Protein 2OG9 (pdb70)

Solvent-accessible surface area: 26553 Å² total

Nearest PDB structures (foldseek):
  2og9-assembly1_A  TM=1.003E+00  e=6.081E-79  Polaromonas sp. JS666
  3cb3-assembly2_C  TM=9.912E-01  e=3.611E-75  Polaromonas sp. JS666
  3cb3-assembly1_A  TM=9.984E-01  e=2.388E-74  Polaromonas sp. JS666
  3cb3-assembly1_D  TM=9.905E-01  e=1.195E-74  Polaromonas sp. JS666
  2pp1-assembly3_C  TM=9.912E-01  e=3.558E-57  Salmonella enterica subsp. enterica serovar Typhimurium

Foldseek 3Di:
DQWFWFKKKWFWFWFAFPDPCGTKTKIKMWIATPVGFIFIFIFIDDPPQRVLLRVLLQVQVVVRGGDDLVVLVVVLVVQCVVVVVVPQWDSSLLSLARSSQRSLLRVQVVVQWESLVVLNFDDFKAFEEEQLPDDPPDPLVVSVSRVVCVVQFAQAHEAEDQDPPNVSVLVSLVSVCVVNHLRRAYYENPQNADLVRLQCLVSCQVVQHQAYENSHDLQPLLSLLVSCVPGPHWYEHECDAALVSLLVSLVSVNGQEYYEQSRNRHDVRVVVNLVSQVVSVHHEYDDDLQVRSVQRHRPDRYYYYDDPSCVQQWPDDDHHHNRIGCDTGGYSPTDGDPVRVVRTPDMDMDGDHD/DQWWWFKKKKFWFWFAFPDPCGTKTKIKMWIATPVGFIFIFIFIDDPPQRVLLRVLLQVQVVVRGGDDLVPLVVVLVVQCVVVVVVDQWDSSLLSLQNVSLRSLLRVQVVVQWESLPVLNFDDFKAFEEEQLPADPPDPLVVSVSRVVCVVQFAQAHEHEDQDPPNVSVLVSLVSVCVVVDLRRAYYENPQNADLVRLQCLVSCQVSLHQAYENSHDLQPLLSLLVSCVPGPHWYEHECDAALVSLLVSLVSVNGQEYYEQSRNRHDVRVVVNLVSQVVSVHYEYDDDLQVRSVQRHHPDRYYYYDDCSCVLQWPDDDHHHNSMGCDGGGGSPTDGDPVRVVRTDDMDMDGDHD

Radius of gyration: 26.86 Å; Cα contacts (8 Å, |Δi|>4): 1669; chains: 2; bounding box: 49×68×83 Å

B-factor: mean 28.38, std 9.82, range [12.79, 66.5]

Organism: Polaromonas sp. (strain JS666 / ATCC BAA-500) (NCBI:txid296591)

CATH classification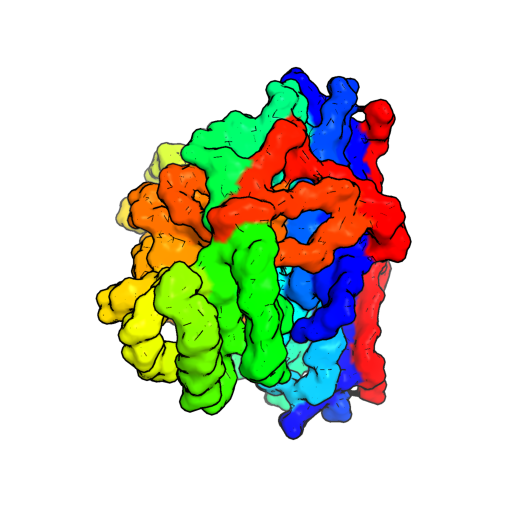: 3.30.390.10 (+1 more: 3.20.20.120)

InterPro domains:
  IPR013341 Mandelate racemase, N-terminal domain [PF02746] (46-141)
  IPR013342 Mandelate racemase, C-terminal domain [PF13378] (167-366)
  IPR013342 Mandelate racemase, C-terminal domain [SM00922] (162-258)
  IPR018110 Mandelate racemase/muconate lactonizing enzyme, conserved site [PS00909] (208-239)
  IPR029017 Enolase-like, N-terminal [G3DSA:3.30.390.10] (11-369)
  IPR029017 Enolase-like, N-terminal [SSF54826] (12-143)
  IPR033978 L-talarate/galactarate dehydratase [NF047820] (11-380)
  IPR033978 L-talarate/galactarate dehydratase [SFLDF00134] (8-383)
  IPR036849 Enolase-like, C-terminal domain superfamily [G3DSA:3.20.20.120] (134-366)
  IPR036849 Enolase-like, C-terminal domain superfamily [SSF51604] (129-367)
  IPR046945 L-rhamnonate dehydratase-like [PTHR13794] (12-368)

Secondary structure (DSSP, 8-state):
----EEEEEEEEEEEE-SS---EEEEEEEEEEETTS-EEEEEEEEESTTHHHHHHHHHHHGGGGTTS-TT-HHHHHHHHHHTTGGG-SSSHHHHHHHHHHHHHHHHHHHHTT-BHHHHH--S-SS-EEEB-TT--TTS-TTT--HHHHHHHTT---BPPB---S-HHHHHHHHHHHHHHH-TTS---B-TT---HHHHH--TTTGGG--S-EE--S-TT-HHHHHHHHHH-SS-EE-----SHHHHHHHHHTT--SB---HHHHTSHHHHHHHHHHHHHTT---------HHHHHHTSSS--EEE---TTGGGBS------TT-----SSBT---B-THHHHHEEEEEEEE---/----EEEEEEEEEEEE-SS---EEEEEEEEEEETTS-EEEEEEEEESTTHHHHHHHHHHHGGGGTTS-TT-HHHHHHHHHHHTGGG-SSSHHHHHHHHHHHHHHHHHHHHTT-BHHHHH--S-SS-EEEB-TT--TTS-TTT--HHHHHHHTT---B--B---S-HHHHHHHHHHHHHHH-TTS---B-TT---HHHHH--TTTGGG--S-EE--S-TT-HHHHHHHHHH-SS-EE-----SHHHHHHHHHTT--SB---HHHHTSHHHHHHHHHHHHHTT---------HHHHHHTSSS--EEE---TTGGGBS------TT-----SSBT---B-THHHHHEEEEEEEE---

Structure (mmCIF, N/CA/C/O backbone):
data_2OG9
#
_entry.id   2OG9
#
_cell.length_a   133.416
_cell.length_b   133.416
_cell.length_c   87.434
_cell.angle_alpha   90.00
_cell.angle_beta   90.00
_cell.angle_gamma   90.00
#
_symmetry.space_group_name_H-M   'I 4'
#
loop_
_entity.id
_entity.type
_entity.pdbx_description
1 polymer 'Mandelate racemase/muconate lactonizing enzyme'
2 non-polymer 'CALCIUM ION'
3 water water
#
loop_
_atom_site.group_PDB
_atom_site.id
_atom_site.type_symbol
_atom_site.label_atom_id
_atom_site.label_alt_id
_atom_site.label_comp_id
_atom_site.label_asym_id
_atom_site.label_entity_id
_atom_site.label_seq_id
_atom_site.pdbx_PDB_ins_code
_atom_site.Cartn_x
_atom_site.Cartn_y
_atom_site.Cartn_z
_atom_site.occupancy
_atom_site.B_iso_or_equiv
_atom_site.auth_seq_id
_atom_site.auth_comp_id
_atom_site.auth_asym_id
_atom_site.auth_atom_id
_atom_site.pdbx_PDB_model_num
ATOM 1 N N . PRO A 1 11 ? 29.211 38.231 -3.376 1.00 46.11 11 PRO A N 1
ATOM 2 C CA . PRO A 1 11 ? 29.731 38.751 -2.089 1.00 45.70 11 PRO A CA 1
ATOM 3 C C . PRO A 1 11 ? 29.556 37.709 -0.987 1.00 44.95 11 PRO A C 1
ATOM 4 O O . PRO A 1 11 ? 28.807 36.747 -1.156 1.00 45.74 11 PRO A O 1
ATOM 8 N N . SER A 1 12 ? 30.248 37.897 0.136 1.00 43.69 12 SER A N 1
ATOM 9 C CA . SER A 1 12 ? 30.134 36.960 1.253 1.00 42.15 12 SER A CA 1
ATOM 10 C C . SER A 1 12 ? 28.694 37.011 1.753 1.00 41.49 12 SER A C 1
ATOM 11 O O . SER A 1 12 ? 28.121 35.999 2.157 1.00 42.96 12 SER A O 1
ATOM 14 N N . ASP A 1 13 ? 28.120 38.210 1.711 1.00 39.16 13 ASP A N 1
ATOM 15 C CA . ASP A 1 13 ? 26.755 38.445 2.159 1.00 36.37 13 ASP A CA 1
ATOM 16 C C . ASP A 1 13 ? 26.295 39.742 1.497 1.00 33.93 13 ASP A C 1
ATOM 17 O O . ASP A 1 13 ? 26.985 40.282 0.632 1.00 32.64 13 ASP A O 1
ATOM 22 N N . ARG A 1 14 ? 25.141 40.247 1.911 1.00 32.62 14 ARG A N 1
ATOM 23 C CA . ARG A 1 14 ? 24.622 41.482 1.348 1.00 31.51 14 ARG A CA 1
ATOM 24 C C . ARG A 1 14 ? 23.724 42.188 2.361 1.00 28.94 14 ARG A C 1
ATOM 25 O O . ARG A 1 14 ? 22.794 41.591 2.900 1.00 26.80 14 ARG A O 1
ATOM 33 N N . ILE A 1 15 ? 24.021 43.457 2.624 1.00 26.16 15 ILE A N 1
ATOM 34 C CA . ILE A 1 15 ? 23.251 44.259 3.569 1.00 24.94 15 ILE A CA 1
ATOM 35 C C . ILE A 1 15 ? 21.892 44.583 2.959 1.00 25.29 15 ILE A C 1
ATOM 36 O O . ILE A 1 15 ? 21.814 45.095 1.845 1.00 25.32 15 ILE A O 1
ATOM 41 N N . THR A 1 16 ? 20.823 44.302 3.695 1.00 23.87 16 THR A N 1
ATOM 42 C CA . THR A 1 16 ? 19.486 44.554 3.179 1.00 25.28 16 THR A CA 1
ATOM 43 C C . THR A 1 16 ? 18.655 45.519 4.013 1.00 24.62 16 THR A C 1
ATOM 44 O O . THR A 1 16 ? 17.688 46.092 3.518 1.00 25.35 16 THR A O 1
ATOM 48 N N . TRP A 1 17 ? 19.039 45.721 5.269 1.00 22.90 17 TRP A N 1
ATOM 49 C CA . TRP A 1 17 ? 18.279 46.596 6.153 1.00 23.80 17 TRP A CA 1
ATOM 50 C C . TRP A 1 17 ? 19.196 47.325 7.121 1.00 21.72 17 TRP A C 1
ATOM 51 O O . TRP A 1 17 ? 20.184 46.767 7.588 1.00 21.22 17 TRP A O 1
ATOM 62 N N . VAL A 1 18 ? 18.862 48.574 7.415 1.00 21.84 18 VAL A N 1
ATOM 63 C CA . VAL A 1 18 ? 19.644 49.377 8.347 1.00 20.55 18 VAL A CA 1
ATOM 64 C C . VAL A 1 18 ? 18.700 50.267 9.137 1.00 21.36 18 VAL A C 1
ATOM 65 O O . VAL A 1 18 ? 17.800 50.879 8.567 1.00 20.50 18 VAL A O 1
ATOM 69 N N . ARG A 1 19 ? 18.894 50.324 10.451 1.00 20.23 19 ARG A N 1
ATOM 70 C CA . ARG A 1 19 ? 18.069 51.174 11.300 1.00 22.43 19 ARG A CA 1
ATOM 71 C C . ARG A 1 19 ? 18.936 52.006 12.234 1.00 21.52 19 ARG A C 1
ATOM 72 O O . ARG A 1 19 ? 19.828 51.483 12.898 1.00 21.57 19 ARG A O 1
ATOM 80 N N . ILE A 1 20 ? 18.679 53.306 12.274 1.00 22.83 20 ILE A N 1
ATOM 81 C CA . ILE A 1 20 ? 19.429 54.190 13.152 1.00 23.51 20 ILE A CA 1
ATOM 82 C C . ILE A 1 20 ? 18.483 54.816 14.157 1.00 24.12 20 ILE A C 1
ATOM 83 O O . ILE A 1 20 ? 17.348 55.161 13.829 1.00 24.68 20 ILE A O 1
ATOM 88 N N . SER A 1 21 ? 18.964 54.959 15.384 1.00 22.99 21 SER A N 1
ATOM 89 C CA . SER A 1 21 ? 18.168 55.521 16.462 1.00 24.55 21 SER A CA 1
ATOM 90 C C . SER A 1 21 ? 19.001 56.517 17.247 1.00 22.66 21 SER A C 1
ATOM 91 O O . SER A 1 21 ? 20.171 56.263 17.520 1.00 23.61 21 SER A O 1
ATOM 94 N N . SER A 1 22 ? 18.395 57.643 17.610 1.00 21.96 22 SER A N 1
ATOM 95 C CA . SER A 1 22 ? 19.071 58.654 18.412 1.00 22.83 22 SER A CA 1
ATOM 96 C C . SER A 1 22 ? 18.428 58.551 19.789 1.00 23.50 22 SER A C 1
ATOM 97 O O . SER A 1 22 ? 17.304 59.002 20.004 1.00 22.37 22 SER A O 1
ATOM 100 N N . CYS A 1 23 ? 19.160 57.941 20.711 1.00 24.08 23 CYS A N 1
ATOM 101 C CA . CYS A 1 23 ? 18.692 57.705 22.070 1.00 25.06 23 CYS A CA 1
ATOM 102 C C . CYS A 1 23 ? 19.342 58.632 23.092 1.00 25.58 23 CYS A C 1
ATOM 103 O O . CYS A 1 23 ? 20.562 58.687 23.197 1.00 25.34 23 CYS A O 1
ATOM 106 N N . TYR A 1 24 ? 18.527 59.362 23.849 1.00 25.45 24 TYR A N 1
ATOM 107 C CA . TYR A 1 24 ? 19.062 60.275 24.854 1.00 26.98 24 TYR A CA 1
ATOM 108 C C . TYR A 1 24 ? 19.077 59.662 26.244 1.00 27.92 24 TYR A C 1
ATOM 109 O O . TYR A 1 24 ? 18.040 59.534 26.902 1.00 26.62 24 TYR A O 1
ATOM 118 N N . LEU A 1 25 ? 20.276 59.276 26.666 1.00 27.52 25 LEU A N 1
ATOM 119 C CA . LEU A 1 25 ? 20.514 58.658 27.963 1.00 28.62 25 LEU A CA 1
ATOM 120 C C . LEU A 1 25 ? 20.528 59.692 29.082 1.00 29.04 25 LEU A C 1
ATOM 121 O O . LEU A 1 25 ? 21.411 60.550 29.139 1.00 28.66 25 LEU A O 1
ATOM 126 N N . PRO A 1 26 ? 19.541 59.635 29.987 1.00 29.87 26 PRO A N 1
ATOM 127 C CA . PRO A 1 26 ? 19.523 60.607 31.081 1.00 30.94 26 PRO A CA 1
ATOM 128 C C . PRO A 1 26 ? 20.539 60.177 32.133 1.00 32.61 26 PRO A C 1
ATOM 129 O O . PRO A 1 26 ? 20.682 58.987 32.411 1.00 32.48 26 PRO A O 1
ATOM 133 N N . LEU A 1 27 ? 21.264 61.132 32.700 1.00 32.42 27 LEU A N 1
ATOM 134 C CA . LEU A 1 27 ? 22.252 60.795 33.713 1.00 35.53 27 LEU A CA 1
ATOM 135 C C . LEU A 1 27 ? 21.643 60.983 35.097 1.00 37.81 27 LEU A C 1
ATOM 136 O O . LEU A 1 27 ? 21.027 62.011 35.378 1.00 37.62 27 LEU A O 1
ATOM 141 N N . ALA A 1 28 ? 21.801 59.977 35.953 1.00 40.73 28 ALA A N 1
ATOM 142 C CA . ALA A 1 28 ? 21.257 60.033 37.306 1.00 43.61 28 ALA A CA 1
ATOM 143 C C . ALA A 1 28 ? 21.879 61.190 38.072 1.00 45.53 28 ALA A C 1
ATOM 144 O O . ALA A 1 28 ? 21.282 61.729 39.003 1.00 45.74 28 ALA A O 1
ATOM 146 N N . THR A 1 29 ? 23.083 61.572 37.665 1.00 47.10 29 THR A N 1
ATOM 147 C CA . THR A 1 29 ? 23.798 62.656 38.315 1.00 48.33 29 THR A CA 1
ATOM 148 C C . THR A 1 29 ? 24.403 63.638 37.316 1.00 47.54 29 THR A C 1
ATOM 149 O O . THR A 1 29 ? 25.333 63.298 36.586 1.00 47.81 29 THR A O 1
ATOM 153 N N . PRO A 1 30 ? 23.874 64.871 37.269 1.00 47.12 30 PRO A N 1
ATOM 154 C CA . PRO A 1 30 ? 24.380 65.898 36.352 1.00 47.22 30 PRO A CA 1
ATOM 155 C C . PRO A 1 30 ? 25.857 66.177 36.628 1.00 47.49 30 PRO A C 1
ATOM 156 O O . PRO A 1 30 ? 26.305 66.093 37.774 1.00 47.24 30 PRO A O 1
ATOM 160 N N . ILE A 1 31 ? 26.615 66.500 35.585 1.00 47.17 31 ILE A N 1
ATOM 161 C CA . ILE A 1 31 ? 28.036 66.784 35.756 1.00 48.28 31 ILE A CA 1
ATOM 162 C C . ILE A 1 31 ? 28.506 67.964 34.910 1.00 48.29 31 ILE A C 1
ATOM 163 O O . ILE A 1 31 ? 27.973 68.222 33.831 1.00 48.88 31 ILE A O 1
ATOM 176 N N . THR A 1 45 ? 23.419 66.819 31.688 1.00 38.24 45 THR A N 1
ATOM 177 C CA . THR A 1 45 ? 22.436 65.934 32.302 1.00 37.87 45 THR A CA 1
ATOM 178 C C . THR A 1 45 ? 22.057 64.722 31.459 1.00 35.96 45 THR A C 1
ATOM 179 O O . THR A 1 45 ? 21.263 63.886 31.894 1.00 33.66 45 THR A O 1
ATOM 183 N N . GLU A 1 46 ? 22.620 64.626 30.259 1.00 33.22 46 GLU A N 1
ATOM 184 C CA . GLU A 1 46 ? 22.313 63.506 29.377 1.00 32.58 46 GLU A CA 1
ATOM 185 C C . GLU A 1 46 ? 23.381 63.290 28.313 1.00 30.32 46 GLU A C 1
ATOM 186 O O . GLU A 1 46 ? 24.222 64.158 28.078 1.00 29.38 46 GLU A O 1
ATOM 192 N N . ILE A 1 47 ? 23.344 62.122 27.681 1.00 27.94 47 ILE A N 1
ATOM 193 C CA . ILE A 1 47 ? 24.290 61.788 26.62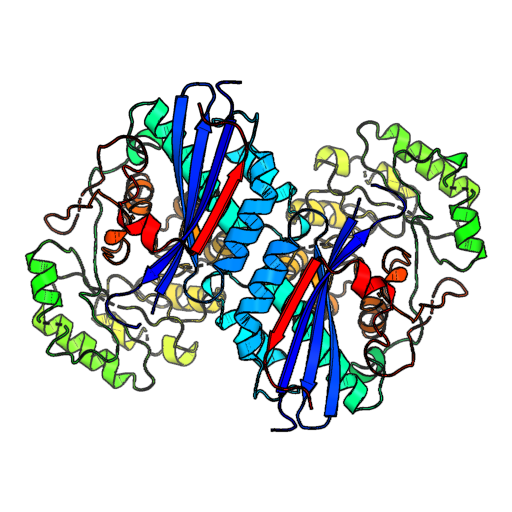2 1.00 24.43 47 ILE A CA 1
ATOM 194 C C . ILE A 1 47 ? 23.503 61.242 25.435 1.00 25.30 47 ILE A C 1
ATOM 195 O O . ILE A 1 47 ? 22.685 60.331 25.589 1.00 21.61 47 ILE A O 1
ATOM 200 N N . ALA A 1 48 ? 23.739 61.811 24.255 1.00 22.55 48 ALA A N 1
ATOM 201 C CA . ALA A 1 48 ? 23.046 61.370 23.051 1.00 23.14 48 ALA A CA 1
ATOM 202 C C . ALA A 1 48 ? 23.762 60.163 22.459 1.00 23.49 48 ALA A C 1
ATOM 203 O O . ALA A 1 48 ? 24.938 60.245 22.119 1.00 23.01 48 ALA A O 1
ATOM 205 N N . ILE A 1 49 ? 23.055 59.044 22.332 1.00 21.01 49 ILE A N 1
ATOM 206 C CA . ILE A 1 49 ? 23.655 57.835 21.783 1.00 21.78 49 ILE A CA 1
ATOM 207 C C . ILE A 1 49 ? 23.060 57.535 20.412 1.00 22.68 49 ILE A C 1
ATOM 208 O O . ILE A 1 49 ? 21.843 57.549 20.248 1.00 22.64 49 ILE A O 1
ATOM 213 N N . LEU A 1 50 ? 23.912 57.282 19.425 1.00 21.41 50 LEU A N 1
ATOM 214 C CA . LEU A 1 50 ? 23.424 56.938 18.092 1.00 21.49 50 LEU A CA 1
ATOM 215 C C . LEU A 1 50 ? 23.585 55.438 17.891 1.00 20.84 50 LEU A C 1
ATOM 216 O O . LEU A 1 50 ? 24.701 54.931 17.827 1.00 21.97 50 LEU A O 1
ATOM 221 N N . PHE A 1 51 ? 22.468 54.722 17.815 1.00 20.42 51 PHE A N 1
ATOM 222 C CA . PHE A 1 51 ? 22.513 53.284 17.603 1.00 18.97 51 PHE A CA 1
ATOM 223 C C . PHE A 1 51 ? 22.315 52.960 16.127 1.00 18.79 51 PHE A C 1
ATOM 224 O O . PHE A 1 51 ? 21.498 53.583 15.448 1.00 18.26 51 PHE A O 1
ATOM 232 N N . ALA A 1 52 ? 23.080 51.993 15.637 1.00 18.43 52 ALA A N 1
ATOM 233 C CA . ALA A 1 52 ? 22.963 51.547 14.258 1.00 17.54 52 ALA A CA 1
ATOM 234 C C . ALA A 1 52 ? 22.760 50.043 14.294 1.00 18.40 52 ALA A C 1
ATOM 235 O O . ALA A 1 52 ? 23.493 49.320 14.984 1.00 17.35 52 ALA A O 1
ATOM 237 N N . GLU A 1 53 ? 21.744 49.583 13.572 1.00 17.73 53 GLU A N 1
ATOM 238 C CA . GLU A 1 53 ? 21.432 48.163 13.479 1.00 19.47 53 GLU A CA 1
ATOM 239 C C . GLU A 1 53 ? 21.543 47.800 12.008 1.00 19.57 53 GLU A C 1
ATOM 240 O O . GLU A 1 53 ? 21.022 48.509 11.141 1.00 18.90 53 GLU A O 1
ATOM 246 N N . ILE A 1 54 ? 22.239 46.706 11.731 1.00 19.39 54 ILE A N 1
ATOM 247 C CA . ILE A 1 54 ? 22.440 46.249 10.364 1.00 20.10 54 ILE A CA 1
ATOM 248 C C . ILE A 1 54 ? 22.072 44.773 10.257 1.00 22.25 54 ILE A C 1
ATOM 249 O O . ILE A 1 54 ? 22.442 43.964 11.116 1.00 23.07 54 ILE A O 1
ATOM 254 N N . GLU A 1 55 ? 21.340 44.428 9.204 1.00 22.54 55 GLU A N 1
ATOM 255 C CA . GLU A 1 55 ? 20.926 43.049 8.969 1.00 23.99 55 GLU A CA 1
ATOM 256 C C . GLU A 1 55 ? 21.157 42.708 7.501 1.00 24.10 55 GLU A C 1
ATOM 257 O O . GLU A 1 55 ? 21.071 43.578 6.637 1.00 22.39 55 GLU A O 1
ATOM 263 N N . THR A 1 56 ? 21.452 41.442 7.223 1.00 24.26 56 THR A N 1
ATOM 264 C CA . THR A 1 56 ? 21.753 41.013 5.860 1.00 26.61 56 THR A CA 1
ATOM 265 C C . THR A 1 56 ? 20.803 39.960 5.297 1.00 28.44 56 THR A C 1
ATOM 266 O O . THR A 1 56 ? 20.019 39.357 6.027 1.00 28.11 56 THR A O 1
ATOM 270 N N . ALA A 1 57 ? 20.904 39.735 3.990 1.00 30.25 57 ALA A N 1
ATOM 271 C CA . ALA A 1 57 ? 20.072 38.748 3.313 1.00 33.43 57 ALA A CA 1
ATOM 272 C C . ALA A 1 57 ? 20.344 37.372 3.913 1.00 34.54 57 ALA A C 1
ATOM 273 O O . ALA A 1 57 ? 19.487 36.492 3.895 1.00 36.88 57 ALA A O 1
ATOM 275 N N . GLY A 1 58 ? 21.546 37.200 4.452 1.00 35.92 58 GLY A N 1
ATOM 276 C CA . GLY A 1 58 ? 21.923 35.931 5.046 1.00 35.64 58 GLY A CA 1
ATOM 277 C C . GLY A 1 58 ? 21.449 35.740 6.475 1.00 35.83 58 GLY A C 1
ATOM 278 O O . GLY A 1 58 ? 21.792 34.744 7.111 1.00 36.76 58 GLY A O 1
ATOM 279 N N . GLY A 1 59 ? 20.673 36.692 6.986 1.00 33.83 59 GLY A N 1
ATOM 280 C CA . GLY A 1 59 ? 20.164 36.581 8.342 1.00 33.24 59 GLY A CA 1
ATOM 281 C C . GLY A 1 59 ? 21.127 36.993 9.443 1.00 32.43 59 GLY A C 1
ATOM 282 O O . GLY A 1 59 ? 20.886 36.707 10.616 1.00 31.66 59 GLY A O 1
ATOM 283 N N . HIS A 1 60 ? 22.218 37.660 9.079 1.00 30.16 60 HIS A N 1
ATOM 284 C CA . HIS A 1 60 ? 23.195 38.108 10.068 1.00 28.33 60 HIS A CA 1
ATOM 285 C C . HIS A 1 60 ? 22.811 39.493 10.577 1.00 28.11 60 HIS A C 1
ATOM 286 O O . HIS A 1 60 ? 22.171 40.267 9.863 1.00 25.22 60 HIS A O 1
ATOM 293 N N . GLN A 1 61 ? 23.187 39.800 11.814 1.00 26.67 61 GLN A N 1
ATOM 294 C CA . GLN A 1 61 ? 22.842 41.090 12.394 1.00 27.14 61 GLN A CA 1
ATOM 295 C C . GLN A 1 61 ? 23.977 41.686 13.212 1.00 25.29 61 GLN A C 1
ATOM 296 O O . GLN A 1 61 ? 24.802 40.964 13.777 1.00 24.52 61 GLN A O 1
ATOM 302 N N . GLY A 1 62 ? 24.013 43.011 13.260 1.00 22.77 62 GLY A N 1
ATOM 303 C CA . GLY A 1 62 ? 25.035 43.704 14.018 1.00 21.45 62 GLY A CA 1
ATOM 304 C C . GLY A 1 62 ? 24.483 44.954 14.678 1.00 21.34 62 GLY A C 1
ATOM 305 O O . GLY A 1 62 ? 23.537 45.569 14.177 1.00 19.91 62 GLY A O 1
ATOM 306 N N . LEU A 1 63 ? 25.076 45.326 15.809 1.00 19.52 63 LEU A N 1
ATOM 307 C CA . LEU A 1 63 ? 24.666 46.503 16.554 1.00 18.78 63 LEU A CA 1
ATOM 308 C C . LEU A 1 63 ? 25.910 47.312 16.893 1.00 17.60 63 LEU A C 1
ATOM 309 O O . LEU A 1 63 ? 26.920 46.755 17.324 1.00 17.25 63 LEU A O 1
ATOM 314 N N . GLY A 1 64 ? 25.833 48.621 16.695 1.00 17.18 64 GLY A N 1
ATOM 315 C CA . GLY A 1 64 ? 26.961 49.485 16.997 1.00 16.47 64 GLY A CA 1
ATOM 316 C C . GLY A 1 64 ? 26.453 50.822 17.485 1.00 18.10 64 GLY A C 1
ATOM 317 O O . GLY A 1 64 ? 25.242 51.071 17.477 1.00 17.83 64 GLY A O 1
ATOM 318 N N . PHE A 1 65 ? 27.356 51.696 17.920 1.00 16.83 65 PHE A N 1
ATOM 319 C CA . PHE A 1 65 ? 26.917 53.001 18.385 1.00 19.20 65 PHE A CA 1
ATOM 320 C C . PHE A 1 65 ? 28.037 54.021 18.442 1.00 18.51 65 PHE A C 1
ATOM 321 O O . PHE A 1 65 ? 29.212 53.675 18.399 1.00 18.49 65 PHE A O 1
ATOM 329 N N . SER A 1 66 ? 27.648 55.287 18.489 1.00 20.20 66 SER A N 1
ATOM 330 C CA . SER A 1 66 ? 28.580 56.394 18.630 1.00 20.74 66 SER A CA 1
ATOM 331 C C . SER A 1 66 ? 27.851 57.269 19.640 1.00 20.17 66 SER A C 1
ATOM 332 O O . SER A 1 66 ? 26.753 56.911 20.083 1.00 19.64 66 SER A O 1
ATOM 335 N N . TYR A 1 67 ? 28.430 58.399 20.021 1.00 19.03 67 TYR A N 1
ATOM 336 C CA . TYR A 1 67 ? 27.779 59.236 21.013 1.00 21.52 67 TYR A CA 1
ATOM 337 C C . TYR A 1 67 ? 28.271 60.671 20.955 1.00 22.04 67 TYR A C 1
ATOM 338 O O . TYR A 1 67 ? 29.257 60.981 20.288 1.00 20.16 67 TYR A O 1
ATOM 347 N N . SER A 1 68 ? 27.568 61.539 21.669 1.00 21.77 68 SER A N 1
ATOM 348 C CA . SER A 1 68 ? 27.929 62.941 21.762 1.00 23.12 68 SER A CA 1
ATOM 349 C C . SER A 1 68 ? 27.638 63.401 23.178 1.00 23.02 68 SER A C 1
ATOM 350 O O . SER A 1 68 ? 26.542 63.179 23.699 1.00 21.23 68 SER A O 1
ATOM 353 N N . LYS A 1 69 ? 28.637 64.007 23.804 1.00 25.11 69 LYS A N 1
ATOM 354 C CA . LYS A 1 69 ? 28.484 64.568 25.138 1.00 27.77 69 LYS A CA 1
ATOM 355 C C . LYS A 1 69 ? 28.351 66.046 24.800 1.00 28.92 69 LYS A C 1
ATOM 356 O O . LYS A 1 69 ? 29.278 66.647 24.260 1.00 30.27 69 LYS A O 1
ATOM 362 N N . ARG A 1 70 ? 27.187 66.611 25.092 1.00 28.56 70 ARG A N 1
ATOM 363 C CA . ARG A 1 70 ? 26.878 68.001 24.770 1.00 29.34 70 ARG A CA 1
ATOM 364 C C . ARG A 1 70 ? 26.466 68.030 23.295 1.00 27.04 70 ARG A C 1
ATOM 365 O O . ARG A 1 70 ? 26.049 67.008 22.762 1.00 27.82 70 ARG A O 1
ATOM 373 N N . ALA A 1 71 ? 26.585 69.171 22.628 1.00 25.44 71 ALA A N 1
ATOM 374 C CA . ALA A 1 71 ? 26.152 69.259 21.233 1.00 22.47 71 ALA A CA 1
ATOM 375 C C . ALA A 1 71 ? 26.756 68.211 20.300 1.00 21.59 71 ALA A C 1
ATOM 376 O O . ALA A 1 71 ? 27.949 67.924 20.352 1.0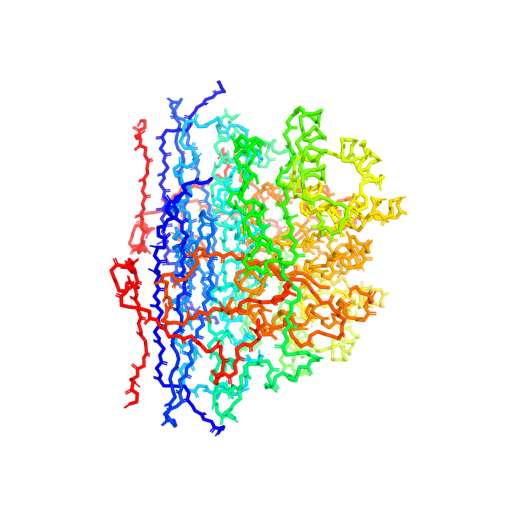0 18.95 71 ALA A O 1
ATOM 378 N N . GLY A 1 72 ? 25.918 67.633 19.446 1.00 21.80 72 GLY A N 1
ATOM 379 C CA . GLY A 1 72 ? 26.410 66.641 18.511 1.00 22.36 72 GLY A CA 1
ATOM 380 C C . GLY A 1 72 ? 25.425 65.554 18.131 1.00 22.20 72 GLY A C 1
ATOM 381 O O . GLY A 1 72 ? 25.455 65.073 17.000 1.00 21.49 72 GLY A O 1
ATOM 382 N N . GLY A 1 73 ? 24.560 65.167 19.068 1.00 20.99 73 GLY A N 1
ATOM 383 C CA . GLY A 1 73 ? 23.586 64.116 18.811 1.00 21.28 73 GLY A CA 1
ATOM 384 C C . GLY A 1 73 ? 22.755 64.310 17.555 1.00 21.54 73 GLY A C 1
ATOM 385 O O . GLY A 1 73 ? 22.698 63.418 16.702 1.00 20.96 73 GLY A O 1
ATOM 386 N N . PRO A 1 74 ? 22.072 65.456 17.420 1.00 20.83 74 PRO A N 1
ATOM 387 C CA . PRO A 1 74 ? 21.250 65.726 16.236 1.00 20.02 74 PRO A CA 1
ATOM 388 C C . PRO A 1 74 ? 22.040 65.649 14.922 1.00 21.92 74 PRO A C 1
ATOM 389 O O . PRO A 1 74 ? 21.566 65.094 13.928 1.00 20.33 74 PRO A O 1
ATOM 393 N N . GLY A 1 75 ? 23.244 66.215 14.925 1.00 21.25 75 GLY A N 1
ATOM 394 C CA . GLY A 1 75 ? 24.064 66.205 13.728 1.00 19.48 75 GLY A CA 1
ATOM 395 C C . GLY A 1 75 ? 24.475 64.806 13.309 1.00 20.21 75 GLY A C 1
ATOM 396 O O . GLY A 1 75 ? 24.449 64.481 12.123 1.00 17.39 75 GLY A O 1
ATOM 397 N N . GLN A 1 76 ? 24.863 63.978 14.280 1.00 18.79 76 GLN A N 1
ATOM 398 C CA . GLN A 1 76 ? 25.272 62.610 13.987 1.00 19.41 76 GLN A CA 1
ATOM 399 C C . GLN A 1 76 ? 24.121 61.820 13.387 1.00 18.59 76 GLN A C 1
ATOM 400 O O . GLN A 1 76 ? 24.295 61.100 12.407 1.00 17.35 76 GLN A O 1
ATOM 406 N N . PHE A 1 77 ? 22.940 61.947 13.981 1.00 19.44 77 PHE A N 1
ATOM 407 C CA . PHE A 1 77 ? 21.781 61.219 13.486 1.00 18.48 77 PHE A CA 1
ATOM 408 C C . PHE A 1 77 ? 21.425 61.637 12.071 1.00 17.42 77 PHE A C 1
ATOM 409 O O . PHE A 1 77 ? 21.230 60.794 11.202 1.00 16.69 77 PHE A O 1
ATOM 417 N N . ALA A 1 78 ? 21.332 62.946 11.853 1.00 18.32 78 ALA A N 1
ATOM 418 C CA . ALA A 1 78 ? 20.981 63.490 10.549 1.00 19.05 78 ALA A CA 1
ATOM 419 C C . ALA A 1 78 ? 21.916 62.980 9.465 1.00 20.15 78 ALA A C 1
ATOM 420 O O . ALA A 1 78 ? 21.468 62.598 8.387 1.00 19.30 78 ALA A O 1
ATOM 422 N N . HIS A 1 79 ? 23.216 62.970 9.745 1.00 20.08 79 HIS A N 1
ATOM 423 C CA . HIS A 1 79 ? 24.174 62.493 8.753 1.00 20.32 79 HIS A CA 1
ATOM 424 C C . HIS A 1 79 ? 24.037 60.983 8.552 1.00 20.12 79 HIS A C 1
ATOM 425 O O . HIS A 1 79 ? 24.044 60.493 7.419 1.00 20.64 79 HIS A O 1
ATOM 432 N N . ALA A 1 80 ? 23.907 60.247 9.653 1.00 19.66 80 ALA A N 1
ATOM 433 C CA . ALA A 1 80 ? 23.755 58.798 9.583 1.00 19.06 80 ALA A CA 1
ATOM 434 C C . ALA A 1 80 ? 22.556 58.446 8.701 1.00 19.05 80 ALA A C 1
ATOM 435 O O . ALA A 1 80 ? 22.624 57.535 7.878 1.00 19.09 80 ALA A O 1
ATOM 437 N N . ARG A 1 81 ? 21.460 59.179 8.875 1.00 20.60 81 ARG A N 1
ATOM 438 C CA . ARG A 1 81 ? 20.246 58.940 8.095 1.00 21.21 81 ARG A CA 1
ATOM 439 C C . ARG A 1 81 ? 20.480 59.208 6.618 1.00 21.06 81 ARG A C 1
ATOM 440 O O . ARG A 1 81 ? 20.008 58.466 5.760 1.00 19.94 81 ARG A O 1
ATOM 448 N N . GLU A 1 82 ? 21.221 60.267 6.318 1.00 21.42 82 GLU A N 1
ATOM 449 C CA . GLU A 1 82 ? 21.484 60.611 4.928 1.00 21.99 82 GLU A CA 1
ATOM 450 C C . GLU A 1 82 ? 22.393 59.630 4.197 1.00 21.47 82 GLU A C 1
ATOM 451 O O . GLU A 1 82 ? 22.204 59.388 3.009 1.00 20.63 82 GLU A O 1
ATOM 457 N N . ILE A 1 83 ? 23.368 59.048 4.891 1.00 20.98 83 ILE A N 1
ATOM 458 C CA . ILE A 1 83 ? 24.278 58.119 4.224 1.00 21.30 83 ILE A CA 1
ATOM 459 C C . ILE A 1 83 ? 23.912 56.642 4.357 1.00 21.45 83 ILE A C 1
ATOM 460 O O . ILE A 1 83 ? 24.430 55.809 3.616 1.00 22.51 83 ILE A O 1
ATOM 465 N N . ALA A 1 84 ? 23.011 56.317 5.279 1.00 20.43 84 ALA A N 1
ATOM 466 C CA . ALA A 1 84 ? 22.606 54.928 5.487 1.00 22.11 84 ALA A CA 1
ATOM 467 C C . ALA A 1 84 ? 22.305 54.150 4.202 1.00 21.85 84 ALA A C 1
ATOM 468 O O . ALA A 1 84 ? 22.752 53.015 4.050 1.00 21.10 84 ALA A O 1
ATOM 470 N N . PRO A 1 85 ? 21.548 54.746 3.262 1.00 22.79 85 PRO A N 1
ATOM 471 C CA . PRO A 1 85 ? 21.228 54.041 2.012 1.00 24.46 85 PRO A CA 1
ATOM 472 C C . PRO A 1 85 ? 22.442 53.502 1.259 1.00 24.97 85 PRO A C 1
ATOM 473 O O . PRO A 1 85 ? 22.333 52.537 0.504 1.00 24.52 85 PRO A O 1
ATOM 477 N N . ALA A 1 86 ? 23.601 54.124 1.458 1.00 25.52 86 ALA A N 1
ATOM 478 C CA . ALA A 1 86 ? 24.814 53.687 0.770 1.00 24.05 86 ALA A CA 1
ATOM 479 C C . ALA A 1 86 ? 25.272 52.297 1.201 1.00 24.83 86 ALA A C 1
ATOM 480 O O . ALA A 1 86 ? 26.109 51.683 0.541 1.00 23.72 86 ALA A O 1
ATOM 482 N N . LEU A 1 87 ? 24.729 51.801 2.309 1.00 23.18 87 LEU A N 1
ATOM 483 C CA . LEU A 1 87 ? 25.110 50.481 2.804 1.00 22.06 87 LEU A CA 1
ATOM 484 C C . LEU A 1 87 ? 24.295 49.348 2.187 1.00 21.75 87 LEU A C 1
ATOM 485 O O . LEU A 1 87 ? 24.758 48.215 2.119 1.00 19.36 87 LEU A O 1
ATOM 490 N N . ILE A 1 88 ? 23.082 49.649 1.740 1.00 22.87 88 ILE A N 1
ATOM 491 C CA . ILE A 1 88 ? 22.231 48.612 1.163 1.00 24.47 88 ILE A CA 1
ATOM 492 C C . ILE A 1 88 ? 22.853 47.938 -0.057 1.00 23.22 88 ILE A C 1
ATOM 493 O O . ILE A 1 88 ? 23.331 48.603 -0.973 1.00 24.37 88 ILE A O 1
ATOM 498 N N . GLY A 1 89 ? 22.846 46.609 -0.055 1.00 23.30 89 GLY A N 1
ATOM 499 C CA . GLY A 1 89 ? 23.395 45.858 -1.169 1.00 23.07 89 GLY A CA 1
ATOM 500 C C . GLY A 1 89 ? 24.874 45.535 -1.067 1.00 24.29 89 GLY A C 1
ATOM 501 O O . GLY A 1 89 ? 25.381 44.703 -1.819 1.00 23.88 89 GLY A O 1
ATOM 502 N N . GLU A 1 90 ? 25.570 46.182 -0.137 1.00 23.12 90 GLU A N 1
ATOM 503 C CA . GLU A 1 90 ? 27.005 45.966 0.034 1.00 23.55 90 GLU A CA 1
ATOM 504 C C . GLU A 1 90 ? 27.356 44.732 0.860 1.00 21.49 90 GLU A C 1
ATOM 505 O O . GLU A 1 90 ? 26.574 44.281 1.699 1.00 19.13 90 GLU A O 1
ATOM 511 N N . ASP A 1 91 ? 28.550 44.200 0.612 1.00 19.83 91 ASP A N 1
ATOM 512 C CA . ASP A 1 91 ? 29.052 43.033 1.333 1.00 19.58 91 ASP A CA 1
ATOM 513 C C . ASP A 1 91 ? 29.514 43.538 2.708 1.00 18.95 91 ASP A C 1
ATOM 514 O O . ASP A 1 91 ? 30.495 44.273 2.804 1.00 17.00 91 ASP A O 1
ATOM 519 N N . PRO A 1 92 ? 28.816 43.144 3.788 1.00 18.46 92 PRO A N 1
ATOM 520 C CA . PRO A 1 92 ? 29.173 43.579 5.142 1.00 17.86 92 PRO A CA 1
ATOM 521 C C . PRO A 1 92 ? 30.574 43.208 5.623 1.00 17.24 92 PRO A C 1
ATOM 522 O O . PRO A 1 92 ? 31.089 43.824 6.560 1.00 16.01 92 PRO A O 1
ATOM 526 N N . SER A 1 93 ? 31.197 42.216 4.991 1.00 16.63 93 SER A N 1
ATOM 527 C CA . SER A 1 93 ? 32.534 41.791 5.401 1.00 16.55 93 SER A CA 1
ATOM 528 C C . SER A 1 93 ? 33.645 42.764 4.998 1.00 16.82 93 SER A C 1
ATOM 529 O O . SER A 1 93 ? 34.720 42.754 5.591 1.00 15.17 93 SER A O 1
ATOM 532 N N . ASP A 1 94 ? 33.393 43.598 3.996 1.00 15.76 94 ASP A N 1
ATOM 533 C CA . ASP A 1 94 ? 34.393 44.561 3.534 1.00 17.83 94 ASP A CA 1
ATOM 534 C C . ASP A 1 94 ? 34.243 45.842 4.350 1.00 18.09 94 ASP A C 1
ATOM 535 O O . ASP A 1 94 ? 33.919 46.914 3.825 1.00 15.92 94 ASP A O 1
ATOM 540 N N . ILE A 1 95 ? 34.499 45.709 5.648 1.00 17.32 95 ILE A N 1
ATOM 541 C CA . ILE A 1 95 ? 34.343 46.798 6.597 1.00 17.79 95 ILE A CA 1
ATOM 542 C C . ILE A 1 95 ? 35.104 48.082 6.303 1.00 17.38 95 ILE A C 1
ATOM 543 O O . ILE A 1 95 ? 34.503 49.159 6.269 1.00 14.65 95 ILE A O 1
ATOM 548 N N . ALA A 1 96 ? 36.411 47.980 6.095 1.00 15.84 96 ALA A N 1
ATOM 549 C CA . ALA A 1 96 ? 37.216 49.170 5.807 1.00 17.28 96 ALA A CA 1
ATOM 550 C C . ALA A 1 96 ? 36.751 49.824 4.506 1.00 17.74 96 ALA A C 1
ATOM 551 O O . ALA A 1 96 ? 36.647 51.048 4.419 1.00 17.77 96 ALA A O 1
ATOM 553 N N . LYS A 1 97 ? 36.477 48.997 3.499 1.00 17.11 97 LYS A N 1
ATOM 554 C CA . LYS A 1 97 ? 36.007 49.474 2.201 1.00 18.40 97 LYS A CA 1
ATOM 555 C C . LYS A 1 97 ? 34.739 50.321 2.352 1.00 18.10 97 LYS A C 1
ATOM 556 O O . LYS A 1 97 ? 34.624 51.390 1.747 1.00 16.39 97 LYS A O 1
ATOM 562 N N . LEU A 1 98 ? 33.794 49.835 3.156 1.00 16.01 98 LEU A N 1
ATOM 563 C CA . LEU A 1 98 ? 32.539 50.539 3.396 1.00 17.30 98 LEU A CA 1
ATOM 564 C C . LEU A 1 98 ? 32.745 51.794 4.233 1.00 18.23 98 LEU A C 1
ATOM 565 O O . LEU A 1 98 ? 32.004 52.765 4.090 1.00 16.09 98 LEU A O 1
ATOM 570 N N . TRP A 1 99 ? 33.731 51.771 5.125 1.00 18.51 99 TRP A N 1
ATOM 571 C CA . TRP A 1 99 ? 34.027 52.954 5.937 1.00 17.96 99 TRP A CA 1
ATOM 572 C C . TRP A 1 99 ? 34.409 54.056 4.930 1.00 17.97 99 TRP A C 1
ATOM 573 O O . TRP A 1 99 ? 33.917 55.189 5.003 1.00 17.42 99 TRP A O 1
ATOM 584 N N . ASP A 1 100 ? 35.278 53.703 3.983 1.00 16.31 100 ASP A N 1
ATOM 585 C CA . ASP A 1 100 ? 35.728 54.643 2.948 1.00 19.02 100 ASP A CA 1
ATOM 586 C C . ASP A 1 100 ? 34.587 55.093 2.036 1.00 18.58 100 ASP A C 1
ATOM 587 O O . ASP A 1 100 ? 34.505 56.267 1.671 1.00 17.59 100 ASP A O 1
ATOM 592 N N . LYS A 1 101 ? 33.710 54.165 1.656 1.00 18.64 101 LYS A N 1
ATOM 593 C CA . LYS A 1 101 ? 32.591 54.519 0.790 1.00 19.85 101 LYS A CA 1
ATOM 594 C C . LYS A 1 101 ? 31.680 55.541 1.472 1.00 19.51 101 LYS A C 1
ATOM 595 O O . LYS A 1 101 ? 31.259 56.518 0.851 1.00 19.34 101 LYS A O 1
ATOM 601 N N . LEU A 1 102 ? 31.376 55.327 2.749 1.00 18.13 102 LEU A N 1
ATOM 602 C CA . LEU A 1 102 ? 30.510 56.259 3.466 1.00 19.76 102 LEU A CA 1
ATOM 603 C C . LEU A 1 102 ? 31.195 57.603 3.671 1.00 20.06 102 LEU A C 1
ATOM 604 O O . LEU A 1 102 ? 30.542 58.653 3.667 1.00 19.18 102 LEU A O 1
ATOM 609 N N . CYS A 1 103 ? 32.512 57.574 3.847 1.00 20.59 103 CYS A N 1
ATOM 610 C CA . CYS A 1 103 ? 33.268 58.807 4.036 1.00 22.23 103 CYS A CA 1
ATOM 611 C C . CYS A 1 103 ? 33.250 59.574 2.708 1.00 24.10 103 CYS A C 1
ATOM 612 O O . CYS A 1 103 ? 33.055 60.792 2.684 1.00 22.92 103 CYS A O 1
ATOM 615 N N . TRP A 1 104 ? 33.436 58.863 1.599 1.00 23.13 104 TRP A N 1
ATOM 616 C CA . TRP A 1 104 ? 33.410 59.519 0.296 1.00 26.22 104 TRP A CA 1
ATOM 617 C C . TRP A 1 104 ? 32.012 60.065 0.009 1.00 25.76 104 TRP A C 1
ATOM 618 O O . TRP A 1 104 ? 31.867 61.116 -0.612 1.00 26.17 104 TRP A O 1
ATOM 629 N N . ALA A 1 105 ? 30.984 59.358 0.470 1.00 23.91 105 ALA A N 1
ATOM 630 C CA . ALA A 1 105 ? 29.612 59.800 0.259 1.00 24.20 105 ALA A CA 1
ATOM 631 C C . ALA A 1 105 ? 29.382 61.173 0.897 1.00 24.88 105 ALA A C 1
ATOM 632 O O . ALA A 1 105 ? 28.432 61.874 0.550 1.00 24.73 105 ALA A O 1
ATOM 634 N N . GLY A 1 106 ? 30.250 61.542 1.836 1.00 22.70 106 GLY A N 1
ATOM 635 C CA . GLY A 1 106 ? 30.142 62.834 2.494 1.00 24.11 106 GLY A CA 1
ATOM 636 C C . GLY A 1 106 ? 31.519 63.467 2.557 1.00 23.58 106 GLY A C 1
ATOM 637 O O . GLY A 1 106 ? 31.910 64.038 3.577 1.00 23.24 106 GLY A O 1
ATOM 638 N N . ALA A 1 107 ? 32.249 63.372 1.449 1.00 23.55 107 ALA A N 1
ATOM 639 C CA . ALA A 1 107 ? 33.610 63.888 1.361 1.00 23.26 107 ALA A CA 1
ATOM 640 C C . ALA A 1 107 ? 33.808 65.347 1.759 1.00 23.54 107 ALA A C 1
ATOM 641 O O . ALA A 1 107 ? 34.843 65.691 2.326 1.00 23.31 107 ALA A O 1
ATOM 643 N N . SER A 1 108 ? 32.845 66.217 1.472 1.00 20.82 108 SER A N 1
ATOM 644 C CA . SER A 1 108 ? 33.044 67.613 1.836 1.00 22.22 108 SER A CA 1
ATOM 645 C C . SER A 1 108 ? 32.971 67.800 3.351 1.00 22.21 108 SER A C 1
ATOM 646 O O . SER A 1 108 ? 33.258 68.879 3.858 1.00 22.38 108 SER A O 1
ATOM 649 N N . ALA A 1 109 ? 32.603 66.740 4.065 1.00 22.13 109 ALA A N 1
ATOM 650 C CA . ALA A 1 109 ? 32.501 66.781 5.523 1.00 24.15 109 ALA A CA 1
ATOM 651 C C . ALA A 1 109 ? 33.817 66.393 6.202 1.00 25.35 109 ALA A C 1
ATOM 652 O O . ALA A 1 109 ? 33.953 66.522 7.418 1.00 27.96 109 ALA A O 1
ATOM 654 N N . GLY A 1 110 ? 34.779 65.907 5.424 1.00 24.26 110 GLY A N 1
ATOM 655 C CA . GLY A 1 110 ? 36.067 65.542 5.992 1.00 26.11 110 GLY A CA 1
ATOM 656 C C . GLY A 1 110 ? 36.200 64.127 6.535 1.00 25.33 110 GLY A C 1
ATOM 657 O O . GLY A 1 110 ? 35.305 63.296 6.377 1.00 26.32 110 GLY A O 1
ATOM 658 N N . ARG A 1 111 ? 37.326 63.860 7.187 1.00 24.96 111 ARG A N 1
ATOM 659 C CA . ARG A 1 111 ? 37.603 62.541 7.743 1.00 26.62 111 ARG A CA 1
ATOM 660 C C . ARG A 1 111 ? 37.564 62.494 9.265 1.00 25.07 111 ARG A C 1
ATOM 661 O O . ARG A 1 111 ? 38.135 61.586 9.873 1.00 24.45 111 ARG A O 1
ATOM 669 N N . SER A 1 112 ? 36.903 63.464 9.882 1.00 22.30 112 SER A N 1
ATOM 670 C CA . SER A 1 112 ? 36.813 63.493 11.335 1.00 23.08 112 SER A CA 1
ATOM 671 C C . SER A 1 112 ? 35.597 64.284 11.765 1.00 22.87 112 SER A C 1
ATOM 672 O O . SER A 1 112 ? 35.001 65.003 10.965 1.00 20.52 112 SER A O 1
ATOM 675 N N . GLY A 1 113 ? 35.229 64.155 13.034 1.00 21.10 113 GLY A N 1
ATOM 676 C CA . GLY A 1 113 ? 34.082 64.894 13.523 1.00 21.09 113 GLY A CA 1
ATOM 677 C C . GLY A 1 113 ? 32.769 64.148 13.425 1.00 20.29 113 GLY A C 1
ATOM 678 O O . GLY A 1 113 ? 32.742 62.917 13.390 1.00 19.95 113 GLY A O 1
ATOM 679 N N . LEU A 1 114 ? 31.676 64.899 13.364 1.00 18.56 114 LEU A N 1
ATOM 680 C CA . LEU A 1 114 ? 30.340 64.313 13.313 1.00 18.51 114 LEU A CA 1
ATOM 681 C C . LEU A 1 114 ? 30.077 63.295 12.207 1.00 18.68 114 LEU A C 1
ATOM 682 O O . LEU A 1 114 ? 29.424 62.280 12.453 1.00 17.78 114 LEU A O 1
ATOM 687 N N . SER A 1 115 ? 30.565 63.548 10.995 1.00 16.30 115 SER A N 1
ATOM 688 C CA . SER A 1 115 ? 30.302 62.616 9.904 1.00 15.81 115 SER A CA 1
ATOM 689 C C . SER A 1 115 ? 30.961 61.252 10.106 1.00 16.35 115 SER A C 1
ATOM 690 O O . SER A 1 115 ? 30.325 60.219 9.895 1.00 16.29 115 SER A O 1
ATOM 693 N N . THR A 1 116 ? 32.222 61.234 10.527 1.00 14.48 116 THR A N 1
ATOM 694 C CA . THR A 1 116 ? 32.892 59.960 10.729 1.00 16.07 116 THR A CA 1
ATOM 695 C C . THR A 1 116 ? 32.408 59.263 12.002 1.00 14.85 116 THR A C 1
ATOM 696 O O . THR A 1 116 ? 32.502 58.046 12.116 1.00 15.20 116 THR A O 1
ATOM 700 N N . GLN A 1 117 ? 31.889 60.028 12.957 1.00 15.98 117 GLN A N 1
ATOM 701 C CA . GLN A 1 117 ? 31.364 59.422 14.182 1.00 17.03 117 GLN A CA 1
ATOM 702 C C . GLN A 1 117 ? 30.070 58.703 13.802 1.00 18.29 117 GLN A C 1
ATOM 703 O O . GLN A 1 117 ? 29.758 57.636 14.326 1.00 16.53 117 GLN A O 1
ATOM 709 N N . ALA A 1 118 ? 29.323 59.284 12.871 1.00 18.13 118 ALA A N 1
ATOM 710 C CA . ALA A 1 118 ? 28.093 58.654 12.402 1.00 19.74 118 ALA A CA 1
ATOM 711 C C . ALA A 1 118 ? 28.508 57.352 11.707 1.00 18.89 118 ALA A C 1
ATOM 712 O O . ALA A 1 118 ? 27.918 56.287 11.925 1.00 18.65 118 ALA A O 1
ATOM 714 N N . ILE A 1 119 ? 29.538 57.442 10.875 1.00 17.85 119 ILE A N 1
ATOM 715 C CA . ILE A 1 119 ? 30.049 56.275 10.165 1.00 17.86 119 ILE A CA 1
ATOM 716 C C . ILE A 1 119 ? 30.467 55.199 11.176 1.00 17.43 119 ILE A C 1
ATOM 717 O O . ILE A 1 119 ? 30.241 54.007 10.963 1.00 17.33 119 ILE A O 1
ATOM 722 N N . GLY A 1 120 ? 31.064 55.637 12.279 1.00 15.93 120 GLY A N 1
ATOM 723 C CA . GLY A 1 120 ? 31.512 54.720 13.315 1.00 17.29 120 GLY A CA 1
ATOM 724 C C . GLY A 1 120 ? 30.420 53.843 13.905 1.00 16.94 120 GLY A C 1
ATOM 725 O O . GLY A 1 120 ? 30.689 52.710 14.291 1.00 15.43 120 GLY A O 1
ATOM 726 N N . ALA A 1 121 ? 29.196 54.354 13.992 1.00 16.69 121 ALA A N 1
ATOM 727 C CA . ALA A 1 121 ? 28.102 53.554 14.538 1.00 16.85 121 ALA A CA 1
ATOM 728 C C . ALA A 1 121 ? 27.884 52.346 13.634 1.00 17.11 121 ALA A C 1
ATOM 729 O O . ALA A 1 121 ? 27.665 51.226 14.118 1.00 15.94 121 ALA A O 1
ATOM 731 N N . PHE A 1 122 ? 27.952 52.579 12.321 1.00 15.41 122 PHE A N 1
ATOM 732 C CA . PHE A 1 122 ? 27.773 51.515 11.339 1.00 15.41 122 PHE A CA 1
ATOM 733 C C . PHE A 1 122 ? 28.980 50.583 11.385 1.00 15.43 122 PHE A C 1
ATOM 734 O O . PHE A 1 122 ? 28.840 49.364 11.337 1.00 13.53 122 PHE A O 1
ATOM 742 N N . ASP A 1 123 ? 30.165 51.175 11.473 1.00 13.74 123 ASP A N 1
ATOM 743 C CA . ASP A 1 123 ? 31.411 50.419 11.518 1.00 16.03 123 ASP A CA 1
ATOM 744 C C . ASP A 1 123 ? 31.411 49.428 12.681 1.00 16.66 123 ASP A C 1
ATOM 745 O O . ASP A 1 123 ? 31.777 48.265 12.511 1.00 15.37 123 ASP A O 1
ATOM 750 N N . VAL A 1 124 ? 30.998 49.881 13.860 1.00 14.93 124 VAL A N 1
ATOM 751 C CA . VAL A 1 124 ? 30.977 48.991 15.015 1.00 16.25 124 VAL A CA 1
ATOM 752 C C . VAL A 1 124 ? 29.997 47.845 14.778 1.00 16.58 124 VAL A C 1
ATOM 753 O O . VAL A 1 124 ? 30.285 46.683 15.082 1.00 16.75 124 VAL A O 1
ATOM 757 N N . ALA A 1 125 ? 28.839 48.179 14.226 1.00 15.46 125 ALA A N 1
ATOM 758 C CA . ALA A 1 125 ? 27.823 47.179 13.940 1.00 14.71 125 ALA A CA 1
ATOM 759 C C . ALA A 1 125 ? 28.372 46.124 12.971 1.00 14.38 125 ALA A C 1
ATOM 760 O O . ALA A 1 125 ? 28.124 44.931 13.141 1.00 15.04 125 ALA A O 1
ATOM 762 N N . LEU A 1 126 ? 29.125 46.555 11.961 1.00 14.66 126 LEU A N 1
ATOM 763 C CA . LEU A 1 126 ? 29.688 45.612 10.993 1.00 15.12 126 LEU A CA 1
ATOM 764 C C . LEU A 1 126 ? 30.683 44.670 11.671 1.00 15.43 126 LEU A C 1
ATOM 765 O O . LEU A 1 126 ? 30.730 43.473 11.363 1.00 13.65 126 LEU A O 1
ATOM 770 N N . TRP A 1 127 ? 31.483 45.204 12.588 1.00 15.45 127 TRP A N 1
ATOM 771 C CA . TRP A 1 127 ? 32.447 44.374 13.308 1.00 16.58 127 TRP A CA 1
ATOM 772 C C . TRP A 1 127 ? 31.715 43.386 14.212 1.00 15.07 127 TRP A C 1
ATOM 773 O O . TRP A 1 127 ? 32.115 42.235 14.328 1.00 15.04 127 TRP A O 1
ATOM 784 N N . ASP A 1 128 ? 30.653 43.855 14.855 1.00 15.85 128 ASP A N 1
ATOM 785 C CA . ASP A 1 128 ? 29.832 43.024 15.738 1.00 16.98 128 ASP A CA 1
ATOM 786 C C . ASP A 1 128 ? 29.270 41.864 14.918 1.00 16.56 128 ASP A C 1
ATOM 787 O O . ASP A 1 128 ? 29.317 40.704 15.331 1.00 18.14 128 ASP A O 1
ATOM 792 N N . LEU A 1 129 ? 28.769 42.191 13.734 1.00 15.64 129 LEU A N 1
ATOM 793 C CA . LEU A 1 129 ? 28.198 41.203 12.833 1.00 17.03 129 LEU A CA 1
ATOM 794 C C . LEU A 1 129 ? 29.242 40.191 12.363 1.00 17.57 129 LEU A C 1
ATOM 795 O O . LEU A 1 129 ? 28.976 38.992 12.335 1.00 18.02 129 LEU A O 1
ATOM 800 N N . LYS A 1 130 ? 30.435 40.657 12.004 1.00 16.41 130 LYS A N 1
ATOM 801 C CA . LYS A 1 130 ? 31.469 39.732 11.545 1.00 16.09 130 LYS A CA 1
ATOM 802 C C . LYS A 1 130 ? 31.895 38.794 12.667 1.00 15.87 130 LYS A C 1
ATOM 803 O O . LYS A 1 130 ? 32.102 37.604 12.440 1.00 17.91 130 LYS A O 1
ATOM 809 N N . ALA A 1 131 ? 32.034 39.328 13.875 1.00 16.06 131 ALA A N 1
ATOM 810 C CA . ALA A 1 131 ? 32.428 38.505 15.020 1.00 17.30 131 ALA A CA 1
ATOM 811 C C . ALA A 1 131 ? 31.380 37.410 15.254 1.00 17.33 131 ALA A C 1
ATOM 812 O O . ALA A 1 131 ? 31.714 36.230 15.396 1.00 15.79 131 ALA A O 1
ATOM 814 N N . LYS A 1 132 ? 30.114 37.814 15.290 1.00 17.80 132 LYS A N 1
ATOM 815 C CA . LYS A 1 132 ? 29.005 36.877 15.490 1.00 19.46 132 LYS A CA 1
ATOM 816 C C . LYS A 1 132 ? 28.999 35.798 14.409 1.00 20.75 132 LYS A C 1
ATOM 817 O O . LYS A 1 132 ? 28.680 34.633 14.674 1.00 19.73 132 LYS A O 1
ATOM 823 N N . ARG A 1 133 ? 29.356 36.190 13.191 1.00 18.48 133 ARG A N 1
ATOM 824 C CA . ARG A 1 133 ? 29.398 35.267 12.071 1.00 19.68 133 ARG A CA 1
ATOM 825 C C . ARG A 1 133 ? 30.365 34.128 12.377 1.00 20.96 133 ARG A C 1
ATOM 826 O O . ARG A 1 133 ? 30.139 32.986 11.978 1.00 19.91 133 ARG A O 1
ATOM 834 N N . ALA A 1 134 ? 31.441 34.435 13.096 1.00 20.40 134 ALA A N 1
ATOM 835 C CA . ALA A 1 134 ? 32.432 33.420 13.449 1.00 21.11 134 ALA A CA 1
ATOM 836 C C . ALA A 1 134 ? 32.156 32.780 14.811 1.00 20.55 134 ALA A C 1
ATOM 837 O O . ALA A 1 134 ? 32.909 31.910 15.253 1.00 20.60 134 ALA A O 1
ATOM 839 N N . GLY A 1 135 ? 31.083 33.210 15.468 1.00 20.24 135 GLY A N 1
ATOM 840 C CA . GLY A 1 135 ? 30.751 32.673 16.780 1.00 20.59 135 GLY A CA 1
ATOM 841 C C . GLY A 1 135 ? 31.801 33.060 17.806 1.00 21.64 135 GLY A C 1
ATOM 842 O O . GLY A 1 135 ? 32.043 32.339 18.781 1.00 21.52 135 GLY A O 1
ATOM 843 N N . LEU A 1 136 ? 32.421 34.215 17.599 1.00 18.60 136 LEU A N 1
ATOM 844 C CA . LEU A 1 136 ? 33.469 34.685 18.497 1.00 19.67 136 LEU A CA 1
ATOM 845 C C . LEU A 1 136 ? 33.170 36.053 19.085 1.00 18.82 136 LEU A C 1
ATOM 846 O O . LEU A 1 136 ? 32.475 36.866 18.474 1.00 17.83 136 LEU A O 1
ATOM 851 N N . SER A 1 137 ? 33.689 36.304 20.283 1.00 18.62 137 SER A N 1
ATOM 852 C CA . SER A 1 137 ? 33.519 37.611 20.893 1.00 16.37 137 SER A CA 1
ATOM 853 C C . SER A 1 137 ? 34.355 38.527 19.995 1.00 15.80 137 SER A C 1
ATOM 854 O O . SER A 1 137 ? 35.165 38.044 19.204 1.00 14.58 137 SER A O 1
ATOM 857 N N . LEU A 1 138 ? 34.157 39.834 20.094 1.00 15.99 138 LEU A N 1
ATOM 858 C CA . LEU A 1 138 ? 34.938 40.750 19.274 1.00 17.72 138 LEU A CA 1
ATOM 859 C C . LEU A 1 138 ? 36.412 40.580 19.621 1.00 17.24 138 LEU A C 1
ATOM 860 O O . LEU A 1 138 ? 37.269 40.588 18.741 1.00 16.32 138 LEU A O 1
ATOM 865 N N . ALA A 1 139 ? 36.705 40.405 20.907 1.00 16.22 139 ALA A N 1
ATOM 866 C CA . ALA A 1 139 ? 38.089 40.237 21.342 1.00 18.18 139 ALA A CA 1
ATOM 867 C C . ALA A 1 139 ? 38.761 39.031 20.690 1.00 17.79 139 ALA A C 1
ATOM 868 O O . ALA A 1 139 ? 39.922 39.100 20.295 1.00 16.62 139 ALA A O 1
ATOM 870 N N . LYS A 1 140 ? 38.033 37.920 20.583 1.00 17.58 140 LYS A N 1
ATOM 871 C CA . LYS A 1 140 ? 38.595 36.721 19.986 1.00 16.15 140 LYS A CA 1
ATOM 872 C C . LYS A 1 140 ? 38.682 36.830 18.466 1.00 14.55 140 LYS A C 1
ATOM 873 O O . LYS A 1 140 ? 39.560 36.226 17.852 1.00 16.28 140 LYS A O 1
ATOM 879 N N . LEU A 1 141 ? 37.782 37.592 17.853 1.00 14.47 141 LEU A N 1
ATOM 880 C CA . LEU A 1 141 ? 37.836 37.754 16.404 1.00 15.11 141 LEU A CA 1
ATOM 881 C C . LEU A 1 141 ? 39.124 38.502 16.065 1.00 15.29 141 LEU A C 1
ATOM 882 O O . LEU A 1 141 ? 39.856 38.136 15.147 1.00 14.43 141 LEU A O 1
ATOM 887 N N . LEU A 1 142 ? 39.402 39.547 16.828 1.00 15.51 142 LEU A N 1
ATOM 888 C CA . LEU A 1 142 ? 40.606 40.344 16.617 1.00 16.57 142 LEU A CA 1
ATOM 889 C C . LEU A 1 142 ? 41.837 39.578 17.075 1.00 18.19 142 LEU A C 1
ATOM 890 O O . LEU A 1 142 ? 42.922 39.745 16.519 1.00 20.75 142 LEU A O 1
ATOM 895 N N . GLY A 1 143 ? 41.650 38.730 18.085 1.00 17.88 143 GLY A N 1
ATOM 896 C CA . GLY A 1 143 ? 42.745 37.965 18.652 1.00 18.86 143 GLY A CA 1
ATOM 897 C C . GLY A 1 143 ? 43.113 38.678 19.942 1.00 20.17 143 GLY A C 1
ATOM 898 O O . GLY A 1 143 ? 43.459 39.856 19.910 1.00 20.96 143 GLY A O 1
ATOM 899 N N . SER A 1 144 ? 43.039 37.995 21.079 1.00 19.54 144 SER A N 1
ATOM 900 C CA . SER A 1 144 ? 43.353 38.659 22.339 1.00 20.89 144 SER A CA 1
ATOM 901 C C . SER A 1 144 ? 44.669 38.234 22.973 1.00 19.08 144 SER A C 1
ATOM 902 O O . SER A 1 144 ? 45.251 37.216 22.611 1.00 18.02 144 SER A O 1
ATOM 905 N N . TYR A 1 145 ? 45.134 39.042 23.920 1.00 19.43 145 TYR A N 1
ATOM 906 C CA . TYR A 1 145 ? 46.369 38.775 24.646 1.00 19.85 145 TYR A CA 1
ATOM 907 C C . TYR A 1 145 ? 46.054 38.462 26.099 1.00 21.23 145 TYR A C 1
ATOM 908 O O . TYR A 1 145 ? 46.917 37.991 26.848 1.00 19.42 145 TYR A O 1
ATOM 917 N N . ARG A 1 146 ? 44.813 38.727 26.495 1.00 20.10 146 ARG A N 1
ATOM 918 C CA . ARG A 1 146 ? 44.391 38.506 27.874 1.00 21.22 146 ARG A CA 1
ATOM 919 C C . ARG A 1 146 ? 42.883 38.298 27.961 1.00 21.47 146 ARG A C 1
ATOM 920 O O . ARG A 1 146 ? 42.131 38.755 27.098 1.00 20.31 146 ARG A O 1
ATOM 928 N N . ASP A 1 147 ? 42.438 37.618 29.012 1.00 21.94 147 ASP A N 1
ATOM 929 C CA . ASP A 1 147 ? 41.011 37.373 29.185 1.00 24.03 147 ASP A CA 1
ATOM 930 C C . ASP A 1 147 ? 40.362 38.350 30.162 1.00 21.33 147 ASP A C 1
ATOM 931 O O . ASP A 1 147 ? 39.166 38.276 30.421 1.00 19.28 147 ASP A O 1
ATOM 936 N N . SER A 1 148 ? 41.157 39.271 30.695 1.00 18.55 148 SER A N 1
ATOM 937 C CA . SER A 1 148 ? 40.652 40.288 31.617 1.00 19.40 148 SER A CA 1
ATOM 938 C C . SER A 1 148 ? 41.589 41.489 31.505 1.00 17.97 148 SER A C 1
ATOM 939 O O . SER A 1 148 ? 42.761 41.323 31.189 1.00 18.61 148 SER A O 1
ATOM 942 N N . VAL A 1 149 ? 41.068 42.683 31.771 1.00 18.10 149 VAL A N 1
ATOM 943 C CA . VAL A 1 149 ? 41.837 43.920 31.648 1.00 19.07 149 VAL A CA 1
ATOM 944 C C . VAL A 1 149 ? 41.857 44.762 32.928 1.00 19.04 149 VAL A C 1
ATOM 945 O O . VAL A 1 149 ? 40.832 44.910 33.596 1.00 18.33 149 VAL A O 1
ATOM 949 N N . ARG A 1 150 ? 43.019 45.324 33.261 1.00 18.02 150 ARG A N 1
ATOM 950 C CA . ARG A 1 150 ? 43.124 46.159 34.458 1.00 19.16 150 ARG A CA 1
ATOM 951 C C . ARG A 1 150 ? 42.078 47.263 34.354 1.00 19.15 150 ARG A C 1
ATOM 952 O O . ARG A 1 150 ? 41.899 47.851 33.291 1.00 19.77 150 ARG A O 1
ATOM 960 N N . CYS A 1 151 ? 41.374 47.539 35.447 1.00 19.44 151 CYS A N 1
ATOM 961 C CA . CYS A 1 151 ? 40.359 48.579 35.426 1.00 20.25 151 CYS A CA 1
ATOM 962 C C . CYS A 1 151 ? 40.517 49.535 36.600 1.00 21.64 151 CYS A C 1
ATOM 963 O O . CYS A 1 151 ? 41.173 49.220 37.598 1.00 19.45 151 CYS A O 1
ATOM 966 N N . TYR A 1 152 ? 39.898 50.704 36.467 1.00 22.10 152 TYR A N 1
ATOM 967 C CA . TYR A 1 152 ? 39.942 51.736 37.489 1.00 22.87 152 TYR A CA 1
ATOM 968 C C . TYR A 1 152 ? 38.650 52.525 37.385 1.00 23.65 152 TYR A C 1
ATOM 969 O O . TYR A 1 152 ? 37.935 52.420 36.385 1.00 24.07 152 TYR A O 1
ATOM 978 N N . ASN A 1 153 ? 38.345 53.305 38.415 1.00 24.24 153 ASN A N 1
ATOM 979 C CA . ASN A 1 153 ? 37.145 54.125 38.405 1.00 27.21 153 ASN A CA 1
ATOM 980 C C . ASN A 1 153 ? 37.357 55.391 39.233 1.00 29.04 153 ASN A C 1
ATOM 981 O O . ASN A 1 153 ? 38.379 55.536 39.908 1.00 29.10 153 ASN A O 1
ATOM 986 N N . THR A 1 154 ? 36.400 56.311 39.164 1.00 32.14 154 THR A N 1
ATOM 987 C CA . THR A 1 154 ? 36.475 57.569 39.906 1.00 34.37 154 THR A CA 1
ATOM 988 C C . THR A 1 154 ? 35.675 57.439 41.195 1.00 36.66 154 THR A C 1
ATOM 989 O O . THR A 1 154 ? 35.737 58.306 42.070 1.00 35.10 154 THR A O 1
ATOM 993 N N . SER A 1 155 ? 34.921 56.348 41.298 1.00 38.47 155 SER A N 1
ATOM 994 C CA . SER A 1 155 ? 34.081 56.094 42.463 1.00 38.93 155 SER A CA 1
ATOM 995 C C . SER A 1 155 ? 33.092 57.244 42.636 1.00 40.92 155 SER A C 1
ATOM 996 O O . SER A 1 155 ? 32.805 57.672 43.758 1.00 40.78 155 SER A O 1
ATOM 999 N N . GLY A 1 156 ? 32.586 57.741 41.509 1.00 40.54 156 GLY A N 1
ATOM 1000 C CA . GLY A 1 156 ? 31.629 58.834 41.527 1.00 42.38 156 GLY A CA 1
ATOM 1001 C C . GLY A 1 156 ? 32.182 60.112 42.127 1.00 43.42 156 GLY A C 1
ATOM 1002 O O . GLY A 1 156 ? 31.436 60.919 42.686 1.00 43.39 156 GLY A O 1
ATOM 1003 N N . GLY A 1 157 ? 33.490 60.306 42.009 1.00 42.63 157 GLY A N 1
ATOM 1004 C CA . GLY A 1 157 ? 34.098 61.498 42.564 1.00 43.84 157 GLY A CA 1
ATOM 1005 C C . GLY A 1 157 ? 34.367 62.601 41.559 1.00 44.14 157 GLY A C 1
ATOM 1006 O O . GLY A 1 157 ? 34.843 62.355 40.449 1.00 43.17 157 GLY A O 1
ATOM 1007 N N . PHE A 1 158 ? 34.045 63.827 41.954 1.00 44.39 158 PHE A N 1
ATOM 1008 C CA . PHE A 1 158 ? 34.274 64.997 41.118 1.00 44.35 158 PHE A CA 1
ATOM 1009 C C . PHE A 1 158 ? 34.976 66.022 41.992 1.00 44.35 158 PHE A C 1
ATOM 1010 O O . PHE A 1 158 ? 35.165 65.793 43.188 1.00 43.44 158 PHE A O 1
ATOM 1018 N N . LEU A 1 159 ? 35.366 67.145 41.405 1.00 44.79 159 LEU A N 1
ATOM 1019 C CA . LEU A 1 159 ? 36.052 68.184 42.163 1.00 46.05 159 LEU A CA 1
ATOM 1020 C C . LEU A 1 159 ? 35.229 68.670 43.354 1.00 47.24 159 LEU A C 1
ATOM 1021 O O . LEU A 1 159 ? 35.784 69.022 44.397 1.00 47.80 159 LEU A O 1
ATOM 1026 N N . HIS A 1 160 ? 33.908 68.675 43.197 1.00 47.92 160 HIS A N 1
ATOM 1027 C CA . HIS A 1 160 ? 33.013 69.134 44.255 1.00 48.95 160 HIS A CA 1
ATOM 1028 C C . HIS A 1 160 ? 32.673 68.082 45.310 1.00 48.54 160 HIS A C 1
ATOM 1029 O O . HIS A 1 160 ? 32.054 68.400 46.324 1.00 49.16 160 HIS A O 1
ATOM 1036 N N . THR A 1 161 ? 33.077 66.835 45.081 1.00 47.39 161 THR A N 1
ATOM 1037 C CA . THR A 1 161 ? 32.800 65.769 46.042 1.00 46.27 161 THR A CA 1
ATOM 1038 C C . THR A 1 161 ? 33.676 65.919 47.287 1.00 46.46 161 THR A C 1
ATOM 1039 O O . THR A 1 161 ? 34.904 65.923 47.192 1.00 46.80 161 THR A O 1
ATOM 1043 N N . PRO A 1 162 ? 33.054 66.055 48.470 1.00 46.05 162 PRO A N 1
ATOM 1044 C CA . PRO A 1 162 ? 33.813 66.199 49.716 1.00 45.86 162 PRO A CA 1
ATOM 1045 C C . PRO A 1 162 ? 34.802 65.050 49.893 1.00 45.99 162 PRO A C 1
ATOM 1046 O O . PRO A 1 162 ? 34.437 63.879 49.778 1.00 44.91 162 PRO A O 1
ATOM 1050 N N . ILE A 1 163 ? 36.052 65.398 50.176 1.00 46.59 163 ILE A N 1
ATOM 1051 C CA . ILE A 1 163 ? 37.120 64.424 50.356 1.00 47.96 163 ILE A CA 1
ATOM 1052 C C . ILE A 1 163 ? 36.712 63.150 51.095 1.00 48.66 163 ILE A C 1
ATOM 1053 O O . ILE A 1 163 ? 36.874 62.047 50.572 1.00 48.32 163 ILE A O 1
ATOM 1058 N N . ASP A 1 164 ? 36.187 63.302 52.308 1.00 49.86 164 ASP A N 1
ATOM 1059 C CA . ASP A 1 164 ? 35.785 62.152 53.115 1.00 50.53 164 ASP A CA 1
ATOM 1060 C C . ASP A 1 164 ? 34.767 61.230 52.442 1.00 49.88 164 ASP A C 1
ATOM 1061 O O . ASP A 1 164 ? 34.778 60.018 52.670 1.00 49.50 164 ASP A O 1
ATOM 1066 N N . GLN A 1 165 ? 33.890 61.795 51.616 1.00 48.82 165 GLN A N 1
ATOM 1067 C CA . GLN A 1 165 ? 32.898 60.993 50.904 1.00 48.28 165 GLN A CA 1
ATOM 1068 C C . GLN A 1 165 ? 33.589 60.200 49.800 1.00 48.39 165 GLN A C 1
ATOM 1069 O O . GLN A 1 165 ? 33.368 58.996 49.643 1.00 47.54 165 GLN A O 1
ATOM 1075 N N . LEU A 1 166 ? 34.424 60.891 49.030 1.00 47.50 166 LEU A N 1
ATOM 1076 C CA . LEU A 1 166 ? 35.156 60.266 47.940 1.00 47.06 166 LEU A CA 1
ATOM 1077 C C . LEU A 1 166 ? 36.075 59.188 48.508 1.00 47.07 166 LEU A C 1
ATOM 1078 O O . LEU A 1 166 ? 36.372 58.199 47.840 1.00 47.22 166 LEU A O 1
ATOM 1091 N N . VAL A 1 168 ? 35.450 57.179 51.209 1.00 47.54 168 VAL A N 1
ATOM 1092 C CA . VAL A 1 168 ? 34.698 55.972 51.539 1.00 46.89 168 VAL A CA 1
ATOM 1093 C C . VAL A 1 168 ? 34.161 55.332 50.258 1.00 46.60 168 VAL A C 1
ATOM 1094 O O . VAL A 1 168 ? 33.990 54.114 50.188 1.00 46.52 168 VAL A O 1
ATOM 1098 N N . ASN A 1 169 ? 33.903 56.158 49.247 1.00 46.09 169 ASN A N 1
ATOM 1099 C CA . ASN A 1 169 ? 33.411 55.677 47.956 1.00 46.07 169 ASN A CA 1
ATOM 1100 C C . ASN A 1 169 ? 34.523 54.894 47.250 1.00 45.96 169 ASN A C 1
ATOM 1101 O O . ASN A 1 169 ? 34.294 53.815 46.699 1.00 44.73 169 ASN A O 1
ATOM 1106 N N . ALA A 1 170 ? 35.728 55.454 47.272 1.00 45.06 170 ALA A N 1
ATOM 1107 C CA . ALA A 1 170 ? 36.879 54.820 46.647 1.00 44.61 170 ALA A CA 1
ATOM 1108 C C . ALA A 1 170 ? 37.162 53.490 47.332 1.00 44.25 170 ALA A C 1
ATOM 1109 O O . ALA A 1 170 ? 37.299 52.461 46.674 1.00 42.91 170 ALA A O 1
ATOM 1111 N N . SER A 1 171 ? 37.251 53.516 48.658 1.00 44.57 171 SER A N 1
ATOM 1112 C CA . SER A 1 171 ? 37.510 52.303 49.420 1.00 44.83 171 SER A CA 1
ATOM 1113 C C . SER A 1 171 ? 36.451 51.249 49.096 1.00 44.45 171 SER A C 1
ATOM 1114 O O . SER A 1 171 ? 36.734 50.050 49.094 1.00 44.46 171 SER A O 1
ATOM 1117 N N . ALA A 1 172 ? 35.235 51.705 48.809 1.00 44.61 172 ALA A N 1
ATOM 1118 C CA . ALA A 1 172 ? 34.137 50.803 48.466 1.00 44.57 172 ALA A CA 1
ATOM 1119 C C . ALA A 1 172 ? 34.390 50.179 47.097 1.00 44.64 172 ALA A C 1
ATOM 1120 O O . ALA A 1 172 ? 34.187 48.979 46.901 1.00 44.12 172 ALA A O 1
ATOM 1122 N N . SER A 1 173 ? 34.829 51.001 46.148 1.00 43.52 173 SER A N 1
ATOM 1123 C CA . SER A 1 173 ? 35.113 50.520 44.803 1.00 42.52 173 SER A CA 1
ATOM 1124 C C . SER A 1 173 ? 36.223 49.483 44.840 1.00 41.73 173 SER A C 1
ATOM 1125 O O . SER A 1 173 ? 36.220 48.526 44.071 1.00 42.32 173 SER A O 1
ATOM 1128 N N . ILE A 1 174 ? 37.173 49.670 45.746 1.00 41.32 174 ILE A N 1
ATOM 1129 C CA . ILE A 1 174 ? 38.279 48.737 45.866 1.00 41.70 174 ILE A CA 1
ATOM 1130 C C . ILE A 1 174 ? 37.795 47.393 46.406 1.00 43.08 174 ILE A C 1
ATOM 1131 O O . ILE A 1 174 ? 38.236 46.338 45.946 1.00 42.03 174 ILE A O 1
ATOM 1136 N N . GLU A 1 175 ? 36.879 47.431 47.372 1.00 44.62 175 GLU A N 1
ATOM 1137 C CA . GLU A 1 175 ? 36.360 46.200 47.958 1.00 45.77 175 GLU A CA 1
ATOM 1138 C C . GLU A 1 175 ? 35.487 45.435 46.967 1.00 45.52 175 GLU A C 1
ATOM 1139 O O . GLU A 1 175 ? 35.299 44.225 47.104 1.00 46.45 175 GLU A O 1
ATOM 1145 N N . ARG A 1 176 ? 34.960 46.134 45.966 1.00 44.17 176 ARG A N 1
ATOM 1146 C CA . ARG A 1 176 ? 34.123 45.487 44.964 1.00 43.39 176 ARG A CA 1
ATOM 1147 C C . ARG A 1 176 ? 34.969 44.937 43.812 1.00 41.42 176 ARG A C 1
ATOM 1148 O O . ARG A 1 176 ? 34.446 44.308 42.894 1.00 40.98 176 ARG A O 1
ATOM 1156 N N . GLY A 1 177 ? 36.276 45.181 43.855 1.00 38.74 177 GLY A N 1
ATOM 1157 C CA . GLY A 1 177 ? 37.142 44.657 42.813 1.00 36.52 177 GLY A CA 1
ATOM 1158 C C . GLY A 1 177 ? 37.815 45.626 41.855 1.00 34.36 177 GLY A C 1
ATOM 1159 O O . GLY A 1 177 ? 38.566 45.188 40.984 1.00 31.80 177 GLY A O 1
ATOM 1160 N N . ILE A 1 178 ? 37.559 46.925 41.995 1.00 32.68 178 ILE A N 1
ATOM 1161 C CA . ILE A 1 178 ? 38.179 47.909 41.107 1.00 31.83 178 ILE A CA 1
ATOM 1162 C C . ILE A 1 178 ? 39.692 47.884 41.307 1.00 29.79 178 ILE A C 1
ATOM 1163 O O . ILE A 1 178 ? 40.172 47.719 42.426 1.00 30.60 178 ILE A O 1
ATOM 1168 N N . GLY A 1 179 ? 40.442 48.051 40.221 1.00 28.45 179 GLY A N 1
ATOM 1169 C CA . GLY A 1 179 ? 41.893 48.003 40.317 1.00 26.83 179 GLY A CA 1
ATOM 1170 C C . GLY A 1 179 ? 42.636 49.320 40.452 1.00 26.93 179 GLY A C 1
ATOM 1171 O O . GLY A 1 179 ? 43.863 49.327 40.530 1.00 26.69 179 GLY A O 1
ATOM 1172 N N . GLY A 1 180 ? 41.908 50.429 40.481 1.00 25.80 180 GLY A N 1
ATOM 1173 C CA . GLY A 1 180 ? 42.549 51.726 40.606 1.00 26.05 180 GLY A CA 1
ATOM 1174 C C . GLY A 1 180 ? 41.540 52.847 40.739 1.00 24.97 180 GLY A C 1
ATOM 1175 O O . GLY A 1 180 ? 40.358 52.662 40.443 1.00 23.51 180 GLY A O 1
ATOM 1176 N N . ILE A 1 181 ? 42.014 54.016 41.168 1.00 25.34 181 ILE A N 1
ATOM 1177 C CA . ILE A 1 181 ? 41.158 55.184 41.364 1.00 25.04 181 ILE A CA 1
ATOM 1178 C C . ILE A 1 181 ? 41.652 56.413 40.597 1.00 25.02 181 ILE A C 1
ATOM 1179 O O . ILE A 1 181 ? 42.804 56.814 40.739 1.00 24.20 181 ILE A O 1
ATOM 1184 N N . LYS A 1 182 ? 40.790 57.013 39.782 1.00 25.10 182 LYS A N 1
ATOM 1185 C CA . LYS A 1 182 ? 41.184 58.218 39.062 1.00 28.75 182 LYS A CA 1
ATOM 1186 C C . LYS A 1 182 ? 40.546 59.416 39.754 1.00 29.86 182 LYS A C 1
ATOM 1187 O O . LYS A 1 182 ? 39.329 59.469 39.917 1.00 28.85 182 LYS A O 1
ATOM 1193 N N . LEU A 1 183 ? 41.371 60.370 40.172 1.00 30.76 183 LEU A N 1
ATOM 1194 C CA . LEU A 1 183 ? 40.870 61.557 40.856 1.00 32.78 183 LEU A CA 1
ATOM 1195 C C . LEU A 1 183 ? 40.848 62.771 39.940 1.00 34.35 183 LEU A C 1
ATOM 1196 O O . LEU A 1 183 ? 41.805 63.031 39.209 1.00 32.89 183 LEU A O 1
ATOM 1201 N N . LYS A 1 184 ? 39.745 63.510 39.984 1.00 35.14 184 LYS A N 1
ATOM 1202 C CA . LYS A 1 184 ? 39.606 64.710 39.176 1.00 35.99 184 LYS A CA 1
ATOM 1203 C C . LYS A 1 184 ? 40.353 65.849 39.860 1.00 35.72 184 LYS A C 1
ATOM 1204 O O . LYS A 1 184 ? 40.200 66.065 41.064 1.00 34.25 184 LYS A O 1
ATOM 1210 N N . VAL A 1 185 ? 41.173 66.560 39.091 1.00 35.49 185 VAL A N 1
ATOM 1211 C CA . VAL A 1 185 ? 41.932 67.694 39.609 1.00 35.75 185 VAL A CA 1
ATOM 1212 C C . VAL A 1 185 ? 41.844 68.808 38.575 1.00 36.78 185 VAL A C 1
ATOM 1213 O O . VAL A 1 185 ? 41.077 68.708 37.622 1.00 36.39 185 VAL A O 1
ATOM 1217 N N . GLY A 1 186 ? 42.618 69.870 38.760 1.00 39.16 186 GLY A N 1
ATOM 1218 C CA . GLY A 1 186 ? 42.593 70.956 37.798 1.00 42.33 186 GLY A CA 1
ATOM 1219 C C . GLY A 1 186 ? 41.768 72.161 38.206 1.00 44.85 186 GLY A C 1
ATOM 1220 O O . GLY A 1 186 ? 41.241 72.876 37.354 1.00 45.73 186 GLY A O 1
ATOM 1221 N N . GLN A 1 187 ? 41.642 72.387 39.507 1.00 47.14 187 GLN A N 1
ATOM 1222 C CA . GLN A 1 187 ? 40.890 73.535 39.997 1.00 48.90 187 GLN A CA 1
ATOM 1223 C C . GLN A 1 187 ? 41.868 74.666 40.300 1.00 49.17 187 GLN A C 1
ATOM 1224 O O . GLN A 1 187 ? 43.019 74.422 40.664 1.00 49.67 187 GLN A O 1
ATOM 1230 N N . PRO A 1 188 ? 41.422 75.922 40.147 1.00 49.77 188 PRO A N 1
ATOM 1231 C CA . PRO A 1 188 ? 42.253 77.102 40.399 1.00 48.97 188 PRO A CA 1
ATOM 1232 C C . PRO A 1 188 ? 43.153 77.021 41.632 1.00 48.90 188 PRO A C 1
ATOM 1233 O O . PRO A 1 188 ? 44.256 77.570 41.635 1.00 48.60 188 PRO A O 1
ATOM 1237 N N . ASP A 1 189 ? 42.694 76.335 42.673 1.00 48.51 189 ASP A N 1
ATOM 1238 C CA . ASP A 1 189 ? 43.483 76.213 43.896 1.00 49.27 189 ASP A CA 1
ATOM 1239 C C . ASP A 1 189 ? 44.242 74.885 43.954 1.00 48.74 189 ASP A C 1
ATOM 1240 O O . ASP A 1 189 ? 43.812 73.941 44.618 1.00 48.85 189 ASP A O 1
ATOM 1245 N N . GLY A 1 190 ? 45.379 74.830 43.264 1.00 48.06 190 GLY A N 1
ATOM 1246 C CA . GLY A 1 190 ? 46.184 73.620 43.231 1.00 45.64 190 GLY A CA 1
ATOM 1247 C C . GLY A 1 190 ? 46.462 72.983 44.579 1.00 45.50 190 GLY A C 1
ATOM 1248 O O . GLY A 1 190 ? 46.576 71.758 44.680 1.00 44.71 190 GLY A O 1
ATOM 1249 N N . ALA A 1 191 ? 46.578 73.807 45.618 1.00 44.65 191 ALA A N 1
ATOM 1250 C CA . ALA A 1 191 ? 46.843 73.299 46.959 1.00 44.69 191 ALA A CA 1
ATOM 1251 C C . ALA A 1 191 ? 45.733 72.343 47.373 1.00 44.22 191 ALA A C 1
ATOM 1252 O O . ALA A 1 191 ? 45.979 71.367 48.080 1.00 44.59 191 ALA A O 1
ATOM 1254 N N . LEU A 1 192 ? 44.513 72.630 46.929 1.00 43.67 192 LEU A N 1
ATOM 1255 C CA . LEU A 1 192 ? 43.366 71.787 47.244 1.00 45.20 192 LEU A CA 1
ATOM 1256 C C . LEU A 1 192 ? 43.522 70.397 46.638 1.00 44.88 192 LEU A C 1
ATOM 1257 O O . LEU A 1 192 ? 43.353 69.392 47.328 1.00 44.49 192 LEU A O 1
ATOM 1262 N N . ASP A 1 193 ? 43.842 70.340 45.347 1.00 44.16 193 ASP A N 1
ATOM 1263 C CA . ASP A 1 193 ? 44.019 69.056 44.681 1.00 41.75 193 ASP A CA 1
ATOM 1264 C C . ASP A 1 193 ? 45.084 68.250 45.406 1.00 41.61 193 ASP A C 1
ATOM 1265 O O . ASP A 1 193 ? 44.865 67.093 45.760 1.00 40.55 193 ASP A O 1
ATOM 1270 N N . ILE A 1 194 ? 46.236 68.870 45.632 1.00 40.57 194 ILE A N 1
ATOM 1271 C CA . ILE A 1 194 ? 47.332 68.198 46.314 1.00 41.10 194 ILE A CA 1
ATOM 1272 C C . ILE A 1 194 ? 46.868 67.648 47.660 1.00 40.23 194 ILE A C 1
ATOM 1273 O O . ILE A 1 194 ? 47.275 66.563 48.073 1.00 40.51 194 ILE A O 1
ATOM 1278 N N . ALA A 1 195 ? 46.008 68.401 48.337 1.00 40.17 195 ALA A N 1
ATOM 1279 C CA . ALA A 1 195 ? 45.482 67.987 49.632 1.00 39.59 195 ALA A CA 1
ATOM 1280 C C . ALA A 1 195 ? 44.550 66.790 49.458 1.00 39.53 195 ALA A C 1
ATOM 1281 O O . ALA A 1 195 ? 44.675 65.783 50.163 1.00 39.25 195 ALA A O 1
ATOM 1283 N N . ARG A 1 196 ? 43.618 66.909 48.518 1.00 38.56 196 ARG A N 1
ATOM 1284 C CA . ARG A 1 196 ? 42.661 65.846 48.242 1.00 39.46 196 ARG A CA 1
ATOM 1285 C C . ARG A 1 196 ? 43.352 64.545 47.837 1.00 39.58 196 ARG A C 1
ATOM 1286 O O . ARG A 1 196 ? 42.988 63.468 48.318 1.00 39.79 196 ARG A O 1
ATOM 1294 N N . VAL A 1 197 ? 44.347 64.643 46.958 1.00 38.82 197 VAL A N 1
ATOM 1295 C CA . VAL A 1 197 ? 45.080 63.462 46.509 1.00 38.58 197 VAL A CA 1
ATOM 1296 C C . VAL A 1 197 ? 45.875 62.867 47.665 1.00 39.07 197 VAL A C 1
ATOM 1297 O O . VAL A 1 197 ? 45.964 61.647 47.805 1.00 38.25 197 VAL A O 1
ATOM 1301 N N . THR A 1 198 ? 46.454 63.733 48.494 1.00 40.00 198 THR A N 1
ATOM 1302 C CA . THR A 1 198 ? 47.226 63.275 49.645 1.00 40.71 198 THR A CA 1
ATOM 1303 C C . THR A 1 198 ? 46.290 62.519 50.580 1.00 40.94 198 THR A C 1
ATOM 1304 O O . THR A 1 198 ? 46.642 61.462 51.110 1.00 41.13 198 THR A O 1
ATOM 1308 N N . ALA A 1 199 ? 45.092 63.070 50.761 1.00 40.88 199 ALA A N 1
ATOM 1309 C CA . ALA A 1 199 ? 44.077 62.480 51.628 1.00 41.83 199 ALA A CA 1
ATOM 1310 C C . ALA A 1 199 ? 43.627 61.115 51.120 1.00 42.32 199 ALA A C 1
ATOM 1311 O O . ALA A 1 199 ? 43.456 60.178 51.902 1.00 42.84 199 ALA A O 1
ATOM 1313 N N . VAL A 1 200 ? 43.427 61.008 49.809 1.00 42.25 200 VAL A N 1
ATOM 1314 C CA . VAL A 1 200 ? 43.003 59.752 49.205 1.00 41.26 200 VAL A CA 1
ATOM 1315 C C . VAL A 1 200 ? 44.111 58.713 49.336 1.00 41.16 200 VAL A C 1
ATOM 1316 O O . VAL A 1 200 ? 43.860 57.565 49.714 1.00 40.56 200 VAL A O 1
ATOM 1320 N N . ARG A 1 201 ? 45.339 59.120 49.032 1.00 40.74 201 ARG A N 1
ATOM 1321 C CA . ARG A 1 201 ? 46.478 58.216 49.122 1.00 42.23 201 ARG A CA 1
ATOM 1322 C C . ARG A 1 201 ? 46.673 57.666 50.532 1.00 43.59 201 ARG A C 1
ATOM 1323 O O . ARG A 1 201 ? 46.944 56.477 50.705 1.00 43.14 201 ARG A O 1
ATOM 1331 N N . LYS A 1 202 ? 46.535 58.523 51.540 1.00 44.99 202 LYS A N 1
ATOM 1332 C CA . LYS A 1 202 ? 46.714 58.075 52.918 1.00 46.24 202 LYS A CA 1
ATOM 1333 C C . LYS A 1 202 ? 45.610 57.112 53.335 1.00 46.41 202 LYS A C 1
ATOM 1334 O O . LYS A 1 202 ? 45.847 56.183 54.106 1.00 46.21 202 LYS A O 1
ATOM 1340 N N . HIS A 1 203 ? 44.406 57.333 52.816 1.00 46.81 203 HIS A N 1
ATOM 1341 C CA . HIS A 1 203 ? 43.264 56.487 53.143 1.00 47.61 203 HIS A CA 1
ATOM 1342 C C . HIS A 1 203 ? 43.336 55.093 52.518 1.00 47.45 203 HIS A C 1
ATOM 1343 O O . HIS A 1 203 ? 43.224 54.085 53.217 1.00 46.91 203 HIS A O 1
ATOM 1350 N N . LEU A 1 204 ? 43.523 55.040 51.202 1.00 46.87 204 LEU A N 1
ATOM 1351 C CA . LEU A 1 204 ? 43.584 53.767 50.491 1.00 46.04 204 LEU A CA 1
ATOM 1352 C C . LEU A 1 204 ? 44.893 53.014 50.676 1.00 45.75 204 LEU A C 1
ATOM 1353 O O . LEU A 1 204 ? 44.909 51.783 50.698 1.00 45.79 204 LEU A O 1
ATOM 1358 N N . GLY A 1 205 ? 45.991 53.751 50.802 1.00 45.47 205 GLY A N 1
ATOM 1359 C CA . GLY A 1 205 ? 47.282 53.111 50.975 1.00 45.30 205 GLY A CA 1
ATOM 1360 C C . GLY A 1 205 ? 48.120 53.172 49.711 1.00 45.09 205 GLY A C 1
ATOM 1361 O O . GLY A 1 205 ? 47.602 53.423 48.624 1.00 44.41 205 GLY A O 1
ATOM 1362 N N . ASP A 1 206 ? 49.417 52.930 49.857 1.00 45.34 206 ASP A N 1
ATOM 1363 C CA . ASP A 1 206 ? 50.352 52.968 48.737 1.00 45.44 206 ASP A CA 1
ATOM 1364 C C . ASP A 1 206 ? 50.185 51.814 47.750 1.00 44.23 206 ASP A C 1
ATOM 1365 O O . ASP A 1 206 ? 50.765 51.836 46.665 1.00 44.90 206 ASP A O 1
ATOM 1370 N N . ALA A 1 207 ? 49.395 50.811 48.123 1.00 42.11 207 ALA A N 1
ATOM 1371 C CA . ALA A 1 207 ? 49.177 49.651 47.264 1.00 40.51 207 ALA A CA 1
ATOM 1372 C C . ALA A 1 207 ? 48.039 49.822 46.254 1.00 38.78 207 ALA A C 1
ATOM 1373 O O . ALA A 1 207 ? 47.861 48.985 45.373 1.00 39.09 207 ALA A O 1
ATOM 1375 N N . VAL A 1 208 ? 47.266 50.895 46.381 1.00 35.75 208 VAL A N 1
ATOM 1376 C CA . VAL A 1 208 ? 46.161 51.134 45.460 1.00 34.05 208 VAL A CA 1
ATOM 1377 C C . VAL A 1 208 ? 46.591 52.111 44.368 1.00 32.08 208 VAL A C 1
ATOM 1378 O O . VAL A 1 208 ? 46.915 53.264 44.651 1.00 32.30 208 VAL A O 1
ATOM 1382 N N . PRO A 1 209 ? 46.615 51.656 43.103 1.00 29.69 209 PRO A N 1
ATOM 1383 C CA . PRO A 1 209 ? 47.016 52.532 41.997 1.00 26.98 209 PRO A CA 1
ATOM 1384 C C . PRO A 1 209 ? 46.159 53.790 41.947 1.00 26.62 209 PRO A C 1
ATOM 1385 O O . PRO A 1 209 ? 44.934 53.721 42.076 1.00 25.05 209 PRO A O 1
ATOM 1389 N N . LEU A 1 210 ? 46.808 54.937 41.757 1.00 24.49 210 LEU A N 1
ATOM 1390 C CA . LEU A 1 210 ? 46.105 56.214 41.685 1.00 26.51 210 LEU A CA 1
ATOM 1391 C C . LEU A 1 210 ? 46.499 57.023 40.456 1.00 25.60 210 LEU A C 1
ATOM 1392 O O . LEU A 1 210 ? 47.674 57.074 40.085 1.00 24.03 210 LEU A O 1
ATOM 1405 N N . VAL A 1 212 ? 45.363 60.843 38.144 1.00 25.78 212 VAL A N 1
ATOM 1406 C CA . VAL A 1 212 ? 44.622 62.096 38.208 1.00 24.03 212 VAL A CA 1
ATOM 1407 C C . VAL A 1 212 ? 44.273 62.573 36.802 1.00 24.74 212 VAL A C 1
ATOM 1408 O O . VAL A 1 212 ? 44.959 62.243 35.828 1.00 22.95 212 VAL A O 1
ATOM 1412 N N . ASP A 1 213 ? 43.194 63.344 36.706 1.00 24.13 213 ASP A N 1
ATOM 1413 C CA . ASP A 1 213 ? 42.708 63.875 35.438 1.00 25.66 213 ASP A CA 1
ATOM 1414 C C . ASP A 1 213 ? 42.525 65.381 35.616 1.00 28.39 213 ASP A C 1
ATOM 1415 O O . ASP A 1 213 ? 41.684 65.811 36.408 1.00 27.31 213 ASP A O 1
ATOM 1420 N N . ALA A 1 214 ? 43.306 66.178 34.888 1.00 28.98 214 ALA A N 1
ATOM 1421 C CA . ALA A 1 214 ? 43.226 67.636 35.000 1.00 31.52 214 ALA A CA 1
ATOM 1422 C C . ALA A 1 214 ? 42.249 68.259 34.012 1.00 32.89 214 ALA A C 1
ATOM 1423 O O . ALA A 1 214 ? 41.976 69.459 34.071 1.00 33.67 214 ALA A O 1
ATOM 1425 N N . ASN A 1 215 ? 41.734 67.438 33.102 1.00 34.82 215 ASN A N 1
ATOM 1426 C CA . ASN A 1 215 ? 40.775 67.876 32.092 1.00 36.99 215 ASN A CA 1
ATOM 1427 C C . ASN A 1 215 ? 41.131 69.178 31.369 1.00 36.90 215 ASN A C 1
ATOM 1428 O O . ASN A 1 215 ? 40.322 70.109 31.318 1.00 34.92 215 ASN A O 1
ATOM 1433 N N . GLN A 1 216 ? 42.337 69.233 30.807 1.00 36.28 216 GLN A N 1
ATOM 1434 C CA . GLN A 1 216 ? 42.807 70.397 30.056 1.00 36.70 216 GLN A CA 1
ATOM 1435 C C . GLN A 1 216 ? 42.704 71.716 30.819 1.00 37.19 216 GLN A C 1
ATOM 1436 O O . GLN A 1 216 ? 42.596 72.773 30.202 1.00 38.95 216 GLN A O 1
ATOM 1442 N N . GLN A 1 217 ? 42.752 71.673 32.145 1.00 37.10 217 GLN A N 1
ATOM 1443 C CA . GLN A 1 217 ? 42.620 72.900 32.929 1.00 37.00 217 GLN A CA 1
ATOM 1444 C C . GLN A 1 217 ? 43.896 73.694 33.195 1.00 35.91 217 GLN A C 1
ATOM 1445 O O . GLN A 1 217 ? 43.828 74.865 33.569 1.00 36.20 217 GLN A O 1
ATOM 1451 N N . TRP A 1 218 ? 45.055 73.076 33.005 1.00 32.17 218 TRP A N 1
ATOM 1452 C CA . TRP A 1 218 ? 46.311 73.767 33.276 1.00 30.08 218 TRP A CA 1
ATOM 1453 C C . TRP A 1 218 ? 47.004 74.385 32.068 1.00 29.64 218 TRP A C 1
ATOM 1454 O O . TRP A 1 218 ? 46.954 73.837 30.967 1.00 28.56 218 TRP A O 1
ATOM 1465 N N . ASP A 1 219 ? 47.649 75.534 32.271 1.00 28.92 219 ASP A N 1
ATOM 1466 C CA . ASP A 1 219 ? 48.412 76.137 31.185 1.00 29.04 219 ASP A CA 1
ATOM 1467 C C . ASP A 1 219 ? 49.796 75.506 31.343 1.00 26.38 219 ASP A C 1
ATOM 1468 O O . ASP A 1 219 ? 50.056 74.849 32.351 1.00 24.17 219 ASP A O 1
ATOM 1473 N N . ARG A 1 220 ? 50.681 75.677 30.367 1.00 25.76 220 ARG A N 1
ATOM 1474 C CA . ARG A 1 220 ? 52.001 75.062 30.473 1.00 24.64 220 ARG A CA 1
ATOM 1475 C C . ARG A 1 220 ? 52.718 75.313 31.795 1.00 26.00 220 ARG A C 1
ATOM 1476 O O . ARG A 1 220 ? 53.220 74.379 32.412 1.00 22.26 220 ARG A O 1
ATOM 1484 N N . PRO A 1 221 ? 52.778 76.576 32.250 1.00 26.64 221 PRO A N 1
ATOM 1485 C CA . PRO A 1 221 ? 53.453 76.870 33.517 1.00 28.55 221 PRO A CA 1
ATOM 1486 C C . PRO A 1 221 ? 52.836 76.122 34.707 1.00 29.20 221 PRO A C 1
ATOM 1487 O O . PRO A 1 221 ? 53.546 75.525 35.515 1.00 28.26 221 PRO A O 1
ATOM 1491 N N . THR A 1 222 ? 51.512 76.152 34.807 1.00 30.42 222 THR A N 1
ATOM 1492 C CA . THR A 1 222 ? 50.835 75.484 35.914 1.00 30.74 222 THR A CA 1
ATOM 1493 C C . THR A 1 222 ? 51.024 73.968 35.850 1.00 29.48 222 THR A C 1
ATOM 1494 O O . THR A 1 222 ? 51.317 73.331 36.862 1.00 29.44 222 THR A O 1
ATOM 1498 N N . ALA A 1 223 ? 50.871 73.391 34.660 1.00 28.39 223 ALA A N 1
ATOM 1499 C CA . ALA A 1 223 ? 51.044 71.948 34.502 1.00 27.83 223 ALA A CA 1
ATOM 1500 C C . ALA A 1 223 ? 52.445 71.550 34.943 1.00 27.37 223 ALA A C 1
ATOM 1501 O O . ALA A 1 223 ? 52.637 70.521 35.588 1.00 26.29 223 ALA A O 1
ATOM 1503 N N . GLN A 1 224 ? 53.423 72.376 34.589 1.00 27.33 224 GLN A N 1
ATOM 1504 C CA . GLN A 1 224 ? 54.812 72.118 34.942 1.00 28.25 224 GLN A CA 1
ATOM 1505 C C . GLN A 1 224 ? 54.983 71.999 36.456 1.00 28.21 224 GLN A C 1
ATOM 1506 O O . GLN A 1 224 ? 55.612 71.063 36.947 1.00 27.21 224 GLN A O 1
ATOM 1512 N N . ARG A 1 225 ? 54.416 72.953 37.189 1.00 29.12 225 ARG A N 1
ATOM 1513 C CA . ARG A 1 225 ? 54.513 72.968 38.648 1.00 31.22 225 ARG A CA 1
ATOM 1514 C C . ARG A 1 225 ? 53.733 71.835 39.316 1.00 30.56 225 ARG A C 1
ATOM 1515 O O . ARG A 1 225 ? 54.217 71.227 40.269 1.00 30.84 225 ARG A O 1
ATOM 1531 N N . CYS A 1 227 ? 52.853 68.871 37.960 1.00 28.88 227 CYS A N 1
ATOM 1532 C CA . CYS A 1 227 ? 53.465 67.579 37.675 1.00 28.02 227 CYS A CA 1
ATOM 1533 C C . CYS A 1 227 ? 54.659 67.384 38.602 1.00 28.08 227 CYS A C 1
ATOM 1534 O O . CYS A 1 227 ? 54.887 66.289 39.116 1.00 26.47 227 CYS A O 1
ATOM 1537 N N . ARG A 1 228 ? 55.415 68.458 38.817 1.00 27.73 228 ARG A N 1
ATOM 1538 C CA . ARG A 1 228 ? 56.581 68.417 39.694 1.00 29.11 228 ARG A CA 1
ATOM 1539 C C . ARG A 1 228 ? 56.174 67.934 41.086 1.00 28.75 228 ARG A C 1
ATOM 1540 O O . ARG A 1 228 ? 56.799 67.043 41.658 1.00 27.71 228 ARG A O 1
ATOM 1548 N N . ILE A 1 229 ? 55.117 68.534 41.618 1.00 31.76 229 ILE A N 1
ATOM 1549 C CA . ILE A 1 229 ? 54.619 68.190 42.942 1.00 34.48 229 ILE A CA 1
ATOM 1550 C C . ILE A 1 229 ? 54.113 66.751 43.016 1.00 34.32 229 ILE A C 1
ATOM 1551 O O . ILE A 1 229 ? 54.362 66.053 43.996 1.00 34.77 229 ILE A O 1
ATOM 1556 N N . PHE A 1 230 ? 53.416 66.305 41.975 1.00 33.61 230 PHE A N 1
ATOM 1557 C CA . PHE A 1 230 ? 52.868 64.951 41.950 1.00 33.57 230 PHE A CA 1
ATOM 1558 C C . PHE A 1 230 ? 53.896 63.835 41.782 1.00 34.16 230 PHE A C 1
ATOM 1559 O O . PHE A 1 230 ? 53.599 62.679 42.076 1.00 34.28 230 PHE A O 1
ATOM 1567 N N . GLU A 1 231 ? 55.096 64.171 41.315 1.00 34.31 231 GLU A N 1
ATOM 1568 C CA . GLU A 1 231 ? 56.141 63.168 41.095 1.00 35.25 231 GLU A CA 1
ATOM 1569 C C . GLU A 1 231 ? 56.323 62.150 42.223 1.00 36.24 231 GLU A C 1
ATOM 1570 O O . GLU A 1 231 ? 56.369 60.946 41.972 1.00 34.94 231 GLU A O 1
ATOM 1576 N N . PRO A 1 232 ? 56.446 62.617 43.479 1.00 36.24 232 PRO A N 1
ATOM 1577 C CA . PRO A 1 232 ? 56.627 61.695 44.608 1.00 36.64 232 PRO A CA 1
ATOM 1578 C C . PRO A 1 232 ? 55.463 60.728 44.814 1.00 35.99 232 PRO A C 1
ATOM 1579 O O . PRO A 1 232 ? 55.643 59.637 45.357 1.00 35.59 232 PRO A O 1
ATOM 1583 N N . PHE A 1 233 ? 54.275 61.139 44.381 1.00 35.79 233 PHE A N 1
ATOM 1584 C CA . PHE A 1 233 ? 53.061 60.333 44.518 1.00 35.72 233 PHE A CA 1
ATOM 1585 C C . PHE A 1 233 ? 53.077 59.008 43.761 1.00 34.55 233 PHE A C 1
ATOM 1586 O O . PHE A 1 233 ? 52.347 58.083 44.116 1.00 33.83 233 PHE A O 1
ATOM 1594 N N . ASN A 1 234 ? 53.898 58.914 42.719 1.00 32.91 234 ASN A N 1
ATOM 1595 C CA . ASN A 1 234 ? 53.968 57.696 41.912 1.00 31.50 234 ASN A CA 1
ATOM 1596 C C . ASN A 1 234 ? 52.609 57.338 41.319 1.00 28.94 234 ASN A C 1
ATOM 1597 O O . ASN A 1 234 ? 52.161 56.190 41.403 1.00 26.22 234 ASN A O 1
ATOM 1602 N N . LEU A 1 235 ? 51.951 58.327 40.727 1.00 25.56 235 LEU A N 1
ATOM 1603 C CA . LEU A 1 235 ? 50.649 58.107 40.115 1.00 24.14 235 LEU A CA 1
ATOM 1604 C C . LEU A 1 235 ? 50.832 57.247 38.872 1.00 22.90 235 LEU A C 1
ATOM 1605 O O . LEU A 1 235 ? 51.911 57.226 38.283 1.00 21.79 235 LEU A O 1
ATOM 1610 N N . VAL A 1 236 ? 49.781 56.535 38.479 1.00 21.80 236 VAL A N 1
ATOM 1611 C CA . VAL A 1 236 ? 49.842 55.705 37.284 1.00 22.13 236 VAL A CA 1
ATOM 1612 C C . VAL A 1 236 ? 50.021 56.661 36.112 1.00 20.38 236 VAL A C 1
ATOM 1613 O O . VAL A 1 236 ? 50.797 56.400 35.193 1.00 17.89 236 VAL A O 1
ATOM 1617 N N . TRP A 1 237 ? 49.293 57.775 36.149 1.00 19.37 237 TRP A N 1
ATOM 1618 C CA . TRP A 1 237 ? 49.411 58.780 35.104 1.00 20.41 237 TRP A CA 1
ATOM 1619 C C . TRP A 1 237 ? 48.753 60.099 35.480 1.00 19.54 237 TRP A C 1
ATOM 1620 O O . TRP A 1 237 ? 47.998 60.179 36.451 1.00 19.81 237 TRP A O 1
ATOM 1631 N N . ILE A 1 238 ? 49.091 61.134 34.718 1.00 18.60 238 ILE A N 1
ATOM 1632 C CA . ILE A 1 238 ? 48.508 62.458 34.872 1.00 19.43 238 ILE A CA 1
ATOM 1633 C C . ILE A 1 238 ? 47.826 62.641 33.520 1.00 20.91 238 ILE A C 1
ATOM 1634 O O . ILE A 1 238 ? 48.486 62.711 32.481 1.00 19.48 238 ILE A O 1
ATOM 1639 N N . GLU A 1 239 ? 46.500 62.697 33.546 1.00 21.40 239 GLU A N 1
ATOM 1640 C CA . GLU A 1 239 ? 45.684 62.790 32.339 1.00 21.38 239 GLU A CA 1
ATOM 1641 C C . GLU A 1 239 ? 45.267 64.198 31.910 1.00 23.46 239 GLU A C 1
ATOM 1642 O O . GLU A 1 239 ? 44.822 65.005 32.727 1.00 22.10 239 GLU A O 1
ATOM 1648 N N . GLU A 1 240 ? 45.411 64.473 30.616 1.00 22.03 240 GLU A N 1
ATOM 1649 C CA . GLU A 1 240 ? 45.039 65.758 30.033 1.00 26.56 240 GLU A CA 1
ATOM 1650 C C . GLU A 1 240 ? 45.488 66.978 30.832 1.00 26.19 240 GLU A C 1
ATOM 1651 O O . GLU A 1 240 ? 44.675 67.837 31.172 1.00 26.25 240 GLU A O 1
ATOM 1657 N N . PRO A 1 241 ? 46.789 67.076 31.140 1.00 24.90 241 PRO A N 1
ATOM 1658 C CA . PRO A 1 241 ? 47.244 68.239 31.905 1.00 25.06 241 PRO A CA 1
ATOM 1659 C C . PRO A 1 241 ? 47.095 69.547 31.129 1.00 26.18 241 PRO A C 1
ATOM 1660 O O . PRO A 1 241 ? 46.923 70.610 31.724 1.00 27.59 241 PRO A O 1
ATOM 1664 N N . LEU A 1 242 ? 47.138 69.458 29.802 1.00 25.95 242 LEU A N 1
ATOM 1665 C CA . LEU A 1 242 ? 47.039 70.637 28.938 1.00 26.39 242 LEU A CA 1
ATOM 1666 C C . LEU A 1 242 ? 45.944 70.507 27.886 1.00 27.12 242 LEU A C 1
ATOM 1667 O O . LEU A 1 242 ? 45.261 69.489 27.813 1.00 24.64 242 LEU A O 1
ATOM 1672 N N . ASP A 1 243 ? 45.790 71.546 27.067 1.00 28.17 243 ASP A N 1
ATOM 1673 C CA . ASP A 1 243 ? 44.809 71.519 25.992 1.00 29.29 243 ASP A CA 1
ATOM 1674 C C . ASP A 1 243 ? 45.102 70.266 25.169 1.00 29.37 243 ASP A C 1
ATOM 1675 O O . ASP A 1 243 ? 46.259 69.970 24.862 1.00 26.36 243 ASP A O 1
ATOM 1680 N N . ALA A 1 244 ? 44.051 69.540 24.808 1.00 29.13 244 ALA A N 1
ATOM 1681 C CA . ALA A 1 244 ? 44.182 68.308 24.039 1.00 29.90 244 ALA A CA 1
ATOM 1682 C C . ALA A 1 244 ? 45.037 68.447 22.779 1.00 30.44 244 ALA A C 1
ATOM 1683 O O . ALA A 1 244 ? 45.630 67.474 22.310 1.00 28.25 244 ALA A O 1
ATOM 1685 N N . TYR A 1 245 ? 45.112 69.656 22.236 1.00 30.56 245 TYR A N 1
ATOM 1686 C CA . TYR A 1 245 ? 45.877 69.876 21.016 1.00 31.31 245 TYR A CA 1
ATOM 1687 C C . TYR A 1 245 ? 47.284 70.440 21.185 1.00 30.01 245 TYR A C 1
ATOM 1688 O O . TYR A 1 245 ? 47.979 70.668 20.196 1.00 30.26 245 TYR A O 1
ATOM 1697 N N . ASP A 1 246 ? 47.708 70.653 22.428 1.00 27.40 246 ASP A N 1
ATOM 1698 C CA . ASP A 1 246 ? 49.048 71.174 22.687 1.00 26.89 246 ASP A CA 1
ATOM 1699 C C . ASP A 1 246 ? 50.030 70.003 22.738 1.00 25.92 246 ASP A C 1
ATOM 1700 O O . ASP A 1 246 ? 50.511 69.619 23.801 1.00 23.95 246 ASP A O 1
ATOM 1705 N N . HIS A 1 247 ? 50.326 69.445 21.571 1.00 26.36 247 HIS A N 1
ATOM 1706 C CA . HIS A 1 247 ? 51.220 68.297 21.461 1.00 27.28 247 HIS A CA 1
ATOM 1707 C C . HIS A 1 247 ? 52.649 68.569 21.929 1.00 27.07 247 HIS A C 1
ATOM 1708 O O . HIS A 1 247 ? 53.259 67.728 22.596 1.00 23.25 247 HIS A O 1
ATOM 1715 N N . GLU A 1 248 ? 53.188 69.734 21.576 1.00 26.52 248 GLU A N 1
ATOM 1716 C CA . GLU A 1 248 ? 54.537 70.088 22.003 1.00 27.39 248 GLU A CA 1
ATOM 1717 C C . GLU A 1 248 ? 54.559 70.207 23.520 1.00 26.25 248 GLU A C 1
ATOM 1718 O O . GLU A 1 248 ? 55.515 69.779 24.170 1.00 23.25 248 GLU A O 1
ATOM 1724 N N . GLY A 1 249 ? 53.501 70.801 24.070 1.00 23.84 249 GLY A N 1
ATOM 1725 C CA . GLY A 1 249 ? 53.401 70.970 25.510 1.00 23.65 249 GLY A CA 1
ATOM 1726 C C . GLY A 1 249 ? 53.409 69.637 26.234 1.00 23.49 249 GLY A C 1
ATOM 1727 O O . GLY A 1 249 ? 54.146 69.452 27.205 1.00 22.79 249 GLY A O 1
ATOM 1728 N N . HIS A 1 250 ? 52.591 68.702 25.758 1.00 22.00 250 HIS A N 1
ATOM 1729 C CA . HIS A 1 250 ? 52.521 67.381 26.368 1.00 21.30 250 HIS A CA 1
ATOM 1730 C C . HIS A 1 250 ? 53.845 66.635 26.224 1.00 18.16 250 HIS A C 1
ATOM 1731 O O . HIS A 1 250 ? 54.295 65.985 27.161 1.00 18.36 250 HIS A O 1
ATOM 1738 N N . ALA A 1 251 ? 54.473 66.733 25.057 1.00 20.01 251 ALA A N 1
ATOM 1739 C CA . ALA A 1 251 ? 55.750 66.053 24.827 1.00 21.05 251 ALA A CA 1
ATOM 1740 C C . ALA A 1 251 ? 56.815 66.565 25.793 1.00 22.65 251 ALA A C 1
ATOM 1741 O O . ALA A 1 251 ? 57.637 65.792 26.291 1.00 21.51 251 ALA A O 1
ATOM 1743 N N . ALA A 1 252 ? 56.802 67.870 26.051 1.00 23.15 252 ALA A N 1
ATOM 1744 C CA . ALA A 1 252 ? 57.770 68.477 26.964 1.00 24.79 252 ALA A CA 1
ATOM 1745 C C . ALA A 1 252 ? 57.575 67.938 28.382 1.00 25.04 252 ALA A C 1
ATOM 1746 O O . ALA A 1 252 ? 58.541 67.665 29.090 1.00 25.26 252 ALA A O 1
ATOM 1748 N N . LEU A 1 253 ? 56.323 67.792 28.798 1.00 23.82 253 LEU A N 1
ATOM 1749 C CA . LEU A 1 253 ? 56.040 67.262 30.123 1.00 24.92 253 LEU A CA 1
ATOM 1750 C C . LEU A 1 253 ? 56.502 65.808 30.224 1.00 23.44 253 LEU A C 1
ATOM 1751 O O . LEU A 1 253 ? 57.130 65.414 31.205 1.00 23.38 253 LEU A O 1
ATOM 1756 N N . ALA A 1 254 ? 56.198 65.012 29.203 1.00 23.08 254 ALA A N 1
ATOM 1757 C CA . ALA A 1 254 ? 56.583 63.602 29.195 1.00 22.60 254 ALA A CA 1
ATOM 1758 C C . ALA A 1 254 ? 58.099 63.413 29.212 1.00 23.40 254 ALA A C 1
ATOM 1759 O O . ALA A 1 254 ? 58.608 62.466 29.808 1.00 23.67 254 ALA A O 1
ATOM 1761 N N . LEU A 1 255 ? 58.826 64.310 28.556 1.00 22.10 255 LEU A N 1
ATOM 1762 C CA . LEU A 1 255 ? 60.278 64.195 28.522 1.00 24.65 255 LEU A CA 1
ATOM 1763 C C . LEU A 1 255 ? 60.885 64.523 29.883 1.00 23.71 255 LEU A C 1
ATOM 1764 O O . LEU A 1 255 ? 61.848 63.895 30.311 1.00 23.81 255 LEU A O 1
ATOM 1769 N N . GLN A 1 256 ? 60.291 65.498 30.559 1.00 24.59 256 GLN A N 1
ATOM 1770 C CA . GLN A 1 256 ? 60.767 65.971 31.854 1.00 27.37 256 GLN A CA 1
ATOM 1771 C C . GLN A 1 256 ? 60.420 65.102 33.059 1.00 28.37 256 GLN A C 1
ATOM 1772 O O . GLN A 1 256 ? 61.268 64.856 33.919 1.00 27.83 256 GLN A O 1
ATOM 1778 N N . PHE A 1 257 ? 59.185 64.619 33.116 1.00 25.56 257 PHE A N 1
ATOM 1779 C CA . PHE A 1 257 ? 58.740 63.855 34.276 1.00 26.24 257 PHE A CA 1
ATOM 1780 C C . PHE A 1 257 ? 58.678 62.332 34.201 1.00 25.04 257 PHE A C 1
ATOM 1781 O O . PHE A 1 257 ? 58.465 61.747 33.138 1.00 22.72 257 PHE A O 1
ATOM 1789 N N . ASP A 1 258 ? 58.875 61.698 35.356 1.00 24.47 258 ASP A N 1
ATOM 1790 C CA . ASP A 1 258 ? 58.823 60.242 35.471 1.00 25.59 258 ASP A CA 1
ATOM 1791 C C . ASP A 1 258 ? 57.383 59.771 35.303 1.00 23.67 258 ASP A C 1
ATOM 1792 O O . ASP A 1 258 ? 57.117 58.752 34.668 1.00 21.87 258 ASP A O 1
ATOM 1797 N N . THR A 1 259 ? 56.459 60.520 35.897 1.00 22.16 259 THR A N 1
ATOM 1798 C CA . THR A 1 259 ? 55.039 60.183 35.831 1.00 22.70 259 THR A CA 1
ATOM 1799 C C . THR A 1 259 ? 54.514 60.183 34.401 1.00 18.98 259 THR A C 1
ATOM 1800 O O . THR A 1 259 ? 54.687 61.153 33.661 1.00 18.79 259 THR A O 1
ATOM 1804 N N . PRO A 1 260 ? 53.863 59.086 33.992 1.00 17.10 260 PRO A N 1
ATOM 1805 C CA . PRO A 1 260 ? 53.321 59.004 32.637 1.00 17.26 260 PRO A CA 1
ATOM 1806 C C . PRO A 1 260 ? 52.274 60.082 32.387 1.00 18.12 260 PRO A C 1
ATOM 1807 O O . PRO A 1 260 ? 51.518 60.453 33.288 1.00 18.78 260 PRO A O 1
ATOM 1811 N N . ILE A 1 261 ? 52.257 60.587 31.161 1.00 16.42 261 ILE A N 1
ATOM 1812 C CA . ILE A 1 261 ? 51.293 61.583 30.737 1.00 17.09 261 ILE A CA 1
ATOM 1813 C C . ILE A 1 261 ? 50.323 60.826 29.845 1.00 18.72 261 ILE A C 1
ATOM 1814 O O . ILE A 1 261 ? 50.737 60.065 28.971 1.00 16.38 261 ILE A O 1
ATOM 1819 N N . ALA A 1 262 ? 49.032 61.017 30.085 1.00 18.43 262 ALA A N 1
ATOM 1820 C CA . ALA A 1 262 ? 48.008 60.347 29.304 1.00 18.34 262 ALA A CA 1
ATOM 1821 C C . ALA A 1 262 ? 47.163 61.390 28.604 1.00 18.80 262 ALA A C 1
ATOM 1822 O O . ALA A 1 262 ? 46.757 62.373 29.214 1.00 16.74 262 ALA A O 1
ATOM 1824 N N . THR A 1 263 ? 46.901 61.181 27.321 1.00 18.74 263 THR A N 1
ATOM 1825 C CA . THR A 1 263 ? 46.080 62.125 26.579 1.00 19.86 263 THR A CA 1
ATOM 1826 C C . THR A 1 263 ? 45.543 61.480 25.305 1.00 19.22 263 THR A C 1
ATOM 1827 O O . THR A 1 263 ? 45.937 60.366 24.955 1.00 18.84 263 THR A O 1
ATOM 1831 N N . GLY A 1 264 ? 44.629 62.174 24.632 1.00 17.94 264 GLY A N 1
ATOM 1832 C CA . GLY A 1 264 ? 44.066 61.663 23.394 1.00 19.65 264 GLY A CA 1
ATOM 1833 C C . GLY A 1 264 ? 42.563 61.443 23.381 1.00 20.60 264 GLY A C 1
ATOM 1834 O O . GLY A 1 264 ? 41.968 61.297 22.313 1.00 19.33 264 GLY A O 1
ATOM 1835 N N . GLU A 1 265 ? 41.939 61.432 24.557 1.00 22.40 265 GLU A N 1
ATOM 1836 C CA . GLU A 1 265 ? 40.500 61.199 24.649 1.00 25.30 265 GLU A CA 1
ATOM 1837 C C . GLU A 1 265 ? 39.648 62.194 23.865 1.00 24.49 265 GLU A C 1
ATOM 1838 O O . GLU A 1 265 ? 38.531 61.873 23.468 1.00 23.41 265 GLU A O 1
ATOM 1852 N N . LEU A 1 267 ? 40.559 63.650 20.893 1.00 23.37 267 LEU A N 1
ATOM 1853 C CA . LEU A 1 267 ? 40.825 63.559 19.462 1.00 22.19 267 LEU A CA 1
ATOM 1854 C C . LEU A 1 267 ? 39.740 62.796 18.701 1.00 23.75 267 LEU A C 1
ATOM 1855 O O . LEU A 1 267 ? 39.128 61.875 19.237 1.00 20.86 267 LEU A O 1
ATOM 1860 N N . THR A 1 268 ? 39.509 63.183 17.449 1.00 22.18 268 THR A N 1
ATOM 1861 C CA . THR A 1 268 ? 38.461 62.558 16.649 1.00 23.68 268 THR A CA 1
ATOM 1862 C C . THR A 1 268 ? 38.877 61.895 15.341 1.00 22.94 268 THR A C 1
ATOM 1863 O O . THR A 1 268 ? 38.034 61.668 14.475 1.00 22.29 268 THR A O 1
ATOM 1867 N N . SER A 1 269 ? 40.159 61.585 15.179 1.00 23.15 269 SER A N 1
ATOM 1868 C CA . SER A 1 269 ? 40.608 60.935 13.946 1.00 24.18 269 SER A CA 1
ATOM 1869 C C . SER A 1 269 ? 41.961 60.271 14.109 1.00 23.58 269 SER A C 1
ATOM 1870 O O . SER A 1 269 ? 42.723 60.605 15.019 1.00 22.06 269 SER A O 1
ATOM 1873 N N . ALA A 1 270 ? 42.258 59.332 13.218 1.00 23.28 270 ALA A N 1
ATOM 1874 C CA . ALA A 1 270 ? 43.530 58.625 13.258 1.00 25.65 270 ALA A CA 1
ATOM 1875 C C . ALA A 1 270 ? 44.658 59.622 13.016 1.00 25.89 270 ALA A C 1
ATOM 1876 O O . ALA A 1 270 ? 45.725 59.525 13.622 1.00 25.10 270 ALA A O 1
ATOM 1878 N N . ALA A 1 271 ? 44.411 60.581 12.127 1.00 26.35 271 ALA A N 1
ATOM 1879 C CA . ALA A 1 271 ? 45.406 61.599 11.807 1.00 26.42 271 ALA A CA 1
ATOM 1880 C C . ALA A 1 271 ? 45.820 62.429 13.027 1.00 27.20 271 ALA A C 1
ATOM 1881 O O . ALA A 1 271 ? 47.007 62.720 13.208 1.00 27.23 271 ALA A O 1
ATOM 1883 N N . GLU A 1 272 ? 44.857 62.817 13.862 1.00 24.75 272 GLU A N 1
ATOM 1884 C CA . GLU A 1 272 ? 45.178 63.608 15.050 1.00 25.04 272 GLU A CA 1
ATOM 1885 C C . GLU A 1 272 ? 46.018 62.791 16.034 1.00 24.20 272 GLU A C 1
ATOM 1886 O O . GLU A 1 272 ? 46.942 63.319 16.654 1.00 23.34 272 GLU A O 1
ATOM 1892 N N . HIS A 1 273 ? 45.689 61.509 16.182 1.00 22.22 273 HIS A N 1
ATOM 1893 C CA . HIS A 1 273 ? 46.439 60.632 17.078 1.00 21.92 273 HIS A CA 1
ATOM 1894 C C . HIS A 1 273 ? 47.837 60.433 16.516 1.00 22.87 273 HIS A C 1
ATOM 1895 O O . HIS A 1 273 ? 48.812 60.308 17.263 1.00 22.12 273 HIS A O 1
ATOM 1902 N N . GLY A 1 274 ? 47.930 60.411 15.192 1.00 22.87 274 GLY A N 1
ATOM 1903 C CA . GLY A 1 274 ? 49.220 60.242 14.554 1.00 24.87 274 GLY A CA 1
ATOM 1904 C C . GLY A 1 274 ? 50.119 61.422 14.872 1.00 25.60 274 GLY A C 1
ATOM 1905 O O . GLY A 1 274 ? 51.312 61.257 15.107 1.00 23.40 274 GLY A O 1
ATOM 1906 N N . ASP A 1 275 ? 49.540 62.618 14.894 1.00 26.48 275 ASP A N 1
ATOM 1907 C CA . ASP A 1 275 ? 50.306 63.824 15.177 1.00 28.18 275 ASP A CA 1
ATOM 1908 C C . ASP A 1 275 ? 50.797 63.779 16.622 1.00 26.64 275 ASP A C 1
ATOM 1909 O O . ASP A 1 275 ? 51.956 64.080 16.910 1.00 25.34 275 ASP A O 1
ATOM 1914 N N . LEU A 1 276 ? 49.906 63.384 17.525 1.00 24.80 276 LEU A N 1
ATOM 1915 C CA . LEU A 1 276 ? 50.233 63.269 18.940 1.00 24.77 276 LEU A CA 1
ATOM 1916 C C . LEU A 1 276 ? 51.389 62.274 19.112 1.00 23.67 276 LEU A C 1
ATOM 1917 O O . LEU A 1 276 ? 52.349 62.530 19.849 1.00 22.10 276 LEU A O 1
ATOM 1922 N N . ILE A 1 277 ? 51.300 61.148 18.410 1.00 20.91 277 ILE A N 1
ATOM 1923 C CA . ILE A 1 277 ? 52.323 60.106 18.474 1.00 21.86 277 ILE A CA 1
ATOM 1924 C C . ILE A 1 277 ? 53.640 60.581 17.860 1.00 23.15 277 ILE A C 1
ATOM 1925 O O . ILE A 1 277 ? 54.713 60.222 18.335 1.00 23.52 277 ILE A O 1
ATOM 1930 N N . ARG A 1 278 ? 53.554 61.389 16.808 1.00 24.48 278 ARG A N 1
ATOM 1931 C CA . ARG A 1 278 ? 54.750 61.913 16.155 1.00 26.19 278 ARG A CA 1
ATOM 1932 C C . ARG A 1 278 ? 55.528 62.791 17.140 1.00 25.78 278 ARG A C 1
ATOM 1933 O O . ARG A 1 278 ? 56.758 62.791 17.151 1.00 24.12 278 ARG A O 1
ATOM 1941 N N . HIS A 1 279 ? 54.802 63.531 17.976 1.00 23.43 279 HIS A N 1
ATOM 1942 C CA . HIS A 1 279 ? 55.419 64.400 18.975 1.00 24.94 279 HIS A CA 1
ATOM 1943 C C . HIS A 1 279 ? 55.887 63.636 20.216 1.00 24.41 279 HIS A C 1
ATOM 1944 O O . HIS A 1 279 ? 56.590 64.200 21.056 1.00 22.86 279 HIS A O 1
ATOM 1951 N N . ARG A 1 280 ? 55.498 62.367 20.332 1.00 23.53 280 ARG A N 1
ATOM 1952 C CA . ARG A 1 280 ? 55.827 61.564 21.511 1.00 25.38 280 ARG A CA 1
ATOM 1953 C C . ARG A 1 280 ? 55.210 62.323 22.690 1.00 23.57 280 ARG A C 1
ATOM 1954 O O . ARG A 1 280 ? 55.845 62.552 23.715 1.00 22.10 280 ARG A O 1
ATOM 1962 N N . ALA A 1 281 ? 53.947 62.695 22.518 1.00 21.33 281 ALA A N 1
ATOM 1963 C CA . ALA A 1 281 ? 53.216 63.474 23.503 1.00 21.28 281 ALA A CA 1
ATOM 1964 C C . ALA A 1 281 ? 52.431 62.672 24.534 1.00 21.88 281 ALA A C 1
ATOM 1965 O O . ALA A 1 281 ? 51.773 63.255 25.397 1.00 22.78 281 ALA A O 1
ATOM 1967 N N . ALA A 1 282 ? 52.491 61.348 24.463 1.00 19.50 282 ALA A N 1
ATOM 1968 C CA . ALA A 1 282 ? 51.747 60.539 25.425 1.00 21.46 282 ALA A CA 1
ATOM 1969 C C . ALA A 1 282 ? 52.364 59.184 25.735 1.00 21.24 282 ALA A C 1
ATOM 1970 O O . ALA A 1 282 ? 52.735 58.432 24.834 1.00 21.40 282 ALA A O 1
ATOM 1972 N N . ASP A 1 283 ? 52.464 58.883 27.024 1.00 19.22 283 ASP A N 1
ATOM 1973 C CA . ASP A 1 283 ? 52.994 57.607 27.485 1.00 17.13 283 ASP A CA 1
ATOM 1974 C C . ASP A 1 283 ? 51.836 56.615 27.362 1.00 16.35 283 ASP A C 1
ATOM 1975 O O . ASP A 1 283 ? 52.027 55.465 26.958 1.00 16.80 283 ASP A O 1
ATOM 1980 N N . TYR A 1 284 ? 50.642 57.082 27.720 1.00 15.86 284 TYR A N 1
ATOM 1981 C CA . TYR A 1 284 ? 49.402 56.306 27.617 1.00 16.57 284 TYR A CA 1
ATOM 1982 C C . TYR A 1 284 ? 48.508 57.017 26.606 1.00 16.48 284 TYR A C 1
ATOM 1983 O O . TYR A 1 284 ? 48.049 58.130 26.863 1.00 18.00 284 TYR A O 1
ATOM 1992 N N . LEU A 1 285 ? 48.257 56.386 25.463 1.00 13.96 285 LEU A N 1
ATOM 1993 C CA . LEU A 1 285 ? 47.389 56.988 24.461 1.00 16.77 285 LEU A CA 1
ATOM 1994 C C . LEU A 1 285 ? 45.957 56.595 24.820 1.00 16.82 285 LEU A C 1
ATOM 1995 O O . LEU A 1 285 ? 45.690 55.434 25.149 1.00 18.19 285 LEU A O 1
ATOM 2008 N N . PRO A 1 287 ? 42.719 56.644 22.954 1.00 16.73 287 PRO A N 1
ATOM 2009 C CA . PRO A 1 287 ? 41.774 56.757 21.845 1.00 17.78 287 PRO A CA 1
ATOM 2010 C C . PRO A 1 287 ? 40.380 56.339 22.295 1.00 17.72 287 PRO A C 1
ATOM 2011 O O . PRO A 1 287 ? 40.232 55.494 23.179 1.00 16.15 287 PRO A O 1
ATOM 2015 N N . ASP A 1 288 ? 39.370 56.958 21.697 1.00 15.97 288 ASP A N 1
ATOM 2016 C CA . ASP A 1 288 ? 37.968 56.681 21.994 1.00 17.64 288 ASP A CA 1
ATOM 2017 C C . ASP A 1 288 ? 37.388 56.188 20.668 1.00 17.12 288 ASP A C 1
ATOM 2018 O O . ASP A 1 288 ? 37.184 56.980 19.747 1.00 14.96 288 ASP A O 1
ATOM 2023 N N . ALA A 1 289 ? 37.140 54.883 20.561 1.00 16.14 289 ALA A N 1
ATOM 2024 C CA . ALA A 1 289 ? 36.624 54.304 19.321 1.00 18.38 289 ALA A CA 1
ATOM 2025 C C . ALA A 1 289 ? 35.450 55.067 18.694 1.00 20.01 289 ALA A C 1
ATOM 2026 O O . ALA A 1 289 ? 35.546 55.529 17.559 1.00 19.78 289 ALA A O 1
ATOM 2028 N N . PRO A 1 290 ? 34.326 55.205 19.418 1.00 22.21 290 PRO A N 1
ATOM 2029 C CA . PRO A 1 290 ? 33.177 55.930 18.860 1.00 22.95 290 PRO A CA 1
ATOM 2030 C C . PRO A 1 290 ? 33.528 57.348 18.409 1.00 22.53 290 PRO A C 1
ATOM 2031 O O . PRO A 1 290 ? 33.047 57.830 17.386 1.00 23.41 290 PRO A O 1
ATOM 2035 N N . ARG A 1 291 ? 34.377 58.014 19.179 1.00 21.91 291 ARG A N 1
ATOM 2036 C CA . ARG A 1 291 ? 34.764 59.379 18.864 1.00 22.55 291 ARG A CA 1
ATOM 2037 C C . ARG A 1 291 ? 35.674 59.526 17.637 1.00 20.16 291 ARG A C 1
ATOM 2038 O O . ARG A 1 291 ? 35.625 60.547 16.954 1.00 19.13 291 ARG A O 1
ATOM 2046 N N . VAL A 1 292 ? 36.491 58.517 17.348 1.00 17.79 292 VAL A N 1
ATOM 2047 C CA . VAL A 1 292 ? 37.402 58.599 16.207 1.00 18.21 292 VAL A CA 1
ATOM 2048 C C . VAL A 1 292 ? 36.846 57.999 14.917 1.00 18.24 292 VAL A C 1
ATOM 2049 O O . VAL A 1 292 ? 37.509 58.025 13.882 1.00 15.87 292 VAL A O 1
ATOM 2053 N N . GLY A 1 293 ? 35.637 57.453 14.975 1.00 17.35 293 GLY A N 1
ATOM 2054 C CA . GLY A 1 293 ? 35.045 56.884 13.776 1.00 18.46 293 GLY A CA 1
ATOM 2055 C C . GLY A 1 293 ? 34.826 55.385 13.781 1.00 18.63 293 GLY A C 1
ATOM 2056 O O . GLY A 1 293 ? 34.604 54.789 12.727 1.00 18.48 293 GLY A O 1
ATOM 2057 N N . GLY A 1 294 ? 34.896 54.766 14.955 1.00 17.52 294 GLY A N 1
ATOM 2058 C CA . GLY A 1 294 ? 34.671 53.336 15.029 1.00 15.62 294 GLY A CA 1
ATOM 2059 C C . GLY A 1 294 ? 35.899 52.480 15.274 1.00 16.36 294 GLY A C 1
ATOM 2060 O O . GLY A 1 294 ? 37.000 52.977 15.534 1.00 13.45 294 GLY A O 1
ATOM 2061 N N . ILE A 1 295 ? 35.694 51.173 15.183 1.00 14.40 295 ILE A N 1
ATOM 2062 C CA . ILE A 1 295 ? 36.749 50.196 15.398 1.00 15.32 295 ILE A CA 1
ATOM 2063 C C . ILE A 1 295 ? 37.820 50.238 14.306 1.00 16.85 295 ILE A C 1
ATOM 2064 O O . ILE A 1 295 ? 39.011 50.093 14.592 1.00 14.98 295 ILE A O 1
ATOM 2069 N N . THR A 1 296 ? 37.396 50.446 13.063 1.00 15.24 296 THR A N 1
ATOM 2070 C CA . THR A 1 296 ? 38.332 50.489 11.946 1.00 15.67 296 THR A CA 1
ATOM 2071 C C . THR A 1 296 ? 39.422 51.551 12.158 1.00 15.20 296 THR A C 1
ATOM 2072 O O . THR A 1 296 ? 40.609 51.228 12.097 1.00 15.04 296 THR A O 1
ATOM 2076 N N . PRO A 1 297 ? 39.046 52.821 12.403 1.00 13.88 297 PRO A N 1
ATOM 2077 C CA . PRO A 1 297 ? 40.125 53.801 12.611 1.00 16.43 297 PRO A CA 1
ATOM 2078 C C . PRO A 1 297 ? 40.864 53.568 13.934 1.00 16.04 297 PRO A C 1
ATOM 2079 O O . PRO A 1 297 ? 42.059 53.851 14.049 1.00 15.55 297 PRO A O 1
ATOM 2083 N N . PHE A 1 298 ? 40.155 53.028 14.923 1.00 16.09 298 PHE A N 1
ATOM 2084 C CA . PHE A 1 298 ? 40.763 52.732 16.220 1.00 15.83 298 PHE A CA 1
ATOM 2085 C C . PHE A 1 298 ? 41.903 51.722 16.044 1.00 15.25 298 PHE A C 1
ATOM 2086 O O . PHE A 1 298 ? 42.956 51.854 16.664 1.00 14.38 298 PHE A O 1
ATOM 2094 N N . LEU A 1 299 ? 41.697 50.711 15.205 1.00 15.13 299 LEU A N 1
ATOM 2095 C CA . LEU A 1 299 ? 42.732 49.707 14.982 1.00 16.17 299 LEU A CA 1
ATOM 2096 C C . LEU A 1 299 ? 43.960 50.325 14.322 1.00 17.17 299 LEU A C 1
ATOM 2097 O O . LEU A 1 299 ? 45.089 49.930 14.609 1.00 16.65 299 LEU A O 1
ATOM 2102 N N . LYS A 1 300 ? 43.747 51.290 13.434 1.00 16.55 300 LYS A N 1
ATOM 2103 C CA . LYS A 1 300 ? 44.877 51.944 12.779 1.00 19.16 300 LYS A CA 1
ATOM 2104 C C . LYS A 1 300 ? 45.673 52.719 13.827 1.00 17.70 300 LYS A C 1
ATOM 2105 O O . LYS A 1 300 ? 46.904 52.723 13.816 1.00 17.40 300 LYS A O 1
ATOM 2111 N N . ILE A 1 301 ? 44.955 53.362 14.740 1.00 16.27 301 ILE A N 1
ATOM 2112 C CA . ILE A 1 301 ? 45.580 54.132 15.804 1.00 16.75 301 ILE A CA 1
ATOM 2113 C C . ILE A 1 301 ? 46.351 53.192 16.732 1.00 17.21 301 ILE A C 1
ATOM 2114 O O . ILE A 1 301 ? 47.478 53.493 17.122 1.00 15.27 301 ILE A O 1
ATOM 2119 N N . ALA A 1 302 ? 45.744 52.054 17.070 1.00 14.72 302 ALA A N 1
ATOM 2120 C CA . ALA A 1 302 ? 46.388 51.073 17.948 1.00 14.82 302 ALA A CA 1
ATOM 2121 C C . ALA A 1 302 ? 47.676 50.536 17.323 1.00 16.52 302 ALA A C 1
ATOM 2122 O O . ALA A 1 302 ? 48.655 50.280 18.027 1.00 15.35 302 ALA A O 1
ATOM 2124 N N . SER A 1 303 ? 47.674 50.359 16.003 1.00 16.34 303 SER A N 1
ATOM 2125 C CA . SER A 1 303 ? 48.856 49.871 15.299 1.00 19.43 303 SER A CA 1
ATOM 2126 C C . SER A 1 303 ? 49.972 50.900 15.402 1.00 18.18 303 SER A C 1
ATOM 2127 O O . SER A 1 303 ? 51.132 50.543 15.580 1.00 16.49 303 SER A O 1
ATOM 2130 N N . LEU A 1 304 ? 49.621 52.174 15.256 1.00 18.51 304 LEU A N 1
ATOM 2131 C CA . LEU A 1 304 ? 50.608 53.252 15.345 1.00 19.64 304 LEU A CA 1
ATOM 2132 C C . LEU A 1 304 ? 51.170 53.331 16.769 1.00 19.00 304 LEU A C 1
ATOM 2133 O O . LEU A 1 304 ? 52.377 53.481 16.959 1.00 18.35 304 LEU A O 1
ATOM 2138 N N . ALA A 1 305 ? 50.295 53.223 17.764 1.00 16.34 305 ALA A N 1
ATOM 2139 C CA . ALA A 1 305 ? 50.723 53.279 19.161 1.00 19.26 305 ALA A CA 1
ATOM 2140 C C . ALA A 1 305 ? 51.599 52.080 19.513 1.00 18.87 305 ALA A C 1
ATOM 2141 O O . ALA A 1 305 ? 52.578 52.205 20.255 1.00 17.25 305 ALA A O 1
ATOM 2143 N N . GLU A 1 306 ? 51.235 50.917 18.982 1.00 18.07 306 GLU A N 1
ATOM 2144 C CA . GLU A 1 306 ? 51.979 49.690 19.241 1.00 21.55 306 GLU A CA 1
ATOM 2145 C C . GLU A 1 306 ? 53.410 49.828 18.728 1.00 21.62 306 GLU A C 1
ATOM 2146 O O . GLU A 1 306 ? 54.376 49.541 19.447 1.00 21.39 306 GLU A O 1
ATOM 2152 N N . HIS A 1 307 ? 53.534 50.281 17.483 1.00 20.66 307 HIS A N 1
ATOM 2153 C CA . HIS A 1 307 ? 54.833 50.467 16.840 1.00 22.06 307 HIS A CA 1
ATOM 2154 C C . HIS A 1 307 ? 55.678 51.503 17.577 1.00 20.87 307 HIS A C 1
ATOM 2155 O O . HIS A 1 307 ? 56.895 51.366 17.670 1.00 20.79 307 HIS A O 1
ATOM 2162 N N . ALA A 1 308 ? 55.031 52.537 18.100 1.00 18.89 308 ALA A N 1
ATOM 2163 C CA . ALA A 1 308 ? 55.747 53.588 18.816 1.00 20.70 308 ALA A CA 1
ATOM 2164 C C . ALA A 1 308 ? 56.125 53.152 20.230 1.00 21.61 308 ALA A C 1
ATOM 2165 O O . ALA A 1 308 ? 56.767 53.903 20.959 1.00 21.39 308 ALA A O 1
ATOM 2167 N N . GLY A 1 309 ? 55.716 51.942 20.609 1.00 20.39 309 GLY A N 1
ATOM 2168 C CA . GLY A 1 309 ? 56.024 51.417 21.931 1.00 20.52 309 GLY A CA 1
ATOM 2169 C C . GLY A 1 309 ? 55.239 52.025 23.086 1.00 20.89 309 GLY A C 1
ATOM 2170 O O . GLY A 1 309 ? 55.689 51.985 24.236 1.00 21.06 309 GLY A O 1
ATOM 2171 N N . LEU A 1 310 ? 54.061 52.569 22.797 1.00 18.12 310 LEU A N 1
ATOM 2172 C CA . LEU A 1 310 ? 53.234 53.206 23.822 1.00 18.00 310 LEU A CA 1
ATOM 2173 C C . LEU A 1 310 ? 52.263 52.257 24.521 1.00 18.17 310 LEU A C 1
ATOM 2174 O O . LEU A 1 310 ? 52.025 51.137 24.058 1.00 15.86 310 LEU A O 1
ATOM 2187 N N . LEU A 1 312 ? 48.334 51.663 26.207 1.00 18.22 312 LEU A N 1
ATOM 2188 C CA . LEU A 1 312 ? 46.985 52.013 25.800 1.00 17.24 312 LEU A CA 1
ATOM 2189 C C . LEU A 1 312 ? 46.002 52.094 26.964 1.00 18.53 312 LEU A C 1
ATOM 2190 O O . LEU A 1 312 ? 45.986 51.228 27.845 1.00 18.30 312 LEU A O 1
ATOM 2195 N N . ALA A 1 313 ? 45.176 53.135 26.953 1.00 17.50 313 ALA A N 1
ATOM 2196 C CA . ALA A 1 313 ? 44.151 53.332 27.972 1.00 18.41 313 ALA A CA 1
ATOM 2197 C C . ALA A 1 313 ? 42.939 53.957 27.275 1.00 18.45 313 ALA A C 1
ATOM 2198 O O . ALA A 1 313 ? 42.693 55.155 27.398 1.00 18.53 313 ALA A O 1
ATOM 2200 N N . PRO A 1 314 ? 42.172 53.147 26.519 1.00 20.32 314 PRO A N 1
ATOM 2201 C CA . PRO A 1 314 ? 40.989 53.641 25.801 1.00 20.93 314 PRO A CA 1
ATOM 2202 C C . PRO A 1 314 ? 40.049 54.383 26.741 1.00 22.76 314 PRO A C 1
ATOM 2203 O O . PRO A 1 314 ? 39.913 54.011 27.910 1.00 20.94 314 PRO A O 1
ATOM 2207 N N . HIS A 1 315 ? 39.392 55.419 26.227 1.00 22.68 315 HIS A N 1
ATOM 2208 C CA . HIS A 1 315 ? 38.494 56.242 27.039 1.00 26.66 315 HIS A CA 1
ATOM 2209 C C . HIS A 1 315 ? 37.005 56.021 26.765 1.00 27.48 315 HIS A C 1
ATOM 2210 O O . HIS A 1 315 ? 36.594 55.896 25.613 1.00 27.08 315 HIS A O 1
ATOM 2217 N N . PHE A 1 316 ? 36.214 55.989 27.839 1.00 30.15 316 PHE A N 1
ATOM 2218 C CA . PHE A 1 316 ? 34.760 55.806 27.772 1.00 31.28 316 PHE A CA 1
ATOM 2219 C C . PHE A 1 316 ? 34.389 54.420 27.233 1.00 30.27 316 PHE A C 1
ATOM 2220 O O . PHE A 1 316 ? 35.241 53.540 27.138 1.00 30.78 316 PHE A O 1
ATOM 2228 N N . ALA A 1 317 ? 33.107 54.236 26.925 1.00 29.22 317 ALA A N 1
ATOM 2229 C CA . ALA A 1 317 ? 32.556 53.001 26.366 1.00 26.08 317 ALA A CA 1
ATOM 2230 C C . ALA A 1 317 ? 33.300 51.708 26.678 1.00 24.07 317 ALA A C 1
ATOM 2231 O O . ALA A 1 317 ? 33.844 51.069 25.776 1.00 19.87 317 ALA A O 1
ATOM 2241 N N . GLU A 1 319 ? 32.085 48.913 27.334 1.00 18.67 319 GLU A N 1
ATOM 2242 C CA . GLU A 1 319 ? 31.388 47.802 26.682 1.00 20.53 319 GLU A CA 1
ATOM 2243 C C . GLU A 1 319 ? 32.057 47.441 25.354 1.00 21.16 319 GLU A C 1
ATOM 2244 O O . GLU A 1 319 ? 32.031 46.285 24.910 1.00 19.38 319 GLU A O 1
ATOM 2250 N N . LEU A 1 320 ? 32.654 48.444 24.720 1.00 19.09 320 LEU A N 1
ATOM 2251 C CA . LEU A 1 320 ? 33.357 48.249 23.457 1.00 18.41 320 LEU A CA 1
ATOM 2252 C C . LEU A 1 320 ? 34.867 48.152 23.680 1.00 17.11 320 LEU A C 1
ATOM 2253 O O . LEU A 1 320 ? 35.525 47.252 23.161 1.00 16.36 320 LEU A O 1
ATOM 2258 N N . HIS A 1 321 ? 35.414 49.064 24.475 1.00 17.09 321 HIS A N 1
ATOM 2259 C CA . HIS A 1 321 ? 36.856 49.080 24.702 1.00 17.75 321 HIS A CA 1
ATOM 2260 C C . HIS A 1 321 ? 37.458 47.887 25.430 1.00 17.70 321 HIS A C 1
ATOM 2261 O O . HIS A 1 321 ? 38.646 47.611 25.275 1.00 14.49 321 HIS A O 1
ATOM 2268 N N . VAL A 1 322 ? 36.662 47.172 26.218 1.00 17.53 322 VAL A N 1
ATOM 2269 C CA . VAL A 1 322 ? 37.205 46.008 26.906 1.00 14.69 322 VAL A CA 1
ATOM 2270 C C . VAL A 1 322 ? 37.676 44.997 25.856 1.00 14.93 322 VAL A C 1
ATOM 2271 O O . VAL A 1 322 ? 38.683 44.304 26.046 1.00 13.85 322 VAL A O 1
ATOM 2275 N N . HIS A 1 323 ? 36.957 44.917 24.739 1.00 14.83 323 HIS A N 1
ATOM 2276 C CA . HIS A 1 323 ? 37.333 44.001 23.664 1.00 13.46 323 HIS A CA 1
ATOM 2277 C C . HIS A 1 323 ? 38.579 44.495 22.938 1.00 13.78 323 HIS A C 1
ATOM 2278 O O . HIS A 1 323 ? 39.494 43.719 22.647 1.00 12.79 323 HIS A O 1
ATOM 2285 N N . LEU A 1 324 ? 38.603 45.789 22.630 1.00 14.57 324 LEU A N 1
ATOM 2286 C CA . LEU A 1 324 ? 39.733 46.376 21.926 1.00 16.58 324 LEU A CA 1
ATOM 2287 C C . LEU A 1 324 ? 40.997 46.340 22.788 1.00 16.04 324 LEU A C 1
ATOM 2288 O O . LEU A 1 324 ? 42.081 46.032 22.294 1.00 16.62 324 LEU A O 1
ATOM 2293 N N . ALA A 1 325 ? 40.852 46.634 24.078 1.00 16.30 325 ALA A N 1
ATOM 2294 C CA . ALA A 1 325 ? 41.990 46.607 24.992 1.00 16.21 325 ALA A CA 1
ATOM 2295 C C . ALA A 1 325 ? 42.560 45.196 25.117 1.00 16.96 325 ALA A C 1
ATOM 2296 O O . ALA A 1 325 ? 43.771 45.013 25.251 1.00 17.76 325 ALA A O 1
ATOM 2298 N N . ALA A 1 326 ? 41.690 44.194 25.074 1.00 16.19 326 ALA A N 1
ATOM 2299 C CA . ALA A 1 326 ? 42.139 42.812 25.190 1.00 16.62 326 ALA A CA 1
ATOM 2300 C C . ALA A 1 326 ? 43.056 42.439 24.026 1.00 15.93 326 ALA A C 1
ATOM 2301 O O . ALA A 1 326 ? 43.921 41.575 24.157 1.00 15.70 326 ALA A O 1
ATOM 2303 N N . ALA A 1 327 ? 42.860 43.097 22.892 1.00 15.53 327 ALA A N 1
ATOM 2304 C CA . ALA A 1 327 ? 43.645 42.829 21.692 1.00 17.56 327 ALA A CA 1
ATOM 2305 C C . ALA A 1 327 ? 44.973 43.587 21.590 1.00 17.31 327 ALA A C 1
ATOM 2306 O O . ALA A 1 327 ? 45.724 43.371 20.644 1.00 16.78 327 ALA A O 1
ATOM 2308 N N . TYR A 1 328 ? 45.269 44.464 22.547 1.00 16.40 328 TYR A N 1
ATOM 2309 C CA . TYR A 1 328 ? 46.526 45.227 22.509 1.00 17.27 328 TYR A CA 1
ATOM 2310 C C . TYR A 1 328 ? 47.647 44.403 23.150 1.00 18.34 328 TYR A C 1
ATOM 2311 O O . TYR A 1 328 ? 47.457 43.809 24.208 1.00 18.91 328 TYR A O 1
ATOM 2320 N N . PRO A 1 329 ? 48.835 44.369 22.522 1.00 20.41 329 PRO A N 1
ATOM 2321 C CA . PRO A 1 329 ? 49.997 43.613 23.011 1.00 20.63 329 PRO A CA 1
ATOM 2322 C C . PRO A 1 329 ? 50.432 43.895 24.448 1.00 21.00 329 PRO A C 1
ATOM 2323 O O . PRO A 1 329 ? 50.748 42.969 25.194 1.00 21.85 329 PRO A O 1
ATOM 2327 N N . ARG A 1 330 ? 50.463 45.167 24.836 1.00 21.28 330 ARG A N 1
ATOM 2328 C CA . ARG A 1 330 ? 50.886 45.534 26.188 1.00 22.21 330 ARG A CA 1
ATOM 2329 C C . ARG A 1 330 ? 49.710 45.781 27.128 1.00 22.68 330 ARG A C 1
ATOM 2330 O O . ARG A 1 330 ? 48.665 46.266 26.706 1.00 21.06 330 ARG A O 1
ATOM 2338 N N . GLU A 1 331 ? 49.898 45.457 28.406 1.00 22.12 331 GLU A N 1
ATOM 2339 C CA . GLU A 1 331 ? 48.849 45.614 29.414 1.00 23.14 331 GLU A CA 1
ATOM 2340 C C . GLU A 1 331 ? 48.193 46.990 29.452 1.00 22.09 331 GLU A C 1
ATOM 2341 O O . GLU A 1 331 ? 48.801 47.968 29.885 1.00 20.86 331 GLU A O 1
ATOM 2347 N N . PRO A 1 332 ? 46.932 47.079 29.003 1.00 20.15 332 PRO A N 1
ATOM 2348 C CA . PRO A 1 332 ? 46.212 48.353 29.003 1.00 19.64 332 PRO A CA 1
ATOM 2349 C C . PRO A 1 332 ? 45.409 48.567 30.289 1.00 20.53 332 PRO A C 1
ATOM 2350 O O . PRO A 1 332 ? 45.411 47.722 31.192 1.00 18.51 332 PRO A O 1
ATOM 2354 N N . TRP A 1 333 ? 44.749 49.718 30.364 1.00 19.69 333 TRP A N 1
ATOM 2355 C CA . TRP A 1 333 ? 43.878 50.064 31.483 1.00 21.27 333 TRP A CA 1
ATOM 2356 C C . TRP A 1 333 ? 42.562 50.515 30.855 1.00 21.28 333 TRP A C 1
ATOM 2357 O O . TRP A 1 333 ? 42.569 51.203 29.835 1.00 20.63 333 TRP A O 1
ATOM 2368 N N . VAL A 1 334 ? 41.439 50.123 31.448 1.00 20.52 334 VAL A N 1
ATOM 2369 C CA . VAL A 1 334 ? 40.126 50.532 30.959 1.00 20.57 334 VAL A CA 1
ATOM 2370 C C . VAL A 1 334 ? 39.328 51.054 32.145 1.00 22.80 334 VAL A C 1
ATOM 2371 O O . VAL A 1 334 ? 39.376 50.466 33.234 1.00 19.60 334 VAL A O 1
ATOM 2375 N N . GLU A 1 335 ? 38.603 52.152 31.951 1.00 22.75 335 GLU A N 1
ATOM 2376 C CA . GLU A 1 335 ? 37.799 52.733 33.025 1.00 25.77 335 GLU A CA 1
ATOM 2377 C C . GLU A 1 335 ? 36.464 52.027 33.174 1.00 27.22 335 GLU A C 1
ATOM 2378 O O . GLU A 1 335 ? 35.753 51.810 32.180 1.00 24.10 335 GLU A O 1
ATOM 2384 N N . HIS A 1 336 ? 36.160 51.629 34.404 1.00 29.58 336 HIS A N 1
ATOM 2385 C CA . HIS A 1 336 ? 34.895 50.988 34.683 1.00 33.41 336 HIS A CA 1
ATOM 2386 C C . HIS A 1 336 ? 33.907 52.026 35.136 1.00 35.63 336 HIS A C 1
ATOM 2387 O O . HIS A 1 336 ? 33.940 52.469 36.293 1.00 36.37 336 HIS A O 1
ATOM 2394 N N . PHE A 1 337 ? 33.034 52.437 34.235 1.00 35.76 337 PHE A N 1
ATOM 2395 C CA . PHE A 1 337 ? 32.075 53.426 34.646 1.00 38.19 337 PHE A CA 1
ATOM 2396 C C . PHE A 1 337 ? 30.691 52.971 34.162 1.00 36.89 337 PHE A C 1
ATOM 2397 O O . PHE A 1 337 ? 30.542 52.513 33.022 1.00 37.15 337 PHE A O 1
ATOM 2405 N N . GLU A 1 338 ? 29.703 53.079 35.059 1.00 34.05 338 GLU A N 1
ATOM 2406 C CA . GLU A 1 338 ? 28.317 52.598 34.901 1.00 33.15 338 GLU A CA 1
ATOM 2407 C C . GLU A 1 338 ? 27.273 53.358 34.092 1.00 29.92 338 GLU A C 1
ATOM 2408 O O . GLU A 1 338 ? 26.206 52.811 33.842 1.00 26.74 338 GLU A O 1
ATOM 2414 N N . TRP A 1 339 ? 27.566 54.570 33.629 1.00 26.92 339 TRP A N 1
ATOM 2415 C CA . TRP A 1 339 ? 26.534 55.356 32.912 1.00 26.10 339 TRP A CA 1
ATOM 2416 C C . TRP A 1 339 ? 25.725 54.721 31.759 1.00 24.11 339 TRP A C 1
ATOM 2417 O O . TRP A 1 339 ? 24.523 54.970 31.629 1.00 22.78 339 TRP A O 1
ATOM 2428 N N . LEU A 1 340 ? 26.383 53.930 30.917 1.00 21.18 340 LEU A N 1
ATOM 2429 C CA . LEU A 1 340 ? 25.700 53.335 29.782 1.00 21.87 340 LEU A CA 1
ATOM 2430 C C . LEU A 1 340 ? 24.903 52.060 30.049 1.00 20.65 340 LEU A C 1
ATOM 2431 O O . LEU A 1 340 ? 24.112 51.650 29.206 1.00 18.90 340 LEU A O 1
ATOM 2436 N N . GLU A 1 341 ? 25.105 51.434 31.204 1.00 20.47 341 GLU A N 1
ATOM 2437 C CA . GLU A 1 341 ? 24.419 50.180 31.525 1.00 23.28 341 GLU A CA 1
ATOM 2438 C C . GLU A 1 341 ? 22.916 50.098 31.222 1.00 22.38 341 GLU A C 1
ATOM 2439 O O . GLU A 1 341 ? 22.451 49.085 30.711 1.00 23.60 341 GLU A O 1
ATOM 2445 N N . PRO A 1 342 ? 22.139 51.154 31.529 1.00 22.44 342 PRO A N 1
ATOM 2446 C CA . PRO A 1 342 ? 20.693 51.132 31.265 1.00 24.26 342 PRO A CA 1
ATOM 2447 C C . PRO A 1 342 ? 20.308 50.869 29.805 1.00 24.36 342 PRO A C 1
ATOM 2448 O O . PRO A 1 342 ? 19.188 50.451 29.520 1.00 23.56 342 PRO A O 1
ATOM 2452 N N . LEU A 1 343 ? 21.235 51.116 28.888 1.00 22.95 343 LEU A N 1
ATOM 2453 C CA . LEU A 1 343 ? 20.973 50.928 27.463 1.00 23.30 343 LEU A CA 1
ATOM 2454 C C . LEU A 1 343 ? 21.029 49.478 27.011 1.00 22.34 343 LEU A C 1
ATOM 2455 O O . LEU A 1 343 ? 20.468 49.127 25.974 1.00 22.59 343 LEU A O 1
ATOM 2460 N N . PHE A 1 344 ? 21.715 48.642 27.784 1.00 21.29 344 PHE A N 1
ATOM 2461 C CA . PHE A 1 344 ? 21.897 47.244 27.425 1.00 21.53 344 PHE A CA 1
ATOM 2462 C C . PHE A 1 344 ? 21.357 46.235 28.435 1.00 21.53 344 PHE A C 1
ATOM 2463 O O . PHE A 1 344 ? 21.120 46.563 29.593 1.00 20.66 344 PHE A O 1
ATOM 2471 N N . ASN A 1 345 ? 21.184 45.001 27.974 1.00 21.73 345 ASN A N 1
ATOM 2472 C CA . ASN A 1 345 ? 20.680 43.920 28.810 1.00 21.90 345 ASN A CA 1
ATOM 2473 C C . ASN A 1 345 ? 21.829 43.152 29.439 1.00 21.83 345 ASN A C 1
ATOM 2474 O O . ASN A 1 345 ? 21.617 42.342 30.336 1.00 24.70 345 ASN A O 1
ATOM 2479 N N . GLU A 1 346 ? 23.046 43.419 28.973 1.00 20.30 346 GLU A N 1
ATOM 2480 C CA . GLU A 1 346 ? 24.236 42.732 29.469 1.00 18.68 346 GLU A CA 1
ATOM 2481 C C . GLU A 1 346 ? 25.065 43.610 30.406 1.00 20.03 346 GLU A C 1
ATOM 2482 O O . GLU A 1 346 ? 24.895 44.824 30.437 1.00 19.83 346 GLU A O 1
ATOM 2488 N N . ARG A 1 347 ? 25.971 42.994 31.160 1.00 19.96 347 ARG A N 1
ATOM 2489 C CA . ARG A 1 347 ? 26.805 43.737 32.102 1.00 22.22 347 ARG A CA 1
ATOM 2490 C C . ARG A 1 347 ? 28.243 43.243 32.119 1.00 22.32 347 ARG A C 1
ATOM 2491 O O . ARG A 1 347 ? 28.521 42.089 31.794 1.00 22.60 347 ARG A O 1
ATOM 2499 N N . ILE A 1 348 ? 29.152 44.134 32.500 1.00 23.69 348 ILE A N 1
ATOM 2500 C CA . ILE A 1 348 ? 30.568 43.804 32.590 1.00 24.62 348 ILE A CA 1
ATOM 2501 C C . ILE A 1 348 ? 30.839 43.313 34.011 1.00 25.12 348 ILE A C 1
ATOM 2502 O O . ILE A 1 348 ? 30.284 43.843 34.973 1.00 23.94 348 ILE A O 1
ATOM 2507 N N . GLU A 1 349 ? 31.685 42.302 34.141 1.00 24.83 349 GLU A N 1
ATOM 2508 C CA . GLU A 1 349 ? 32.009 41.770 35.452 1.00 28.84 349 GLU A CA 1
ATOM 2509 C C . GLU A 1 349 ? 33.421 42.178 35.836 1.00 28.72 349 GLU A C 1
ATOM 2510 O O . GLU A 1 349 ? 34.325 42.159 35.003 1.00 26.05 349 GLU A O 1
ATOM 2516 N N . ILE A 1 350 ? 33.608 42.553 37.098 1.00 28.28 350 ILE A N 1
ATOM 2517 C CA . ILE A 1 350 ? 34.926 42.938 37.570 1.00 30.63 350 ILE A CA 1
ATOM 2518 C C . ILE A 1 350 ? 35.312 42.104 38.783 1.00 32.04 350 ILE A C 1
ATOM 2519 O O . ILE A 1 350 ? 34.466 41.750 39.607 1.00 30.30 350 ILE A O 1
ATOM 2524 N N . ARG A 1 351 ? 36.593 41.777 38.877 1.00 32.25 351 ARG A N 1
ATOM 2525 C CA . ARG A 1 351 ? 37.085 41.010 40.003 1.00 33.97 351 ARG A CA 1
ATOM 2526 C C . ARG A 1 351 ? 38.594 41.088 40.103 1.00 32.71 351 ARG A C 1
ATOM 2527 O O . ARG A 1 351 ? 39.304 41.097 39.095 1.00 31.52 351 ARG A O 1
ATOM 2535 N N . ASP A 1 352 ? 39.074 41.167 41.337 1.00 31.25 352 ASP A N 1
ATOM 2536 C CA . ASP A 1 352 ? 40.498 41.237 41.608 1.00 30.41 352 ASP A CA 1
ATOM 2537 C C . ASP A 1 352 ? 41.231 42.327 40.829 1.00 28.02 352 ASP A C 1
ATOM 2538 O O . ASP A 1 352 ? 42.347 42.115 40.358 1.00 27.01 352 ASP A O 1
ATOM 2543 N N . GLY A 1 353 ? 40.594 43.488 40.701 1.00 24.80 353 GLY A N 1
ATOM 2544 C CA . GLY A 1 353 ? 41.208 44.614 40.010 1.00 25.27 353 GLY A CA 1
ATOM 2545 C C . GLY A 1 353 ? 41.164 44.623 38.490 1.00 24.36 353 GLY A C 1
ATOM 2546 O O . GLY A 1 353 ? 41.781 45.489 37.856 1.00 24.11 353 GLY A O 1
ATOM 2547 N N . ARG A 1 354 ? 40.434 43.687 37.896 1.00 22.23 354 ARG A N 1
ATOM 2548 C CA . ARG A 1 354 ? 40.346 43.615 36.438 1.00 22.31 354 ARG A CA 1
ATOM 2549 C C . ARG A 1 354 ? 38.909 43.370 35.972 1.00 23.89 354 ARG A C 1
ATOM 2550 O O . ARG A 1 354 ? 38.113 42.761 36.687 1.00 22.82 354 ARG A O 1
ATOM 2566 N N . LEU A 1 356 ? 36.428 41.504 33.354 1.00 20.31 356 LEU A N 1
ATOM 2567 C CA . LEU A 1 356 ? 36.466 40.338 32.486 1.00 20.59 356 LEU A CA 1
ATOM 2568 C C . LEU A 1 356 ? 36.032 40.685 31.072 1.00 20.10 356 LEU A C 1
ATOM 2569 O O . LEU A 1 356 ? 35.084 41.440 30.865 1.00 18.32 356 LEU A O 1
ATOM 2574 N N . VAL A 1 357 ? 36.739 40.133 30.099 1.00 19.20 357 VAL A N 1
ATOM 2575 C CA . VAL A 1 357 ? 36.386 40.364 28.712 1.00 19.77 357 VAL A CA 1
ATOM 2576 C C . VAL A 1 357 ? 35.198 39.448 28.449 1.00 19.31 357 VAL A C 1
ATOM 2577 O O . VAL A 1 357 ? 35.275 38.255 28.709 1.00 18.21 357 VAL A O 1
ATOM 2581 N N . PRO A 1 358 ? 34.074 40.002 27.970 1.00 20.10 358 PRO A N 1
ATOM 2582 C CA . PRO A 1 358 ? 32.883 39.192 27.686 1.00 21.43 358 PRO A CA 1
ATOM 2583 C C . PRO A 1 358 ? 33.222 38.039 26.743 1.00 22.44 358 PRO A C 1
ATOM 2584 O O . PRO A 1 358 ? 34.091 38.176 25.880 1.00 20.83 358 PRO A O 1
ATOM 2588 N N . THR A 1 359 ? 32.542 36.907 26.910 1.00 22.18 359 THR A N 1
ATOM 2589 C CA . THR A 1 359 ? 32.799 35.743 26.069 1.00 23.68 359 THR A CA 1
ATOM 2590 C C . THR A 1 359 ? 31.715 35.482 25.027 1.00 24.01 359 THR A C 1
ATOM 2591 O O . THR A 1 359 ? 31.887 34.636 24.153 1.00 24.70 359 THR A O 1
ATOM 2595 N N . ARG A 1 360 ? 30.605 36.208 25.109 1.00 24.22 360 ARG A N 1
ATOM 2596 C CA . ARG A 1 360 ? 29.524 36.039 24.140 1.00 26.05 360 ARG A CA 1
ATOM 2597 C C . ARG A 1 360 ? 29.933 36.580 22.761 1.00 25.11 360 ARG A C 1
ATOM 2598 O O . ARG A 1 360 ? 30.864 37.376 22.649 1.00 24.31 360 ARG A O 1
ATOM 2606 N N . PRO A 1 361 ? 29.252 36.136 21.692 1.00 24.21 361 PRO A N 1
ATOM 2607 C CA . PRO A 1 361 ? 29.543 36.572 20.317 1.00 24.45 361 PRO A CA 1
ATOM 2608 C C . PRO A 1 361 ? 29.459 38.082 20.080 1.00 23.72 361 PRO A C 1
ATOM 2609 O O . PRO A 1 361 ? 28.571 38.755 20.611 1.00 24.59 361 PRO A O 1
ATOM 2613 N N . GLY A 1 362 ? 30.386 38.599 19.270 1.00 21.79 362 GLY A N 1
ATOM 2614 C CA . GLY A 1 362 ? 30.418 40.020 18.953 1.00 21.10 362 GLY A CA 1
ATOM 2615 C C . GLY A 1 362 ? 30.683 40.920 20.144 1.00 21.31 362 GLY A C 1
ATOM 2616 O O . GLY A 1 362 ? 31.468 40.577 21.030 1.00 18.40 362 GLY A O 1
ATOM 2617 N N . LEU A 1 363 ? 30.040 42.085 20.161 1.00 20.09 363 LEU A N 1
ATOM 2618 C CA . LEU A 1 363 ? 30.190 43.019 21.267 1.00 23.64 363 LEU A CA 1
ATOM 2619 C C . LEU A 1 363 ? 29.530 42.466 22.518 1.00 24.88 363 LEU A C 1
ATOM 2620 O O . LEU A 1 363 ? 29.889 42.839 23.632 1.00 27.04 363 LEU A O 1
ATOM 2625 N N . GLY A 1 364 ? 28.553 41.586 22.326 1.00 23.47 364 GLY A N 1
ATOM 2626 C CA . GLY A 1 364 ? 27.844 41.004 23.451 1.00 23.21 364 GLY A CA 1
ATOM 2627 C C . GLY A 1 364 ? 26.828 41.968 24.035 1.00 23.80 364 GLY A C 1
ATOM 2628 O O . GLY A 1 364 ? 26.581 41.972 25.246 1.00 23.01 364 GLY A O 1
ATOM 2629 N N . LEU A 1 365 ? 26.232 42.786 23.174 1.00 22.47 365 LEU A N 1
ATOM 2630 C CA . LEU A 1 365 ? 25.250 43.772 23.609 1.00 22.34 365 LEU A CA 1
ATOM 2631 C C . LEU A 1 365 ? 23.935 43.707 22.838 1.00 23.12 365 LEU A C 1
ATOM 2632 O O . LEU A 1 365 ? 23.921 43.464 21.628 1.00 20.99 365 LEU A O 1
ATOM 2637 N N . THR A 1 366 ? 22.838 43.931 23.556 1.00 21.52 366 THR A N 1
ATOM 2638 C CA . THR A 1 366 ? 21.500 43.976 22.971 1.00 22.74 366 THR A CA 1
ATOM 2639 C C . THR A 1 366 ? 20.806 45.150 23.651 1.00 21.56 366 THR A C 1
ATOM 2640 O O . THR A 1 366 ? 21.046 45.416 24.830 1.00 22.19 366 THR A O 1
ATOM 2644 N N . LEU A 1 367 ? 19.963 45.859 22.913 1.00 20.27 367 LEU A N 1
ATOM 2645 C CA . LEU A 1 367 ? 19.275 47.026 23.451 1.00 21.19 367 LEU A CA 1
ATOM 2646 C C . LEU A 1 367 ? 18.216 46.689 24.491 1.00 22.40 367 LEU A C 1
ATOM 2647 O O . LEU A 1 367 ? 17.397 45.797 24.286 1.00 22.54 367 LEU A O 1
ATOM 2652 N N . SER A 1 368 ? 18.232 47.420 25.601 1.00 21.84 368 SER A N 1
ATOM 2653 C CA . SER A 1 368 ? 17.265 47.197 26.665 1.00 23.96 368 SER A CA 1
ATOM 2654 C C . SER A 1 368 ? 15.918 47.789 26.259 1.00 25.49 368 SER A C 1
ATOM 2655 O O . SER A 1 368 ? 15.819 48.516 25.270 1.00 23.74 368 SER A O 1
ATOM 2658 N N . GLY A 1 369 ? 14.882 47.474 27.027 1.00 26.83 369 GLY A N 1
ATOM 2659 C CA . GLY A 1 369 ? 13.564 47.998 26.724 1.00 29.69 369 GLY A CA 1
ATOM 2660 C C . GLY A 1 369 ? 13.481 49.493 26.972 1.00 31.61 369 GLY A C 1
ATOM 2661 O O . GLY A 1 369 ? 12.601 50.165 26.437 1.00 32.94 369 GLY A O 1
ATOM 2662 N N . GLN A 1 370 ? 14.400 50.014 27.781 1.00 32.13 370 GLN A N 1
ATOM 2663 C CA . GLN A 1 370 ? 14.439 51.440 28.104 1.00 33.46 370 GLN A CA 1
ATOM 2664 C C . GLN A 1 370 ? 14.837 52.320 26.927 1.00 32.10 370 GLN A C 1
ATOM 2665 O O . GLN A 1 370 ? 14.466 53.493 26.871 1.00 32.39 370 GLN A O 1
ATOM 2671 N N . VAL A 1 371 ? 15.596 51.759 25.991 1.00 29.77 371 VAL A N 1
ATOM 2672 C CA . VAL A 1 371 ? 16.049 52.515 24.827 1.00 28.55 371 VAL A CA 1
ATOM 2673 C C . VAL A 1 371 ? 14.887 53.133 24.054 1.00 29.33 371 VAL A C 1
ATOM 2674 O O . VAL A 1 371 ? 14.945 54.298 23.653 1.00 28.33 371 VAL A O 1
ATOM 2678 N N . LYS A 1 372 ? 13.831 52.353 23.855 1.00 29.92 372 LYS A N 1
ATOM 2679 C CA . LYS A 1 372 ? 12.661 52.827 23.127 1.00 30.98 372 LYS A CA 1
ATOM 2680 C C . LYS A 1 372 ? 12.133 54.132 23.720 1.00 30.01 372 LYS A C 1
ATOM 2681 O O . LYS A 1 372 ? 11.937 55.113 23.007 1.00 28.43 372 LYS A O 1
ATOM 2687 N N . ALA A 1 373 ? 11.922 54.144 25.031 1.00 29.89 373 ALA A N 1
ATOM 2688 C CA . ALA A 1 373 ? 11.403 55.320 25.715 1.00 30.04 373 ALA A CA 1
ATOM 2689 C C . ALA A 1 373 ? 12.311 56.548 25.616 1.00 30.65 373 ALA A C 1
ATOM 2690 O O . ALA A 1 373 ? 11.845 57.682 25.730 1.00 29.34 373 ALA A O 1
ATOM 2692 N N . TRP A 1 374 ? 13.604 56.329 25.407 1.00 28.48 374 TRP A N 1
ATOM 2693 C CA . TRP A 1 374 ? 14.541 57.445 25.327 1.00 28.95 374 TRP A CA 1
ATOM 2694 C C . TRP A 1 374 ? 14.902 57.849 23.904 1.00 28.84 374 TRP A C 1
ATOM 2695 O O . TRP A 1 374 ? 15.692 58.773 23.697 1.00 28.00 374 TRP A O 1
ATOM 2706 N N . THR A 1 375 ? 14.320 57.165 22.927 1.00 27.94 375 THR A N 1
ATOM 2707 C CA . THR A 1 375 ? 14.593 57.458 21.527 1.00 29.32 375 THR A CA 1
ATOM 2708 C C . THR A 1 375 ? 13.790 58.665 21.042 1.00 29.93 375 THR A C 1
ATOM 2709 O O . THR A 1 375 ? 12.559 58.662 21.085 1.00 28.55 375 THR A O 1
ATOM 2713 N N . ARG A 1 376 ? 14.491 59.696 20.579 1.00 28.81 376 ARG A N 1
ATOM 2714 C CA . ARG A 1 376 ? 13.830 60.905 20.098 1.00 29.59 376 ARG A CA 1
ATOM 2715 C C . ARG A 1 376 ? 13.762 60.966 18.579 1.00 30.38 376 ARG A C 1
ATOM 2716 O O . ARG A 1 376 ? 12.957 61.706 18.014 1.00 29.34 376 ARG A O 1
ATOM 2724 N N . GLU A 1 377 ? 14.609 60.182 17.921 1.00 29.59 377 GLU A N 1
ATOM 2725 C CA . GLU A 1 377 ? 14.645 60.139 16.466 1.00 29.56 377 GLU A CA 1
ATOM 2726 C C . GLU A 1 377 ? 15.041 58.749 16.002 1.00 29.51 377 GLU A C 1
ATOM 2727 O O . GLU A 1 377 ? 15.799 58.052 16.680 1.00 27.79 377 GLU A O 1
ATOM 2733 N N . GLU A 1 378 ? 14.522 58.346 14.848 1.00 27.69 378 GLU A N 1
ATOM 2734 C CA . GLU A 1 378 ? 14.873 57.056 14.275 1.00 29.26 378 GLU A CA 1
ATOM 2735 C C . GLU A 1 378 ? 14.470 56.996 12.814 1.00 27.79 378 GLU A C 1
ATOM 2736 O O . GLU A 1 378 ? 13.567 57.704 12.371 1.00 26.54 378 GLU A O 1
ATOM 2742 N N . ALA A 1 379 ? 15.161 56.150 12.065 1.00 26.21 379 ALA A N 1
ATOM 2743 C CA . ALA A 1 379 ? 14.895 55.989 10.649 1.00 25.34 379 ALA A CA 1
ATOM 2744 C C . ALA A 1 379 ? 15.436 54.640 10.222 1.00 25.95 379 ALA A C 1
ATOM 2745 O O . ALA A 1 379 ? 16.288 54.059 10.895 1.00 22.01 379 ALA A O 1
ATOM 2747 N N . GLN A 1 380 ? 14.933 54.140 9.104 1.00 27.10 380 GLN A N 1
ATOM 2748 C CA . GLN A 1 380 ? 15.395 52.869 8.588 1.00 29.08 380 GLN A CA 1
ATOM 2749 C C . GLN A 1 380 ? 15.286 52.853 7.074 1.00 29.03 380 GLN A C 1
ATOM 2750 O O . GLN A 1 380 ? 14.526 53.621 6.487 1.00 27.71 380 GLN A O 1
ATOM 2756 N N . VAL A 1 381 ? 16.074 51.990 6.447 1.00 28.48 381 VAL A N 1
ATOM 2757 C CA . VAL A 1 381 ? 16.079 51.864 5.002 1.00 31.17 381 VAL A CA 1
ATOM 2758 C C . VAL A 1 381 ? 16.240 50.395 4.651 1.00 32.21 381 VAL A C 1
ATOM 2759 O O . VAL A 1 381 ? 16.847 49.636 5.407 1.00 30.81 381 VAL A O 1
ATOM 2763 N N . GLY A 1 382 ? 15.684 49.996 3.512 1.00 33.54 382 GLY A N 1
ATOM 2764 C CA . GLY A 1 382 ? 15.783 48.614 3.087 1.00 35.66 382 GLY A CA 1
ATOM 2765 C C . GLY A 1 382 ? 14.646 47.761 3.613 1.00 38.71 382 GLY A C 1
ATOM 2766 O O . GLY A 1 382 ? 13.732 48.263 4.268 1.00 37.31 382 GLY A O 1
ATOM 2767 N N . THR A 1 383 ? 14.703 46.465 3.318 1.00 40.46 383 THR A N 1
ATOM 2768 C CA . THR A 1 383 ? 13.680 45.526 3.763 1.00 43.29 383 THR A CA 1
ATOM 2769 C C . THR A 1 383 ? 14.299 44.516 4.719 1.00 43.14 383 THR A C 1
ATOM 2770 O O . THR A 1 383 ? 15.230 43.791 4.367 1.00 42.10 383 THR A O 1
ATOM 2774 N N . ARG A 1 384 ? 13.770 44.478 5.933 1.00 44.35 384 ARG A N 1
ATOM 2775 C CA . ARG A 1 384 ? 14.270 43.578 6.955 1.00 47.23 384 ARG A CA 1
ATOM 2776 C C . ARG A 1 384 ? 14.069 42.120 6.543 1.00 48.71 384 ARG A C 1
ATOM 2777 O O . ARG A 1 384 ? 13.000 41.742 6.061 1.00 49.07 384 ARG A O 1
ATOM 2785 N N . PRO A 1 385 ? 15.105 41.283 6.718 1.00 50.37 385 PRO A N 1
ATOM 2786 C CA . PRO A 1 385 ? 15.011 39.865 6.353 1.00 51.43 385 PRO A CA 1
ATOM 2787 C C . PRO A 1 385 ? 13.972 39.108 7.181 1.00 52.64 385 PRO A C 1
ATOM 2788 O O . PRO A 1 385 ? 12.981 38.630 6.584 1.00 53.74 385 PRO A O 1
ATOM 2792 N N . PRO B 1 11 ? 29.304 95.006 26.812 1.00 45.23 11 PRO B N 1
ATOM 2793 C CA . PRO B 1 11 ? 29.793 94.572 25.481 1.00 44.61 11 PRO B CA 1
ATOM 2794 C C . PRO B 1 11 ? 29.600 95.663 24.428 1.00 43.80 11 PRO B C 1
ATOM 2795 O O . PRO B 1 11 ? 28.905 96.650 24.671 1.00 44.50 11 PRO B O 1
ATOM 2799 N N . SER B 1 12 ? 30.220 95.484 23.262 1.00 42.52 12 SER B N 1
ATOM 2800 C CA . SER B 1 12 ? 30.100 96.454 22.175 1.00 41.43 12 SER B CA 1
ATOM 2801 C C . SER B 1 12 ? 28.677 96.408 21.630 1.00 41.13 12 SER B C 1
ATOM 2802 O O . SER B 1 12 ? 28.193 97.368 21.028 1.00 43.33 12 SER B O 1
ATOM 2805 N N . ASP B 1 13 ? 28.013 95.282 21.861 1.00 39.24 13 ASP B N 1
ATOM 2806 C CA . ASP B 1 13 ? 26.656 95.059 21.378 1.00 36.71 13 ASP B CA 1
ATOM 2807 C C . ASP B 1 13 ? 26.280 93.682 21.911 1.00 34.59 13 ASP B C 1
ATOM 2808 O O . ASP B 1 13 ? 27.028 93.095 22.690 1.00 33.94 13 ASP B O 1
ATOM 2813 N N . ARG B 1 14 ? 25.126 93.164 21.514 1.00 33.72 14 ARG B N 1
ATOM 2814 C CA . ARG B 1 14 ? 24.748 91.834 21.957 1.00 32.79 14 ARG B CA 1
ATOM 2815 C C . ARG B 1 14 ? 23.765 91.179 20.997 1.00 30.09 14 ARG B C 1
ATOM 2816 O O . ARG B 1 14 ? 22.805 91.803 20.534 1.00 29.26 14 ARG B O 1
ATOM 2824 N N . ILE B 1 15 ? 24.041 89.919 20.682 1.00 27.12 15 ILE B N 1
ATOM 2825 C CA . ILE B 1 15 ? 23.219 89.139 19.767 1.00 26.01 15 ILE B CA 1
ATOM 2826 C C . ILE B 1 15 ? 21.875 88.831 20.412 1.00 25.84 15 ILE B C 1
ATOM 2827 O O . ILE B 1 15 ? 21.816 88.378 21.555 1.00 25.67 15 ILE B O 1
ATOM 2832 N N . THR B 1 16 ? 20.795 89.071 19.676 1.00 24.21 16 THR B N 1
ATOM 2833 C CA . THR B 1 16 ? 19.461 88.830 20.208 1.00 25.30 16 THR B CA 1
ATOM 2834 C C . THR B 1 16 ? 18.620 87.884 19.368 1.00 24.49 16 THR B C 1
ATOM 2835 O O . THR B 1 16 ? 17.621 87.350 19.847 1.00 25.78 16 THR B O 1
ATOM 2839 N N . TRP B 1 17 ? 19.025 87.653 18.125 1.00 23.47 17 TRP B N 1
ATOM 2840 C CA . TRP B 1 17 ? 18.255 86.789 17.236 1.00 24.19 17 TRP B CA 1
ATOM 2841 C C . TRP B 1 17 ? 19.168 86.068 16.259 1.00 22.69 17 TRP B C 1
ATOM 2842 O O . TRP B 1 17 ? 20.151 86.632 15.790 1.00 21.30 17 TRP B O 1
ATOM 2853 N N . VAL B 1 18 ? 18.831 84.823 15.951 1.00 22.82 18 VAL B N 1
ATOM 2854 C CA . VAL B 1 18 ? 19.616 84.025 15.017 1.00 21.51 18 VAL B CA 1
ATOM 2855 C C . VAL B 1 18 ? 18.678 83.132 14.221 1.00 21.88 18 VAL B C 1
ATOM 2856 O O . VAL B 1 18 ? 17.791 82.498 14.788 1.00 20.42 18 VAL B O 1
ATOM 2860 N N . ARG B 1 19 ? 18.864 83.092 12.906 1.00 19.85 19 ARG B N 1
ATOM 2861 C CA . ARG B 1 19 ? 18.039 82.244 12.060 1.00 21.91 19 ARG B CA 1
ATOM 2862 C C . ARG B 1 19 ? 18.912 81.416 11.129 1.00 21.39 19 ARG B C 1
ATOM 2863 O O . ARG B 1 19 ? 19.794 81.946 10.456 1.00 22.01 19 ARG B O 1
ATOM 2871 N N . ILE B 1 20 ? 18.678 80.111 11.107 1.00 22.53 20 ILE B N 1
ATOM 2872 C CA . ILE B 1 20 ? 19.436 79.230 10.235 1.00 23.27 20 ILE B CA 1
ATOM 2873 C C . ILE B 1 20 ? 18.488 78.583 9.244 1.00 24.63 20 ILE B C 1
ATOM 2874 O O . ILE B 1 20 ? 17.361 78.224 9.586 1.00 24.59 20 ILE B O 1
ATOM 2879 N N . SER B 1 21 ? 18.957 78.438 8.013 1.00 23.77 21 SER B N 1
ATOM 2880 C CA . SER B 1 21 ? 18.151 77.858 6.955 1.00 25.04 21 SER B CA 1
ATOM 2881 C C . SER B 1 21 ? 18.979 76.868 6.162 1.00 22.45 21 SER B C 1
ATOM 2882 O O . SER B 1 21 ? 20.147 77.121 5.885 1.00 23.92 21 SER B O 1
ATOM 2885 N N . SER B 1 22 ? 18.372 75.744 5.802 1.00 21.30 22 SER B N 1
ATOM 2886 C CA . SER B 1 22 ? 19.048 74.739 4.992 1.00 21.86 22 SER B CA 1
ATOM 2887 C C . SER B 1 22 ? 18.408 74.859 3.614 1.00 22.29 22 SER B C 1
ATOM 2888 O O . SER B 1 22 ? 17.278 74.429 3.398 1.00 21.72 22 SER B O 1
ATOM 2891 N N . CYS B 1 23 ? 19.148 75.464 2.694 1.00 22.92 23 CYS B N 1
ATOM 2892 C CA . CYS B 1 23 ? 18.687 75.716 1.334 1.00 25.07 23 CYS B CA 1
ATOM 2893 C C . CYS B 1 23 ? 19.342 74.799 0.304 1.00 25.56 23 CYS B C 1
ATOM 2894 O O . CYS B 1 23 ? 20.562 74.774 0.178 1.00 25.40 23 CYS B O 1
ATOM 2897 N N . TYR B 1 24 ? 18.529 74.047 -0.434 1.00 26.10 24 TYR B N 1
ATOM 2898 C CA . TYR B 1 24 ? 19.058 73.133 -1.444 1.00 27.08 24 TYR B CA 1
ATOM 2899 C C . TYR B 1 24 ? 19.052 73.746 -2.834 1.00 28.51 24 TYR B C 1
ATOM 2900 O O . TYR B 1 24 ? 18.006 73.888 -3.468 1.00 27.57 24 TYR B O 1
ATOM 2909 N N . LEU B 1 25 ? 20.250 74.110 -3.282 1.00 28.03 25 LEU B N 1
ATOM 2910 C CA . LEU B 1 25 ? 20.480 74.730 -4.581 1.00 29.14 25 LEU B CA 1
ATOM 2911 C C . LEU B 1 25 ? 20.530 73.697 -5.701 1.00 29.42 25 LEU B C 1
ATOM 2912 O O . LEU B 1 25 ? 21.445 72.873 -5.759 1.00 29.12 25 LEU B O 1
ATOM 2917 N N . PRO B 1 26 ? 19.543 73.720 -6.606 1.00 30.28 26 PRO B N 1
ATOM 2918 C CA . PRO B 1 26 ? 19.545 72.755 -7.706 1.00 31.74 26 PRO B CA 1
ATOM 2919 C C . PRO B 1 26 ? 20.542 73.218 -8.762 1.00 33.40 26 PRO B C 1
ATOM 2920 O O . PRO B 1 26 ? 20.659 74.415 -9.022 1.00 32.63 26 PRO B O 1
ATOM 2924 N N . LEU B 1 27 ? 21.273 72.280 -9.355 1.00 33.16 27 LEU B N 1
ATOM 2925 C CA . LEU B 1 27 ? 22.259 72.634 -10.368 1.00 36.11 27 LEU B CA 1
ATOM 2926 C C . LEU B 1 27 ? 21.676 72.499 -11.773 1.00 38.17 27 LEU B C 1
ATOM 2927 O O . LEU B 1 27 ? 21.019 71.506 -12.087 1.00 36.60 27 LEU B O 1
ATOM 2932 N N . ALA B 1 28 ? 21.921 73.505 -12.609 1.00 40.87 28 ALA B N 1
ATOM 2933 C CA . ALA B 1 28 ? 21.422 73.513 -13.982 1.00 43.32 28 ALA B CA 1
ATOM 2934 C C . ALA B 1 28 ? 21.834 72.252 -14.731 1.00 45.75 28 ALA B C 1
ATOM 2935 O O . ALA B 1 28 ? 21.120 71.782 -15.616 1.00 46.04 28 ALA B O 1
ATOM 2937 N N . THR B 1 29 ? 22.989 71.706 -14.369 1.00 47.18 29 THR B N 1
ATOM 2938 C CA . THR B 1 29 ? 23.494 70.501 -15.008 1.00 48.62 29 THR B CA 1
ATOM 2939 C C . THR B 1 29 ? 24.147 69.566 -13.997 1.00 48.00 29 THR B C 1
ATOM 2940 O O . THR B 1 29 ? 24.954 69.998 -13.175 1.00 47.39 29 THR B O 1
ATOM 2944 N N . PRO B 1 30 ? 23.793 68.271 -14.037 1.00 47.94 30 PRO B N 1
ATOM 2945 C CA . PRO B 1 30 ? 24.368 67.287 -13.114 1.00 47.89 30 PRO B CA 1
ATOM 2946 C C . PRO B 1 30 ? 25.892 67.278 -13.237 1.00 48.21 30 PRO B C 1
ATOM 2947 O O . PRO B 1 30 ? 26.434 67.487 -14.324 1.00 47.92 30 PRO B O 1
ATOM 2951 N N . ILE B 1 31 ? 26.581 67.035 -12.127 1.00 47.88 31 ILE B N 1
ATOM 2952 C CA . ILE B 1 31 ? 28.038 67.017 -12.132 1.00 48.65 31 ILE B CA 1
ATOM 2953 C C . ILE B 1 31 ? 28.585 65.631 -11.806 1.00 48.66 31 ILE B C 1
ATOM 2954 O O . ILE B 1 31 ? 28.095 64.958 -10.899 1.00 49.44 31 ILE B O 1
ATOM 2967 N N . THR B 1 45 ? 23.619 66.792 -8.282 1.00 38.85 45 THR B N 1
ATOM 2968 C CA . THR B 1 45 ? 22.482 67.474 -8.893 1.00 38.07 45 THR B CA 1
ATOM 2969 C C . THR B 1 45 ? 22.052 68.683 -8.075 1.00 36.09 45 THR B C 1
ATOM 2970 O O . THR B 1 45 ? 21.217 69.476 -8.513 1.00 33.65 45 THR B O 1
ATOM 2974 N N . GLU B 1 46 ? 22.628 68.817 -6.885 1.00 33.90 46 GLU B N 1
ATOM 2975 C CA . GLU B 1 46 ? 22.300 69.926 -5.998 1.00 33.36 46 GLU B CA 1
ATOM 2976 C C . GLU B 1 46 ? 23.390 70.134 -4.953 1.00 30.83 46 GLU B C 1
ATOM 2977 O O . GLU B 1 46 ? 24.267 69.287 -4.782 1.00 30.63 46 GLU B O 1
ATOM 2983 N N . ILE B 1 47 ? 23.333 71.272 -4.268 1.00 28.29 47 ILE B N 1
ATOM 2984 C CA . ILE B 1 47 ? 24.293 71.598 -3.217 1.00 25.20 47 ILE B CA 1
ATOM 2985 C C . ILE B 1 47 ? 23.517 72.146 -2.022 1.00 25.50 47 ILE B C 1
ATOM 2986 O O . ILE B 1 47 ? 22.697 73.059 -2.169 1.00 22.57 47 ILE B O 1
ATOM 2991 N N . ALA B 1 48 ? 23.763 71.579 -0.844 1.00 22.80 48 ALA B N 1
ATOM 2992 C CA . ALA B 1 48 ? 23.085 72.015 0.372 1.00 23.18 48 ALA B CA 1
ATOM 2993 C C . ALA B 1 48 ? 23.790 73.240 0.943 1.00 23.35 48 ALA B C 1
ATOM 2994 O O . ALA B 1 48 ? 24.974 73.183 1.256 1.00 23.43 48 ALA B O 1
ATOM 2996 N N . ILE B 1 49 ? 23.070 74.348 1.078 1.00 20.35 49 ILE B N 1
ATOM 2997 C CA . ILE B 1 49 ? 23.666 75.569 1.607 1.00 21.30 49 ILE B CA 1
ATOM 2998 C C . ILE B 1 49 ? 23.065 75.888 2.968 1.00 22.02 49 ILE B C 1
ATOM 2999 O O . ILE B 1 49 ? 21.847 75.899 3.119 1.00 23.28 49 ILE B O 1
ATOM 3004 N N . LEU B 1 50 ? 23.915 76.131 3.959 1.00 20.56 50 LEU B N 1
ATOM 3005 C CA . LEU B 1 50 ? 23.434 76.484 5.293 1.00 21.21 50 LEU B CA 1
ATOM 3006 C C . LEU B 1 50 ? 23.594 77.980 5.488 1.00 19.69 50 LEU B C 1
ATOM 3007 O O . LEU B 1 50 ? 24.710 78.489 5.540 1.00 20.49 50 LEU B O 1
ATOM 3012 N N . PHE B 1 51 ? 22.478 78.694 5.578 1.00 19.25 51 PHE B N 1
ATOM 3013 C CA . PHE B 1 51 ? 22.531 80.130 5.789 1.00 18.57 51 PHE B CA 1
ATOM 3014 C C . PHE B 1 51 ? 22.323 80.449 7.259 1.00 18.61 51 PHE B C 1
ATOM 3015 O O . PHE B 1 51 ? 21.510 79.811 7.933 1.00 17.58 51 PHE B O 1
ATOM 3023 N N . ALA B 1 52 ? 23.075 81.430 7.747 1.00 17.61 52 ALA B N 1
ATOM 3024 C CA . ALA B 1 52 ? 22.960 81.882 9.127 1.00 17.88 52 ALA B CA 1
ATOM 3025 C C . ALA B 1 52 ? 22.744 83.387 9.102 1.00 17.88 52 ALA B C 1
ATOM 3026 O O . ALA B 1 52 ? 23.470 84.120 8.424 1.00 18.16 52 ALA B O 1
ATOM 3028 N N . GLU B 1 53 ? 21.726 83.842 9.822 1.00 18.04 53 GLU B N 1
ATOM 3029 C CA . GLU B 1 53 ? 21.426 85.264 9.913 1.00 19.94 53 GLU B CA 1
ATOM 3030 C C . GLU B 1 53 ? 21.541 85.623 11.380 1.00 19.75 53 GLU B C 1
ATOM 3031 O O . GLU B 1 53 ? 21.029 84.906 12.243 1.00 20.10 53 GLU B O 1
ATOM 3037 N N . ILE B 1 54 ? 22.230 86.721 11.661 1.00 18.59 54 ILE B N 1
ATOM 3038 C CA . ILE B 1 54 ? 22.420 87.172 13.034 1.00 19.92 54 ILE B CA 1
ATOM 3039 C C . ILE B 1 54 ? 22.059 88.649 13.147 1.00 22.46 54 ILE B C 1
ATOM 3040 O O . ILE B 1 54 ? 22.454 89.463 12.304 1.00 23.06 54 ILE B O 1
ATOM 3045 N N . GLU B 1 55 ? 21.305 88.988 14.185 1.00 23.10 55 GLU B N 1
ATOM 3046 C CA . GLU B 1 55 ? 20.901 90.370 14.417 1.00 24.67 55 GLU B CA 1
ATOM 3047 C C . GLU B 1 55 ? 21.128 90.715 15.882 1.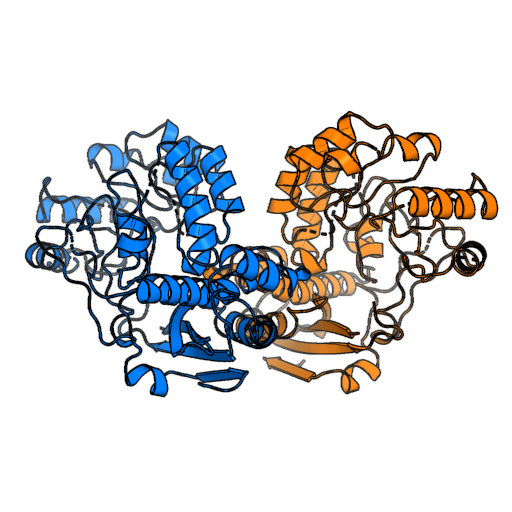00 24.32 55 GLU B C 1
ATOM 3048 O O . GLU B 1 55 ? 21.017 89.853 16.751 1.00 22.50 55 GLU B O 1
ATOM 3054 N N . THR B 1 56 ? 21.458 91.975 16.148 1.00 23.33 56 THR B N 1
ATOM 3055 C CA . THR B 1 56 ? 21.763 92.416 17.502 1.00 25.85 56 THR B CA 1
ATOM 3056 C C . THR B 1 56 ? 20.795 93.454 18.062 1.00 28.11 56 THR B C 1
ATOM 3057 O O . THR B 1 56 ? 19.989 94.032 17.332 1.00 27.62 56 THR B O 1
ATOM 3061 N N . ALA B 1 57 ? 20.898 93.691 19.367 1.00 29.14 57 ALA B N 1
ATOM 3062 C CA . ALA B 1 57 ? 20.050 94.670 20.034 1.00 32.37 57 ALA B CA 1
ATOM 3063 C C . ALA B 1 57 ? 20.320 96.043 19.430 1.00 33.24 57 ALA B C 1
ATOM 3064 O O . ALA B 1 57 ? 19.446 96.906 19.406 1.00 35.47 57 ALA B O 1
ATOM 3066 N N . GLY B 1 58 ? 21.538 96.230 18.933 1.00 35.17 58 GLY B N 1
ATOM 3067 C CA . GLY B 1 58 ? 21.914 97.496 18.330 1.00 34.50 58 GLY B CA 1
ATOM 3068 C C . GLY B 1 58 ? 21.404 97.666 16.911 1.00 34.80 58 GLY B C 1
ATOM 3069 O O . GLY B 1 58 ? 21.655 98.691 16.278 1.00 35.63 58 GLY B O 1
ATOM 3070 N N . GLY B 1 59 ? 20.697 96.659 16.406 1.00 33.69 59 GLY B N 1
ATOM 3071 C CA . GLY B 1 59 ? 20.160 96.731 15.059 1.00 32.72 59 GLY B CA 1
ATOM 3072 C C . GLY B 1 59 ? 21.128 96.352 13.951 1.00 31.68 59 GLY B C 1
ATOM 3073 O O . GLY B 1 59 ? 20.879 96.644 12.784 1.00 31.56 59 GLY B O 1
ATOM 3074 N N . HIS B 1 60 ? 22.237 95.710 14.304 1.00 29.88 60 HIS B N 1
ATOM 3075 C CA . HIS B 1 60 ? 23.217 95.293 13.306 1.00 27.82 60 HIS B CA 1
ATOM 3076 C C . HIS B 1 60 ? 22.834 93.912 12.798 1.00 27.75 60 HIS B C 1
ATOM 3077 O O . HIS B 1 60 ? 22.205 93.136 13.519 1.00 24.63 60 HIS B O 1
ATOM 3084 N N . GLN B 1 61 ? 23.191 93.604 11.554 1.00 26.12 61 GLN B N 1
ATOM 3085 C CA . GLN B 1 61 ? 22.837 92.303 11.004 1.00 26.61 61 GLN B CA 1
ATOM 3086 C C . GLN B 1 61 ? 23.960 91.705 10.180 1.00 24.59 61 GLN B C 1
ATOM 3087 O O . GLN B 1 61 ? 24.753 92.422 9.569 1.00 23.27 61 GLN B O 1
ATOM 3093 N N . GLY B 1 62 ? 24.019 90.380 10.176 1.00 22.98 62 GLY B N 1
ATOM 3094 C CA . GLY B 1 62 ? 25.038 89.686 9.417 1.00 22.16 62 GLY B CA 1
ATOM 3095 C C . GLY B 1 62 ? 24.476 88.453 8.739 1.00 22.28 62 GLY B C 1
ATOM 3096 O O . GLY B 1 62 ? 23.531 87.833 9.234 1.00 21.23 62 GLY B O 1
ATOM 3097 N N . LEU B 1 63 ? 25.062 88.103 7.597 1.00 20.27 63 LEU B N 1
ATOM 3098 C CA . LEU B 1 63 ? 24.649 86.939 6.832 1.00 19.34 63 LEU B CA 1
ATOM 3099 C C . LEU B 1 63 ? 25.889 86.127 6.498 1.00 17.87 63 LEU B C 1
ATOM 3100 O O . LEU B 1 63 ? 26.902 86.682 6.074 1.00 16.99 63 LEU B O 1
ATOM 3105 N N . GLY B 1 64 ? 25.807 84.817 6.694 1.00 16.52 64 GLY B N 1
ATOM 3106 C CA . GLY B 1 64 ? 26.935 83.950 6.398 1.00 16.47 64 GLY B CA 1
ATOM 3107 C C . GLY B 1 64 ? 26.428 82.604 5.924 1.00 19.13 64 GLY B C 1
ATOM 3108 O O . GLY B 1 64 ? 25.221 82.339 5.975 1.00 18.52 64 GLY B O 1
ATOM 3109 N N . PHE B 1 65 ? 27.328 81.740 5.462 1.00 18.77 65 PHE B N 1
ATOM 3110 C CA . PHE B 1 65 ? 26.890 80.431 5.001 1.00 19.59 65 PHE B CA 1
ATOM 3111 C C . PHE B 1 65 ? 27.996 79.393 4.946 1.00 19.15 65 PHE B C 1
ATOM 3112 O O . PHE B 1 65 ? 29.180 79.722 4.950 1.00 18.77 65 PHE B O 1
ATOM 3120 N N . SER B 1 66 ? 27.584 78.133 4.921 1.00 19.15 66 SER B N 1
ATOM 3121 C CA . SER B 1 66 ? 28.495 77.008 4.798 1.00 20.26 66 SER B CA 1
ATOM 3122 C C . SER B 1 66 ? 27.794 76.140 3.760 1.00 19.49 66 SER B C 1
ATOM 3123 O O . SER B 1 66 ? 26.695 76.483 3.324 1.00 19.37 66 SER B O 1
ATOM 3126 N N . TYR B 1 67 ? 28.400 75.026 3.366 1.00 19.36 67 TYR B N 1
ATOM 3127 C CA . TYR B 1 67 ? 27.777 74.191 2.350 1.00 20.77 67 TYR B CA 1
ATOM 3128 C C . TYR B 1 67 ? 28.279 72.758 2.401 1.00 21.98 67 TYR B C 1
ATOM 3129 O O . TYR B 1 67 ? 29.297 72.460 3.026 1.00 19.72 67 TYR B O 1
ATOM 3138 N N . SER B 1 68 ? 27.552 71.876 1.726 1.00 20.72 68 SER B N 1
ATOM 3139 C CA . SER B 1 68 ? 27.936 70.479 1.630 1.00 22.83 68 SER B CA 1
ATOM 3140 C C . SER B 1 68 ? 27.666 70.007 0.213 1.00 22.27 68 SER B C 1
ATOM 3141 O O . SER B 1 68 ? 26.560 70.186 -0.305 1.00 21.81 68 SER B O 1
ATOM 3144 N N . LYS B 1 69 ? 28.688 69.446 -0.423 1.00 24.55 69 LYS B N 1
ATOM 3145 C CA . LYS B 1 69 ? 28.539 68.875 -1.758 1.00 26.76 69 LYS B CA 1
ATOM 3146 C C . LYS B 1 69 ? 28.339 67.404 -1.400 1.00 27.73 69 LYS B C 1
ATOM 3147 O O . LYS B 1 69 ? 29.210 66.793 -0.785 1.00 29.21 69 LYS B O 1
ATOM 3153 N N . ARG B 1 70 ? 27.191 66.849 -1.765 1.00 28.20 70 ARG B N 1
ATOM 3154 C CA . ARG B 1 70 ? 26.854 65.467 -1.430 1.00 28.52 70 ARG B CA 1
ATOM 3155 C C . ARG B 1 70 ? 26.450 65.435 0.050 1.00 26.76 70 ARG B C 1
ATOM 3156 O O . ARG B 1 70 ? 26.021 66.454 0.580 1.00 27.32 70 ARG B O 1
ATOM 3164 N N . ALA B 1 71 ? 26.586 64.297 0.724 1.00 23.94 71 ALA B N 1
ATOM 3165 C CA . ALA B 1 71 ? 26.153 64.211 2.121 1.00 21.45 71 ALA B CA 1
ATOM 3166 C C . ALA B 1 71 ? 26.770 65.227 3.081 1.00 20.90 71 ALA B C 1
ATOM 3167 O O . ALA B 1 71 ? 27.972 65.476 3.061 1.00 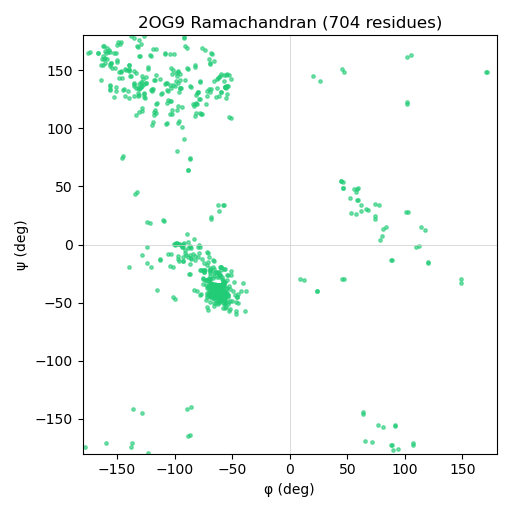18.70 71 ALA B O 1
ATOM 3169 N N . GLY B 1 72 ? 25.929 65.814 3.929 1.00 20.69 72 GLY B N 1
ATOM 3170 C CA . GLY B 1 72 ? 26.417 66.783 4.892 1.00 21.00 72 GLY B CA 1
ATOM 3171 C C . GLY B 1 72 ? 25.430 67.871 5.263 1.00 21.81 72 GLY B C 1
ATOM 3172 O O . GLY B 1 72 ? 25.474 68.386 6.377 1.00 22.13 72 GLY B O 1
ATOM 3173 N N . GLY B 1 73 ? 24.546 68.226 4.332 1.00 21.82 73 GLY B N 1
ATOM 3174 C CA . GLY B 1 73 ? 23.569 69.275 4.581 1.00 20.64 73 GLY B CA 1
ATOM 3175 C C . GLY B 1 73 ? 22.749 69.090 5.844 1.00 21.27 73 GLY B C 1
ATOM 3176 O O . GLY B 1 73 ? 22.732 69.974 6.706 1.00 21.31 73 GLY B O 1
ATOM 3177 N N . PRO B 1 74 ? 22.040 67.957 5.978 1.00 20.14 74 PRO B N 1
ATOM 3178 C CA . PRO B 1 74 ? 21.222 67.694 7.165 1.00 19.67 74 PRO B CA 1
ATOM 3179 C C . PRO B 1 74 ? 22.019 67.773 8.473 1.00 21.10 74 PRO B C 1
ATOM 3180 O O . PRO B 1 74 ? 21.543 68.324 9.466 1.00 19.89 74 PRO B O 1
ATOM 3184 N N . GLY B 1 75 ? 23.230 67.218 8.465 1.00 20.61 75 GLY B N 1
ATOM 3185 C CA . GLY B 1 75 ? 24.061 67.230 9.656 1.00 18.97 75 GLY B CA 1
ATOM 3186 C C . GLY B 1 75 ? 24.475 68.627 10.066 1.00 18.82 75 GLY B C 1
ATOM 3187 O O . GLY B 1 75 ? 24.436 68.970 11.248 1.00 16.97 75 GLY B O 1
ATOM 3188 N N . GLN B 1 76 ? 24.884 69.439 9.093 1.00 18.01 76 GLN B N 1
ATOM 3189 C CA . GLN B 1 76 ? 25.289 70.807 9.386 1.00 18.27 76 GLN B CA 1
ATOM 3190 C C . GLN B 1 76 ? 24.130 71.594 9.978 1.00 18.01 76 GLN B C 1
ATOM 3191 O O . GLN B 1 76 ? 24.299 72.320 10.955 1.00 17.36 76 GLN B O 1
ATOM 3197 N N . PHE B 1 77 ? 22.946 71.453 9.391 1.00 19.46 77 PHE B N 1
ATOM 3198 C CA . PHE B 1 77 ? 21.790 72.187 9.889 1.00 18.70 77 PHE B CA 1
ATOM 3199 C C . PHE B 1 77 ? 21.416 71.766 11.299 1.00 18.41 77 PHE B C 1
ATOM 3200 O O . PHE B 1 77 ? 21.181 72.609 12.162 1.00 17.14 77 PHE B O 1
ATOM 3208 N N . ALA B 1 78 ? 21.351 70.456 11.523 1.00 19.07 78 ALA B N 1
ATOM 3209 C CA . ALA B 1 78 ? 20.980 69.924 12.826 1.00 19.67 78 ALA B CA 1
ATOM 3210 C C . ALA B 1 78 ? 21.909 70.440 13.916 1.00 20.09 78 ALA B C 1
ATOM 3211 O O . ALA B 1 78 ? 21.457 70.827 14.993 1.00 19.03 78 ALA B O 1
ATOM 3213 N N . HIS B 1 79 ? 23.208 70.442 13.636 1.00 19.79 79 HIS B N 1
ATOM 3214 C CA . HIS B 1 79 ? 24.170 70.915 14.621 1.00 19.72 79 HIS B CA 1
ATOM 3215 C C . HIS B 1 79 ? 24.031 72.420 14.833 1.00 20.24 79 HIS B C 1
ATOM 3216 O O . HIS B 1 79 ? 24.051 72.903 15.969 1.00 21.09 79 HIS B O 1
ATOM 3223 N N . ALA B 1 80 ? 23.892 73.159 13.737 1.00 19.00 80 ALA B N 1
ATOM 3224 C CA . ALA B 1 80 ? 23.734 74.607 13.807 1.00 19.52 80 ALA B CA 1
ATOM 3225 C C . ALA B 1 80 ? 22.535 74.966 14.685 1.00 18.33 80 ALA B C 1
ATOM 3226 O O . ALA B 1 80 ? 22.605 75.880 15.505 1.00 18.88 80 ALA B O 1
ATOM 3228 N N . ARG B 1 81 ? 21.433 74.241 14.505 1.00 20.12 81 ARG B N 1
ATOM 3229 C CA . ARG B 1 81 ? 20.216 74.483 15.279 1.00 20.90 81 ARG B CA 1
ATOM 3230 C C . ARG B 1 81 ? 20.464 74.223 16.759 1.00 21.26 81 ARG B C 1
ATOM 3231 O O . ARG B 1 81 ? 19.999 74.972 17.617 1.00 19.88 81 ARG B O 1
ATOM 3239 N N . GLU B 1 82 ? 21.213 73.166 17.055 1.00 21.00 82 GLU B N 1
ATOM 3240 C CA . GLU B 1 82 ? 21.490 72.818 18.442 1.00 22.15 82 GLU B CA 1
ATOM 3241 C C . GLU B 1 82 ? 22.393 73.812 19.171 1.00 22.11 82 GLU B C 1
ATOM 3242 O O . GLU B 1 82 ? 22.169 74.093 20.343 1.00 21.67 82 GLU B O 1
ATOM 3248 N N . ILE B 1 83 ? 23.397 74.361 18.490 1.00 21.50 83 ILE B N 1
ATOM 3249 C CA . ILE B 1 83 ? 24.302 75.308 19.146 1.00 21.73 83 ILE B CA 1
ATOM 3250 C C . ILE B 1 83 ? 23.931 76.788 19.011 1.00 21.99 83 ILE B C 1
ATOM 3251 O O . ILE B 1 83 ? 24.458 77.625 19.743 1.00 22.10 83 ILE B O 1
ATOM 3256 N N . ALA B 1 84 ? 23.024 77.114 18.098 1.00 20.13 84 ALA B N 1
ATOM 3257 C CA . ALA B 1 84 ? 22.620 78.507 17.894 1.00 22.36 84 ALA B CA 1
ATOM 3258 C C . ALA B 1 84 ? 22.296 79.277 19.186 1.00 22.04 84 ALA B C 1
ATOM 3259 O O . ALA B 1 84 ? 22.700 80.434 19.340 1.00 21.50 84 ALA B O 1
ATOM 3261 N N . PRO B 1 85 ? 21.567 78.653 20.128 1.00 22.08 85 PRO B N 1
ATOM 3262 C CA . PRO B 1 85 ? 21.235 79.358 21.374 1.00 23.46 85 PRO B CA 1
ATOM 3263 C C . PRO B 1 85 ? 22.445 79.910 22.125 1.00 23.69 85 PRO B C 1
ATOM 3264 O O . PRO B 1 85 ? 22.331 80.885 22.864 1.00 22.38 85 PRO B O 1
ATOM 3268 N N . ALA B 1 86 ? 23.607 79.292 21.936 1.00 23.76 86 ALA B N 1
ATOM 3269 C CA . ALA B 1 86 ? 24.814 79.736 22.625 1.00 22.58 86 ALA B CA 1
ATOM 3270 C C . ALA B 1 86 ? 25.290 81.122 22.189 1.00 23.67 86 ALA B C 1
ATOM 3271 O O . ALA B 1 86 ? 26.144 81.721 22.845 1.00 23.13 86 ALA B O 1
ATOM 3273 N N . LEU B 1 87 ? 24.743 81.633 21.088 1.00 21.69 87 LEU B N 1
ATOM 3274 C CA . LEU B 1 87 ? 25.134 82.954 20.592 1.00 21.82 87 LEU B CA 1
ATOM 3275 C C . LEU B 1 87 ? 24.321 84.089 21.202 1.00 21.96 87 LEU B C 1
ATOM 3276 O O . LEU B 1 87 ? 24.777 85.228 21.265 1.00 19.87 87 LEU B O 1
ATOM 3281 N N . ILE B 1 88 ? 23.109 83.783 21.641 1.00 23.09 88 ILE B N 1
ATOM 3282 C CA . ILE B 1 88 ? 22.247 84.809 22.215 1.00 24.27 88 ILE B CA 1
ATOM 3283 C C . ILE B 1 88 ? 22.860 85.480 23.440 1.00 23.07 88 ILE B C 1
ATOM 3284 O O . ILE B 1 88 ? 23.343 84.808 24.350 1.00 23.18 88 ILE B O 1
ATOM 3289 N N . GLY B 1 89 ? 22.837 86.808 23.450 1.00 23.52 89 GLY B N 1
ATOM 3290 C CA . GLY B 1 89 ? 23.378 87.561 24.572 1.00 22.89 89 GLY B CA 1
ATOM 3291 C C . GLY B 1 89 ? 24.859 87.888 24.481 1.00 23.59 89 GLY B C 1
ATOM 3292 O O . GLY B 1 89 ? 25.365 88.712 25.245 1.00 22.50 89 GLY B O 1
ATOM 3293 N N . GLU B 1 90 ? 25.556 87.243 23.548 1.00 22.02 90 GLU B N 1
ATOM 3294 C CA . GLU B 1 90 ? 26.992 87.446 23.364 1.00 22.45 90 GLU B CA 1
ATOM 3295 C C . GLU B 1 90 ? 27.353 88.677 22.529 1.00 21.21 90 GLU B C 1
ATOM 3296 O O . GLU B 1 90 ? 26.582 89.109 21.670 1.00 18.79 90 GLU B O 1
ATOM 3302 N N . ASP B 1 91 ? 28.537 89.226 22.791 1.00 19.17 91 ASP B N 1
ATOM 3303 C CA . ASP B 1 91 ? 29.049 90.386 22.061 1.00 19.48 91 ASP B CA 1
ATOM 3304 C C . ASP B 1 91 ? 29.527 89.886 20.689 1.00 18.00 91 ASP B C 1
ATOM 3305 O O . ASP B 1 91 ? 30.513 89.159 20.600 1.00 16.19 91 ASP B O 1
ATOM 3310 N N . PRO B 1 92 ? 28.839 90.281 19.605 1.00 17.48 92 PRO B N 1
ATOM 3311 C CA . PRO B 1 92 ? 29.198 89.859 18.246 1.00 17.33 92 PRO B CA 1
ATOM 3312 C C . PRO B 1 92 ? 30.597 90.234 17.756 1.00 17.21 92 PRO B C 1
ATOM 3313 O O . PRO B 1 92 ? 31.098 89.635 16.801 1.00 15.54 92 PRO B O 1
ATOM 3317 N N . SER B 1 93 ? 31.231 91.214 18.398 1.00 16.67 93 SER B N 1
ATOM 3318 C CA . SER B 1 93 ? 32.567 91.637 17.986 1.00 16.78 93 SER B CA 1
ATOM 3319 C C . SER B 1 93 ? 33.669 90.652 18.379 1.00 17.25 93 SER B C 1
ATOM 3320 O O . SER B 1 93 ? 34.740 90.652 17.782 1.00 15.80 93 SER B O 1
ATOM 3323 N N . ASP B 1 94 ? 33.412 89.819 19.384 1.00 16.40 94 ASP B N 1
ATOM 3324 C CA . ASP B 1 94 ? 34.400 88.840 19.836 1.00 17.21 94 ASP B CA 1
ATOM 3325 C C . ASP B 1 94 ? 34.234 87.556 19.025 1.00 17.82 94 ASP B C 1
ATOM 3326 O O . ASP B 1 94 ? 33.911 86.491 19.558 1.00 14.80 94 ASP B O 1
ATOM 3331 N N . ILE B 1 95 ? 34.485 87.675 17.725 1.00 16.13 95 ILE B N 1
ATOM 3332 C CA . ILE B 1 95 ? 34.314 86.577 16.782 1.00 17.55 95 ILE B CA 1
ATOM 3333 C C . ILE B 1 95 ? 35.078 85.289 17.072 1.00 17.33 95 ILE B C 1
ATOM 3334 O O . ILE B 1 95 ? 34.486 84.205 17.068 1.00 14.40 95 ILE B O 1
ATOM 3339 N N . ALA B 1 96 ? 36.379 85.400 17.315 1.00 15.29 96 ALA B N 1
ATOM 3340 C CA . ALA B 1 96 ? 37.196 84.217 17.599 1.00 17.23 96 ALA B CA 1
ATOM 3341 C C . ALA B 1 96 ? 36.752 83.557 18.899 1.00 16.92 96 ALA B C 1
ATOM 3342 O O . ALA B 1 96 ? 36.683 82.330 18.996 1.00 16.37 96 ALA B O 1
ATOM 3344 N N . LYS B 1 97 ? 36.458 84.385 19.897 1.00 17.26 97 LYS B N 1
ATOM 3345 C CA . LYS B 1 97 ? 36.007 83.906 21.197 1.00 18.86 97 LYS B CA 1
ATOM 3346 C C . LYS B 1 97 ? 34.734 83.073 21.040 1.00 18.48 97 LYS B C 1
ATOM 3347 O O . LYS B 1 97 ? 34.609 82.005 21.642 1.00 17.88 97 LYS B O 1
ATOM 3353 N N . LEU B 1 98 ? 33.793 83.567 20.233 1.00 16.41 98 LEU B N 1
ATOM 3354 C CA . LEU B 1 98 ? 32.538 82.866 19.992 1.00 17.00 98 LEU B CA 1
ATOM 3355 C C . LEU B 1 98 ? 32.731 81.609 19.153 1.00 17.45 98 LEU B C 1
ATOM 3356 O O . LEU B 1 98 ? 31.988 80.642 19.303 1.00 14.12 98 LEU B O 1
ATOM 3361 N N . TRP B 1 99 ? 33.705 81.630 18.247 1.00 17.02 99 TRP B N 1
ATOM 3362 C CA . TRP B 1 99 ? 33.993 80.444 17.440 1.00 17.19 99 TRP B CA 1
ATOM 3363 C C . TRP B 1 99 ? 34.393 79.356 18.451 1.00 17.57 99 TRP B C 1
ATOM 3364 O O . TRP B 1 99 ? 33.909 78.220 18.398 1.00 17.76 99 TRP B O 1
ATOM 3375 N N . ASP B 1 100 ? 35.267 79.725 19.386 1.00 17.40 100 ASP B N 1
ATOM 3376 C CA . ASP B 1 100 ? 35.732 78.796 20.418 1.00 18.36 100 ASP B CA 1
ATOM 3377 C C . ASP B 1 100 ? 34.603 78.329 21.335 1.00 18.94 100 ASP B C 1
ATOM 3378 O O . ASP B 1 100 ? 34.555 77.161 21.711 1.00 17.42 100 ASP B O 1
ATOM 3383 N N . LYS B 1 101 ? 33.700 79.238 21.704 1.00 18.81 101 LYS B N 1
ATOM 3384 C CA . LYS B 1 101 ? 32.589 78.869 22.574 1.00 19.34 101 LYS B CA 1
ATOM 3385 C C . LYS B 1 101 ? 31.671 77.855 21.895 1.00 19.44 101 LYS B C 1
ATOM 3386 O O . LYS B 1 101 ? 31.231 76.889 22.519 1.00 19.67 101 LYS B O 1
ATOM 3392 N N . LEU B 1 102 ? 31.374 78.071 20.618 1.00 18.50 102 LEU B N 1
ATOM 3393 C CA . LEU B 1 102 ? 30.505 77.145 19.903 1.00 19.87 102 LEU B CA 1
ATOM 3394 C C . LEU B 1 102 ? 31.199 75.807 19.715 1.00 20.35 102 LEU B C 1
ATOM 3395 O O . LEU B 1 102 ? 30.557 74.752 19.733 1.00 20.94 102 LEU B O 1
ATOM 3400 N N . CYS B 1 103 ? 32.512 75.850 19.532 1.00 20.44 103 CYS B N 1
ATOM 3401 C CA . CYS B 1 103 ? 33.277 74.623 19.358 1.00 22.96 103 CYS B CA 1
ATOM 3402 C C . CYS B 1 103 ? 33.237 73.841 20.674 1.00 24.53 103 CYS B C 1
ATOM 3403 O O . CYS B 1 103 ? 33.032 72.629 20.675 1.00 23.27 103 CYS B O 1
ATOM 3406 N N . TRP B 1 104 ? 33.418 74.537 21.794 1.00 24.44 104 TRP B N 1
ATOM 3407 C CA . TRP B 1 104 ? 33.381 73.874 23.097 1.00 27.12 104 TRP B CA 1
ATOM 3408 C C . TRP B 1 104 ? 31.989 73.321 23.379 1.00 26.39 104 TRP B C 1
ATOM 3409 O O . TRP B 1 104 ? 31.847 72.269 24.007 1.00 27.14 104 TRP B O 1
ATOM 3420 N N . ALA B 1 105 ? 30.962 74.026 22.913 1.00 25.07 105 ALA B N 1
ATOM 3421 C CA . ALA B 1 105 ? 29.588 73.583 23.121 1.00 24.19 105 ALA B CA 1
ATOM 3422 C C . ALA B 1 105 ? 29.376 72.204 22.500 1.00 25.04 105 ALA B C 1
ATOM 3423 O O . ALA B 1 105 ? 28.449 71.487 22.879 1.00 25.83 105 ALA B O 1
ATOM 3425 N N . GLY B 1 106 ? 30.229 71.850 21.540 1.00 22.48 106 GLY B N 1
ATOM 3426 C CA . GLY B 1 106 ? 30.136 70.553 20.889 1.00 24.45 106 GLY B CA 1
ATOM 3427 C C . GLY B 1 106 ? 31.516 69.923 20.836 1.00 23.99 106 GLY B C 1
ATOM 3428 O O . GLY B 1 106 ? 31.929 69.370 19.813 1.00 23.24 106 GLY B O 1
ATOM 3429 N N . ALA B 1 107 ? 32.222 70.000 21.960 1.00 23.93 107 ALA B N 1
ATOM 3430 C CA . ALA B 1 107 ? 33.585 69.485 22.072 1.00 24.28 107 ALA B CA 1
ATOM 3431 C C . ALA B 1 107 ? 33.818 68.044 21.620 1.00 24.33 107 ALA B C 1
ATOM 3432 O O . ALA B 1 107 ? 34.855 67.748 21.028 1.00 24.63 107 ALA B O 1
ATOM 3434 N N . SER B 1 108 ? 32.880 67.140 21.889 1.00 21.80 108 SER B N 1
ATOM 3435 C CA . SER B 1 108 ? 33.099 65.754 21.489 1.00 22.16 108 SER B CA 1
ATOM 3436 C C . SER B 1 108 ? 32.999 65.576 19.976 1.00 22.72 108 SER B C 1
ATOM 3437 O O . SER B 1 108 ? 33.294 64.504 19.451 1.00 22.60 108 SER B O 1
ATOM 3440 N N . ALA B 1 109 ? 32.601 66.636 19.282 1.00 22.60 109 ALA B N 1
ATOM 3441 C CA . ALA B 1 109 ? 32.478 66.610 17.826 1.00 24.92 109 ALA B CA 1
ATOM 3442 C C . ALA B 1 109 ? 33.793 67.000 17.141 1.00 26.07 109 ALA B C 1
ATOM 3443 O O . ALA B 1 109 ? 33.929 66.862 15.925 1.00 29.03 109 ALA B O 1
ATOM 3445 N N . GLY B 1 110 ? 34.753 67.498 17.915 1.00 25.62 110 GLY B N 1
ATOM 3446 C CA . GLY B 1 110 ? 36.042 67.868 17.347 1.00 27.25 110 GLY B CA 1
ATOM 3447 C C . GLY B 1 110 ? 36.197 69.285 16.813 1.00 25.76 110 GLY B C 1
ATOM 3448 O O . GLY B 1 110 ? 35.319 70.131 16.977 1.00 26.06 110 GLY B O 1
ATOM 3449 N N . ARG B 1 111 ? 37.326 69.541 16.159 1.00 26.05 111 ARG B N 1
ATOM 3450 C CA . ARG B 1 111 ? 37.615 70.860 15.613 1.00 27.58 111 ARG B CA 1
ATOM 3451 C C . ARG B 1 111 ? 37.577 70.923 14.090 1.00 26.34 111 ARG B C 1
ATOM 3452 O O . ARG B 1 111 ? 38.157 71.826 13.488 1.00 24.88 111 ARG B O 1
ATOM 3460 N N . SER B 1 112 ? 36.903 69.968 13.464 1.00 22.77 112 SER B N 1
ATOM 3461 C CA . SER B 1 112 ? 36.799 69.959 12.012 1.00 23.81 112 SER B CA 1
ATOM 3462 C C . SER B 1 112 ? 35.582 69.159 11.594 1.00 22.97 112 SER B C 1
ATOM 3463 O O . SER B 1 112 ? 34.986 68.454 12.409 1.00 20.33 112 SER B O 1
ATOM 3466 N N . GLY B 1 113 ? 35.210 69.266 10.325 1.00 20.77 113 GLY B N 1
ATOM 3467 C CA . GLY B 1 113 ? 34.060 68.521 9.851 1.00 20.79 113 GLY B CA 1
ATOM 3468 C C . GLY B 1 113 ? 32.747 69.273 9.947 1.00 20.79 113 GLY B C 1
ATOM 3469 O O . GLY B 1 113 ? 32.725 70.503 9.975 1.00 20.54 113 GLY B O 1
ATOM 3470 N N . LEU B 1 114 ? 31.650 68.527 10.012 1.00 19.13 114 LEU B N 1
ATOM 3471 C CA . LEU B 1 114 ? 30.316 69.113 10.067 1.00 18.68 114 LEU B CA 1
ATOM 3472 C C . LEU B 1 114 ? 30.063 70.148 11.161 1.00 19.11 114 LEU B C 1
ATOM 3473 O O . LEU B 1 114 ? 29.444 71.180 10.898 1.00 17.48 114 LEU B O 1
ATOM 3478 N N . SER B 1 115 ? 30.532 69.890 12.381 1.00 17.08 115 SER B N 1
ATOM 3479 C CA . SER B 1 115 ? 30.282 70.827 13.473 1.00 17.03 115 SER B CA 1
ATOM 3480 C C . SER B 1 115 ? 30.948 72.189 13.289 1.00 16.65 115 SER B C 1
ATOM 3481 O O . SER B 1 115 ? 30.320 73.223 13.527 1.00 16.61 115 SER B O 1
ATOM 3484 N N . THR B 1 116 ? 32.208 72.205 12.868 1.00 14.63 116 THR B N 1
ATOM 3485 C CA . THR B 1 116 ? 32.886 73.480 12.675 1.00 16.51 116 THR B CA 1
ATOM 3486 C C . THR B 1 116 ? 32.414 74.172 11.394 1.00 16.11 116 THR B C 1
ATOM 3487 O O . THR B 1 116 ? 32.536 75.387 11.260 1.00 17.70 116 THR B O 1
ATOM 3491 N N . GLN B 1 117 ? 31.871 73.402 10.456 1.00 17.61 117 GLN B N 1
ATOM 3492 C CA . GLN B 1 117 ? 31.353 73.989 9.224 1.00 17.51 117 GLN B CA 1
ATOM 3493 C C . GLN B 1 117 ? 30.056 74.717 9.585 1.00 18.50 117 GLN B C 1
ATOM 3494 O O . GLN B 1 117 ? 29.747 75.768 9.032 1.00 18.47 117 GLN B O 1
ATOM 3500 N N . ALA B 1 118 ? 29.306 74.163 10.532 1.00 18.46 118 ALA B N 1
ATOM 3501 C CA . ALA B 1 118 ? 28.073 74.802 10.981 1.00 18.94 118 ALA B CA 1
ATOM 3502 C C . ALA B 1 118 ? 28.470 76.096 11.697 1.00 18.43 118 ALA B C 1
ATOM 3503 O O . ALA B 1 118 ? 27.853 77.149 11.507 1.00 17.74 118 ALA B O 1
ATOM 3505 N N . ILE B 1 119 ? 29.509 76.007 12.520 1.00 17.01 119 ILE B N 1
ATOM 3506 C CA . ILE B 1 119 ? 30.020 77.165 13.246 1.00 16.94 119 ILE B CA 1
ATOM 3507 C C . ILE B 1 119 ? 30.454 78.222 12.225 1.00 16.44 119 ILE B C 1
ATOM 3508 O O . ILE B 1 119 ? 30.244 79.417 12.421 1.00 16.81 119 ILE B O 1
ATOM 3513 N N . GLY B 1 120 ? 31.047 77.761 11.130 1.00 15.82 120 GLY B N 1
ATOM 3514 C CA . GLY B 1 120 ? 31.507 78.660 10.084 1.00 17.72 120 GLY B CA 1
ATOM 3515 C C . GLY B 1 120 ? 30.422 79.551 9.506 1.00 16.84 120 GLY B C 1
ATOM 3516 O O . GLY B 1 120 ? 30.691 80.696 9.157 1.00 15.45 120 GLY B O 1
ATOM 3517 N N . ALA B 1 121 ? 29.203 79.037 9.382 1.00 16.77 121 ALA B N 1
ATOM 3518 C CA . ALA B 1 121 ? 28.115 79.852 8.843 1.00 17.79 121 ALA B CA 1
ATOM 3519 C C . ALA B 1 121 ? 27.910 81.058 9.756 1.00 17.61 121 ALA B C 1
ATOM 3520 O O . ALA B 1 121 ? 27.748 82.186 9.279 1.00 17.23 121 ALA B O 1
ATOM 3522 N N . PHE B 1 122 ? 27.925 80.816 11.069 1.00 15.60 122 PHE B N 1
ATOM 3523 C CA . PHE B 1 122 ? 27.756 81.880 12.054 1.00 15.72 122 PHE B CA 1
ATOM 3524 C C . PHE B 1 122 ? 28.965 82.813 12.020 1.00 16.07 122 PHE B C 1
ATOM 3525 O O . PHE B 1 122 ? 28.834 84.032 12.124 1.00 15.52 122 PHE B O 1
ATOM 3533 N N . ASP B 1 123 ? 30.146 82.222 11.896 1.00 14.56 123 ASP B N 1
ATOM 3534 C CA . ASP B 1 123 ? 31.388 82.980 11.856 1.00 15.93 123 ASP B CA 1
ATOM 3535 C C . ASP B 1 123 ? 31.388 83.981 10.700 1.00 16.04 123 ASP B C 1
ATOM 3536 O O . ASP B 1 123 ? 31.755 85.148 10.876 1.00 14.52 123 ASP B O 1
ATOM 3541 N N . VAL B 1 124 ? 30.979 83.530 9.519 1.00 14.40 124 VAL B N 1
ATOM 3542 C CA . VAL B 1 124 ? 30.960 84.421 8.362 1.00 16.02 124 VAL B CA 1
ATOM 3543 C C . VAL B 1 124 ? 29.973 85.561 8.587 1.00 16.24 124 VAL B C 1
ATOM 3544 O O . VAL B 1 124 ? 30.233 86.715 8.226 1.00 16.79 124 VAL B O 1
ATOM 3548 N N . ALA B 1 125 ? 28.843 85.234 9.198 1.00 15.11 125 ALA B N 1
ATOM 3549 C CA . ALA B 1 125 ? 27.823 86.234 9.484 1.00 15.21 125 ALA B CA 1
ATOM 3550 C C . ALA B 1 125 ? 28.382 87.302 10.428 1.00 14.46 125 ALA B C 1
ATOM 3551 O O . ALA B 1 125 ? 28.166 88.492 10.215 1.00 14.32 125 ALA B O 1
ATOM 3553 N N . LEU B 1 126 ? 29.107 86.885 11.464 1.00 14.28 126 LEU B N 1
ATOM 3554 C CA . LEU B 1 126 ? 29.675 87.841 12.413 1.00 15.07 126 LEU B CA 1
ATOM 3555 C C . LEU B 1 126 ? 30.693 88.751 11.728 1.00 14.64 126 LEU B C 1
ATOM 3556 O O . LEU B 1 126 ? 30.783 89.938 12.045 1.00 13.97 126 LEU B O 1
ATOM 3561 N N . TRP B 1 127 ? 31.467 88.205 10.797 1.00 14.98 127 TRP B N 1
ATOM 3562 C CA . TRP B 1 127 ? 32.439 89.035 10.085 1.00 16.42 127 TRP B CA 1
ATOM 3563 C C . TRP B 1 127 ? 31.707 90.032 9.187 1.00 15.83 127 TRP B C 1
ATOM 3564 O O . TRP B 1 127 ? 32.100 91.191 9.085 1.00 15.51 127 TRP B O 1
ATOM 3575 N N . ASP B 1 128 ? 30.643 89.566 8.543 1.00 16.34 128 ASP B N 1
ATOM 3576 C CA . ASP B 1 128 ? 29.822 90.403 7.665 1.00 17.56 128 ASP B CA 1
ATOM 3577 C C . ASP B 1 128 ? 29.264 91.562 8.492 1.00 17.05 128 ASP B C 1
ATOM 3578 O O . ASP B 1 128 ? 29.308 92.723 8.084 1.00 17.91 128 ASP B O 1
ATOM 3583 N N . LEU B 1 129 ? 28.773 91.232 9.680 1.00 16.68 129 LEU B N 1
ATOM 3584 C CA . LEU B 1 129 ? 28.198 92.219 10.585 1.00 16.56 129 LEU B CA 1
ATOM 3585 C C . LEU B 1 129 ? 29.227 93.249 11.052 1.00 17.15 129 LEU B C 1
ATOM 3586 O O . LEU B 1 129 ? 28.936 94.444 11.093 1.00 17.49 129 LEU B O 1
ATOM 3591 N N . LYS B 1 130 ? 30.430 92.799 11.401 1.00 15.68 130 LYS B N 1
ATOM 3592 C CA . LYS B 1 130 ? 31.466 93.721 11.857 1.00 15.43 130 LYS B CA 1
ATOM 3593 C C . LYS B 1 130 ? 31.894 94.647 10.727 1.00 14.98 130 LYS B C 1
ATOM 3594 O O . LYS B 1 130 ? 32.108 95.843 10.938 1.00 17.93 130 LYS B O 1
ATOM 3600 N N . ALA B 1 131 ? 32.032 94.096 9.528 1.00 15.40 131 ALA B N 1
ATOM 3601 C CA . ALA B 1 131 ? 32.426 94.898 8.371 1.00 16.88 131 ALA B CA 1
ATOM 3602 C C . ALA B 1 131 ? 31.383 95.994 8.112 1.00 17.22 131 ALA B C 1
ATOM 3603 O O . ALA B 1 131 ? 31.729 97.162 7.915 1.00 16.58 131 ALA B O 1
ATOM 3605 N N . LYS B 1 132 ? 30.110 95.607 8.109 1.00 18.22 132 LYS B N 1
ATOM 3606 C CA . LYS B 1 132 ? 29.011 96.557 7.887 1.00 19.51 132 LYS B CA 1
ATOM 3607 C C . LYS B 1 132 ? 29.013 97.631 8.974 1.00 21.34 132 LYS B C 1
ATOM 3608 O O . LYS B 1 132 ? 28.734 98.807 8.711 1.00 19.90 132 LYS B O 1
ATOM 3614 N N . ARG B 1 133 ? 29.335 97.225 10.196 1.00 19.08 133 ARG B N 1
ATOM 3615 C CA . ARG B 1 133 ? 29.385 98.148 11.315 1.00 20.78 133 ARG B CA 1
ATOM 3616 C C . ARG B 1 133 ? 30.354 99.287 11.009 1.00 21.56 133 ARG B C 1
ATOM 3617 O O . ARG B 1 133 ? 30.131 100.423 11.414 1.00 20.41 133 ARG B O 1
ATOM 3625 N N . ALA B 1 134 ? 31.427 98.980 10.285 1.00 20.76 134 ALA B N 1
ATOM 3626 C CA . ALA B 1 134 ? 32.429 99.983 9.935 1.00 21.23 134 ALA B CA 1
ATOM 3627 C C . ALA B 1 134 ? 32.155 100.644 8.588 1.00 20.47 134 ALA B C 1
ATOM 3628 O O . ALA B 1 134 ? 32.894 101.539 8.172 1.00 20.05 134 ALA B O 1
ATOM 3630 N N . GLY B 1 135 ? 31.098 100.201 7.912 1.00 20.21 135 GLY B N 1
ATOM 3631 C CA . GLY B 1 135 ? 30.765 100.751 6.608 1.00 20.72 135 GLY B CA 1
ATOM 3632 C C . GLY B 1 135 ? 31.807 100.363 5.575 1.00 21.68 135 GLY B C 1
ATOM 3633 O O . GLY B 1 135 ? 32.042 101.080 4.597 1.00 21.59 135 GLY B O 1
ATOM 3634 N N . LEU B 1 136 ? 32.428 99.208 5.784 1.00 18.21 136 LEU B N 1
ATOM 3635 C CA . LEU B 1 136 ? 33.469 98.731 4.884 1.00 19.23 136 LEU B CA 1
ATOM 3636 C C . LEU B 1 136 ? 33.165 97.363 4.302 1.00 18.94 136 LEU B C 1
ATOM 3637 O O . LEU B 1 136 ? 32.456 96.557 4.905 1.00 18.64 136 LEU B O 1
ATOM 3642 N N . SER B 1 137 ? 33.701 97.108 3.114 1.00 18.49 137 SER B N 1
ATOM 3643 C CA . SER B 1 137 ? 33.531 95.803 2.500 1.00 16.52 137 SER B CA 1
ATOM 3644 C C . SER B 1 137 ? 34.358 94.889 3.401 1.00 16.11 137 SER B C 1
ATOM 3645 O O . SER B 1 137 ? 35.155 95.373 4.207 1.00 13.75 137 SER B O 1
ATOM 3648 N N . LEU B 1 138 ? 34.168 93.581 3.287 1.00 15.32 138 LEU B N 1
ATOM 3649 C CA . LEU B 1 138 ? 34.945 92.663 4.111 1.00 17.91 138 LEU B CA 1
ATOM 3650 C C . LEU B 1 138 ? 36.419 92.832 3.758 1.00 17.68 138 LEU B C 1
ATOM 3651 O O . LEU B 1 138 ? 37.282 92.817 4.639 1.00 17.20 138 LEU B O 1
ATOM 3656 N N . ALA B 1 139 ? 36.705 93.018 2.472 1.00 15.39 139 ALA B N 1
ATOM 3657 C CA . ALA B 1 139 ? 38.088 93.189 2.029 1.00 18.10 139 ALA B CA 1
ATOM 3658 C C . ALA B 1 139 ? 38.765 94.387 2.697 1.00 17.33 139 ALA B C 1
ATOM 3659 O O . ALA B 1 139 ? 39.925 94.311 3.093 1.00 16.93 139 ALA B O 1
ATOM 3661 N N . LYS B 1 140 ? 38.041 95.498 2.814 1.00 17.10 140 LYS B N 1
ATOM 3662 C CA . LYS B 1 140 ? 38.597 96.701 3.420 1.00 15.97 140 LYS B CA 1
ATOM 3663 C C . LYS B 1 140 ? 38.692 96.608 4.942 1.00 15.04 140 LYS B C 1
ATOM 3664 O O . LYS B 1 140 ? 39.560 97.231 5.551 1.00 17.36 140 LYS B O 1
ATOM 3670 N N . LEU B 1 141 ? 37.804 95.837 5.560 1.00 14.95 141 LEU B N 1
ATOM 3671 C CA . LEU B 1 141 ? 37.863 95.685 7.009 1.00 15.82 141 LEU B CA 1
ATOM 3672 C C . LEU B 1 141 ? 39.165 94.942 7.334 1.00 15.90 141 LEU B C 1
ATOM 3673 O O . LEU B 1 141 ? 39.917 95.323 8.230 1.00 13.78 141 LEU B O 1
ATOM 3678 N N . LEU B 1 142 ? 39.429 93.882 6.584 1.00 15.45 142 LEU B N 1
ATOM 3679 C CA . LEU B 1 142 ? 40.638 93.092 6.787 1.00 17.08 142 LEU B CA 1
ATOM 3680 C C . LEU B 1 142 ? 41.862 93.867 6.310 1.00 18.40 142 LEU B C 1
ATOM 3681 O O . LEU B 1 142 ? 42.958 93.715 6.853 1.00 19.42 142 LEU B O 1
ATOM 3686 N N . GLY B 1 143 ? 41.655 94.707 5.301 1.00 17.28 143 GLY B N 1
ATOM 3687 C CA . GLY B 1 143 ? 42.738 95.475 4.717 1.00 19.39 143 GLY B CA 1
ATOM 3688 C C . GLY B 1 143 ? 43.095 94.752 3.430 1.00 20.17 143 GLY B C 1
ATOM 3689 O O . GLY B 1 143 ? 43.419 93.567 3.464 1.00 22.39 143 GLY B O 1
ATOM 3690 N N . SER B 1 144 ? 43.031 95.434 2.294 1.00 20.00 144 SER B N 1
ATOM 3691 C CA . SER B 1 144 ? 43.341 94.765 1.038 1.00 21.15 144 SER B CA 1
ATOM 3692 C C . SER B 1 144 ? 44.664 95.190 0.425 1.00 19.80 144 SER B C 1
ATOM 3693 O O . SER B 1 144 ? 45.249 96.201 0.809 1.00 18.28 144 SER B O 1
ATOM 3696 N N . TYR B 1 145 ? 45.121 94.390 -0.535 1.00 19.74 145 TYR B N 1
ATOM 3697 C CA . TYR B 1 145 ? 46.360 94.636 -1.261 1.00 20.56 145 TYR B CA 1
ATOM 3698 C C . TYR B 1 145 ? 46.054 94.957 -2.719 1.00 21.66 145 TYR B C 1
ATOM 3699 O O . TYR B 1 145 ? 46.921 95.442 -3.452 1.00 20.69 145 TYR B O 1
ATOM 3708 N N . ARG B 1 146 ? 44.817 94.685 -3.131 1.00 20.16 146 ARG B N 1
ATOM 3709 C CA . ARG B 1 146 ? 44.393 94.912 -4.510 1.00 20.81 146 ARG B CA 1
ATOM 3710 C C . ARG B 1 146 ? 42.882 95.111 -4.586 1.00 22.01 146 ARG B C 1
ATOM 3711 O O . ARG B 1 146 ? 42.142 94.654 -3.712 1.00 20.02 146 ARG B O 1
ATOM 3719 N N . ASP B 1 147 ? 42.419 95.780 -5.637 1.00 22.36 147 ASP B N 1
ATOM 3720 C CA . ASP B 1 147 ? 40.989 96.015 -5.789 1.00 23.59 147 ASP B CA 1
ATOM 3721 C C . ASP B 1 147 ? 40.339 95.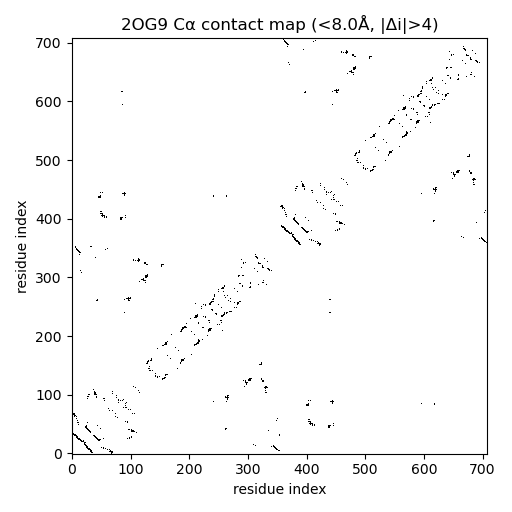047 -6.775 1.00 20.88 147 ASP B C 1
ATOM 3722 O O . ASP B 1 147 ? 39.140 95.110 -7.016 1.00 18.68 147 ASP B O 1
ATOM 3727 N N . SER B 1 148 ? 41.141 94.150 -7.341 1.00 18.03 148 SER B N 1
ATOM 3728 C CA . SER B 1 148 ? 40.642 93.139 -8.268 1.00 19.05 148 SER B CA 1
ATOM 3729 C C . SER B 1 148 ? 41.575 91.938 -8.149 1.00 17.95 148 SER B C 1
ATOM 3730 O O . SER B 1 148 ? 42.747 92.101 -7.822 1.00 17.47 148 SER B O 1
ATOM 3733 N N . VAL B 1 149 ? 41.049 90.748 -8.421 1.00 17.44 149 VAL B N 1
ATOM 3734 C CA . VAL B 1 149 ? 41.802 89.500 -8.292 1.00 19.40 149 VAL B CA 1
ATOM 3735 C C . VAL B 1 149 ? 41.840 88.647 -9.568 1.00 18.72 149 VAL B C 1
ATOM 3736 O O . VAL B 1 149 ? 40.825 88.505 -10.260 1.00 17.60 149 VAL B O 1
ATOM 3740 N N . ARG B 1 150 ? 43.003 88.065 -9.867 1.00 18.07 150 ARG B N 1
ATOM 3741 C CA . ARG B 1 150 ? 43.131 87.215 -11.052 1.00 18.08 150 ARG B CA 1
ATOM 3742 C C . ARG B 1 150 ? 42.073 86.123 -10.957 1.00 18.10 150 ARG B C 1
ATOM 3743 O O . ARG B 1 150 ? 41.886 85.528 -9.897 1.00 18.62 150 ARG B O 1
ATOM 3751 N N . CYS B 1 151 ? 41.369 85.865 -12.053 1.00 18.80 151 CYS B N 1
ATOM 3752 C CA . CYS B 1 151 ? 40.338 84.841 -12.043 1.00 20.22 151 CYS B CA 1
ATOM 3753 C C . CYS B 1 151 ? 40.502 83.885 -13.218 1.00 21.65 151 CYS B C 1
ATOM 3754 O O . CYS B 1 151 ? 41.194 84.190 -14.192 1.00 19.44 151 CYS B O 1
ATOM 3757 N N . TYR B 1 152 ? 39.860 82.725 -13.108 1.00 22.30 152 TYR B N 1
ATOM 3758 C CA . TYR B 1 152 ? 39.905 81.692 -14.136 1.00 23.96 152 TYR B CA 1
ATOM 3759 C C . TYR B 1 152 ? 38.624 80.881 -14.036 1.00 24.89 152 TYR B C 1
ATOM 3760 O O . TYR B 1 152 ? 37.908 80.966 -13.038 1.00 25.98 152 TYR B O 1
ATOM 3769 N N . ASN B 1 153 ? 38.323 80.101 -15.065 1.00 26.44 153 ASN B N 1
ATOM 3770 C CA . ASN B 1 153 ? 37.127 79.275 -15.028 1.00 29.55 153 ASN B CA 1
ATOM 3771 C C . ASN B 1 153 ? 37.334 77.994 -15.825 1.00 31.46 153 ASN B C 1
ATOM 3772 O O . ASN B 1 153 ? 38.370 77.815 -16.467 1.00 31.44 153 ASN B O 1
ATOM 3777 N N . THR B 1 154 ? 36.354 77.100 -15.765 1.00 34.12 154 THR B N 1
ATOM 3778 C CA . THR B 1 154 ? 36.416 75.833 -16.489 1.00 35.39 154 THR B CA 1
ATOM 3779 C C . THR B 1 154 ? 35.654 75.977 -17.800 1.00 37.75 154 THR B C 1
ATOM 3780 O O . THR B 1 154 ? 35.743 75.119 -18.683 1.00 36.40 154 THR B O 1
ATOM 3784 N N . SER B 1 155 ? 34.902 77.069 -17.915 1.00 39.00 155 SER B N 1
ATOM 3785 C CA . SER B 1 155 ? 34.092 77.333 -19.099 1.00 39.21 155 SER B CA 1
ATOM 3786 C C . SER B 1 155 ? 33.108 76.184 -19.287 1.00 41.07 155 SER B C 1
ATOM 3787 O O . SER B 1 155 ? 32.835 75.758 -20.412 1.00 40.39 155 SER B O 1
ATOM 3790 N N . GLY B 1 156 ? 32.587 75.685 -18.167 1.00 41.23 156 GLY B N 1
ATOM 3791 C CA . GLY B 1 156 ? 31.636 74.589 -18.206 1.00 42.93 156 GLY B CA 1
ATOM 3792 C C . GLY B 1 156 ? 32.219 73.326 -18.810 1.00 44.24 156 GLY B C 1
ATOM 3793 O O . GLY B 1 156 ? 31.517 72.563 -19.477 1.00 44.19 156 GLY B O 1
ATOM 3794 N N . GLY B 1 157 ? 33.506 73.098 -18.575 1.00 44.01 157 GLY B N 1
ATOM 3795 C CA . GLY B 1 157 ? 34.146 71.919 -19.120 1.00 45.19 157 GLY B CA 1
ATOM 3796 C C . GLY B 1 157 ? 34.330 70.780 -18.134 1.00 45.97 157 GLY B C 1
ATOM 3797 O O . GLY B 1 157 ? 34.707 70.986 -16.979 1.00 45.54 157 GLY B O 1
ATOM 3798 N N . PHE B 1 158 ? 34.048 69.569 -18.603 1.00 45.96 158 PHE B N 1
ATOM 3799 C CA . PHE B 1 158 ? 34.197 68.360 -17.803 1.00 45.74 158 PHE B CA 1
ATOM 3800 C C . PHE B 1 158 ? 34.934 67.344 -18.662 1.00 45.98 158 PHE B C 1
ATOM 3801 O O . PHE B 1 158 ? 35.132 67.564 -19.858 1.00 45.38 158 PHE B O 1
ATOM 3809 N N . LEU B 1 159 ? 35.347 66.237 -18.059 1.00 46.03 159 LEU B N 1
ATOM 3810 C CA . LEU B 1 159 ? 36.062 65.208 -18.803 1.00 46.97 159 LEU B CA 1
ATOM 3811 C C . LEU B 1 159 ? 35.243 64.692 -19.984 1.00 47.90 159 LEU B C 1
ATOM 3812 O O . LEU B 1 159 ? 35.801 64.294 -21.009 1.00 48.33 159 LEU B O 1
ATOM 3817 N N . HIS B 1 160 ? 33.920 64.717 -19.840 1.00 47.83 160 HIS B N 1
ATOM 3818 C CA . HIS B 1 160 ? 33.021 64.235 -20.885 1.00 48.00 160 HIS B CA 1
ATOM 3819 C C . HIS B 1 160 ? 32.633 65.292 -21.917 1.00 47.59 160 HIS B C 1
ATOM 3820 O O . HIS B 1 160 ? 31.850 65.017 -22.827 1.00 48.57 160 HIS B O 1
ATOM 3827 N N . THR B 1 161 ? 33.178 66.496 -21.778 1.00 46.32 161 THR B N 1
ATOM 3828 C CA . THR B 1 161 ? 32.878 67.574 -22.715 1.00 45.39 161 THR B CA 1
ATOM 3829 C C . THR B 1 161 ? 33.757 67.460 -23.960 1.00 46.03 161 THR B C 1
ATOM 3830 O O . THR B 1 161 ? 34.985 67.506 -23.866 1.00 46.49 161 THR B O 1
ATOM 3834 N N . PRO B 1 162 ? 33.140 67.294 -25.140 1.00 45.85 162 PRO B N 1
ATOM 3835 C CA . PRO B 1 162 ? 33.910 67.184 -26.383 1.00 45.70 162 PRO B CA 1
ATOM 3836 C C . PRO B 1 162 ? 34.829 68.393 -26.541 1.00 46.13 162 PRO B C 1
ATOM 3837 O O . PRO B 1 162 ? 34.381 69.538 -26.482 1.00 45.91 162 PRO B O 1
ATOM 3841 N N . ILE B 1 163 ? 36.115 68.128 -26.737 1.00 47.04 163 ILE B N 1
ATOM 3842 C CA . ILE B 1 163 ? 37.112 69.183 -26.883 1.00 48.70 163 ILE B CA 1
ATOM 3843 C C . ILE B 1 163 ? 36.635 70.341 -27.754 1.00 49.07 163 ILE B C 1
ATOM 3844 O O . ILE B 1 163 ? 36.904 71.504 -27.454 1.00 49.01 163 ILE B O 1
ATOM 3849 N N . ASP B 1 164 ? 35.924 70.014 -28.830 1.00 49.69 164 ASP B N 1
ATOM 3850 C CA . ASP B 1 164 ? 35.409 71.013 -29.766 1.00 50.11 164 ASP B CA 1
ATOM 3851 C C . ASP B 1 164 ? 34.587 72.077 -29.046 1.00 48.92 164 ASP B C 1
ATOM 3852 O O . ASP B 1 164 ? 34.780 73.277 -29.248 1.00 48.82 164 ASP B O 1
ATOM 3857 N N . GLN B 1 165 ? 33.661 71.618 -28.212 1.00 47.49 165 GLN B N 1
ATOM 3858 C CA . GLN B 1 165 ? 32.788 72.501 -27.450 1.00 47.43 165 GLN B CA 1
ATOM 3859 C C . GLN B 1 165 ? 33.555 73.250 -26.367 1.00 46.93 165 GLN B C 1
ATOM 3860 O O . GLN B 1 165 ? 33.355 74.452 -26.164 1.00 46.01 165 GLN B O 1
ATOM 3866 N N . LEU B 1 166 ? 34.429 72.531 -25.669 1.00 45.77 166 LEU B N 1
ATOM 3867 C CA . LEU B 1 166 ? 35.222 73.121 -24.603 1.00 45.30 166 LEU B CA 1
ATOM 3868 C C . LEU B 1 166 ? 36.105 74.226 -25.178 1.00 45.38 166 LEU B C 1
ATOM 3869 O O . LEU B 1 166 ? 36.311 75.258 -24.543 1.00 45.39 166 LEU B O 1
ATOM 3882 N N . VAL B 1 168 ? 35.490 76.177 -27.844 1.00 46.82 168 VAL B N 1
ATOM 3883 C CA . VAL B 1 168 ? 34.712 77.361 -28.187 1.00 46.27 168 VAL B CA 1
ATOM 3884 C C . VAL B 1 168 ? 34.181 78.054 -26.933 1.00 45.82 168 VAL B C 1
ATOM 3885 O O . VAL B 1 168 ? 34.018 79.275 -26.915 1.00 45.55 168 VAL B O 1
ATOM 3889 N N . ASN B 1 169 ? 33.917 77.274 -25.888 1.00 44.99 169 ASN B N 1
ATOM 3890 C CA . ASN B 1 169 ? 33.422 77.826 -24.628 1.00 44.94 169 ASN B CA 1
ATOM 3891 C C . ASN B 1 169 ? 34.535 78.593 -23.908 1.00 44.98 169 ASN B C 1
ATOM 3892 O O . ASN B 1 169 ? 34.307 79.666 -23.348 1.00 43.83 169 ASN B O 1
ATOM 3897 N N . ALA B 1 170 ? 35.738 78.031 -23.925 1.00 44.79 170 ALA B N 1
ATOM 3898 C CA . ALA B 1 170 ? 36.882 78.664 -23.286 1.00 44.73 170 ALA B CA 1
ATOM 3899 C C . ALA B 1 170 ? 37.179 79.985 -23.985 1.00 44.34 170 ALA B C 1
ATOM 3900 O O . ALA B 1 170 ? 37.512 80.977 -23.340 1.00 43.09 170 ALA B O 1
ATOM 3902 N N . SER B 1 171 ? 37.054 79.993 -25.309 1.00 44.74 171 SER B N 1
ATOM 3903 C CA . SER B 1 171 ? 37.302 81.199 -26.089 1.00 45.37 171 SER B CA 1
ATOM 3904 C C . SER B 1 171 ? 36.325 82.300 -25.692 1.00 44.77 171 SER B C 1
ATOM 3905 O O . SER B 1 171 ? 36.703 83.465 -25.584 1.00 44.49 171 SER B O 1
ATOM 3908 N N . ALA B 1 172 ? 35.069 81.924 -25.475 1.00 44.43 172 ALA B N 1
ATOM 3909 C CA . ALA B 1 172 ? 34.044 82.886 -25.084 1.00 44.64 172 ALA B CA 1
ATOM 3910 C C . ALA B 1 172 ? 34.358 83.462 -23.707 1.00 44.65 172 ALA B C 1
ATOM 3911 O O . ALA B 1 172 ? 34.240 84.669 -23.488 1.00 44.12 172 ALA B O 1
ATOM 3913 N N . SER B 1 173 ? 34.758 82.595 -22.780 1.00 44.03 173 SER B N 1
ATOM 3914 C CA . SER B 1 173 ? 35.098 83.033 -21.430 1.00 42.59 173 SER B CA 1
ATOM 3915 C C . SER B 1 173 ? 36.194 84.086 -21.498 1.00 42.03 173 SER B C 1
ATOM 3916 O O . SER B 1 173 ? 36.082 85.156 -20.901 1.00 42.08 173 SER B O 1
ATOM 3919 N N . ILE B 1 174 ? 37.255 83.783 -22.235 1.00 41.92 174 ILE B N 1
ATOM 3920 C CA . ILE B 1 174 ? 38.360 84.717 -22.376 1.00 42.72 174 ILE B CA 1
ATOM 3921 C C . ILE B 1 174 ? 37.845 86.036 -22.944 1.00 43.36 174 ILE B C 1
ATOM 3922 O O . ILE B 1 174 ? 38.245 87.114 -22.501 1.00 41.83 174 ILE B O 1
ATOM 3927 N N . GLU B 1 175 ? 36.945 85.940 -23.918 1.00 44.47 175 GLU B N 1
ATOM 3928 C CA . GLU B 1 175 ? 36.373 87.121 -24.554 1.00 46.06 175 GLU B CA 1
ATOM 3929 C C . GLU B 1 175 ? 35.606 87.997 -23.574 1.00 45.18 175 GLU B C 1
ATOM 3930 O O . GLU B 1 175 ? 35.611 89.223 -23.699 1.00 46.30 175 GLU B O 1
ATOM 3936 N N . ARG B 1 176 ? 34.947 87.381 -22.599 1.00 43.61 176 ARG B N 1
ATOM 3937 C CA . ARG B 1 176 ? 34.194 88.163 -21.633 1.00 42.25 176 ARG B CA 1
ATOM 3938 C C . ARG B 1 176 ? 35.005 88.589 -20.410 1.00 39.92 176 ARG B C 1
ATOM 3939 O O . ARG B 1 176 ? 34.452 89.107 -19.444 1.00 38.92 176 ARG B O 1
ATOM 3947 N N . GLY B 1 177 ? 36.318 88.373 -20.454 1.00 37.47 177 GLY B N 1
ATOM 3948 C CA . GLY B 1 177 ? 37.158 88.807 -19.350 1.00 35.46 177 GLY B CA 1
ATOM 3949 C C . GLY B 1 177 ? 37.813 87.808 -18.413 1.00 33.51 177 GLY B C 1
ATOM 3950 O O . GLY B 1 177 ? 38.546 88.228 -17.517 1.00 29.63 177 GLY B O 1
ATOM 3951 N N . ILE B 1 178 ? 37.566 86.512 -18.588 1.00 32.05 178 ILE B N 1
ATOM 3952 C CA . ILE B 1 178 ? 38.179 85.516 -17.709 1.00 32.52 178 ILE B CA 1
ATOM 3953 C C . ILE B 1 178 ? 39.690 85.522 -17.920 1.00 30.98 178 ILE B C 1
ATOM 3954 O O . ILE B 1 178 ? 40.164 85.651 -19.048 1.00 31.81 178 ILE B O 1
ATOM 3959 N N . GLY B 1 179 ? 40.446 85.381 -16.835 1.00 29.50 179 GLY B N 1
ATOM 3960 C CA . GLY B 1 179 ? 41.896 85.420 -16.942 1.00 28.19 179 GLY B CA 1
ATOM 3961 C C . GLY B 1 179 ? 42.645 84.106 -17.077 1.00 28.36 179 GLY B C 1
ATOM 3962 O O . GLY B 1 179 ? 43.874 84.108 -17.180 1.00 27.99 179 GLY B O 1
ATOM 3963 N N . GLY B 1 180 ? 41.921 82.992 -17.077 1.00 26.52 180 GLY B N 1
ATOM 3964 C CA . GLY B 1 180 ? 42.559 81.694 -17.201 1.00 26.28 180 GLY B CA 1
ATOM 3965 C C . GLY B 1 180 ? 41.546 80.577 -17.339 1.00 25.21 180 GLY B C 1
ATOM 3966 O O . GLY B 1 180 ? 40.363 80.772 -17.062 1.00 24.58 180 GLY B O 1
ATOM 3967 N N . ILE B 1 181 ? 42.012 79.402 -17.756 1.00 26.07 181 ILE B N 1
ATOM 3968 C CA . ILE B 1 181 ? 41.145 78.243 -17.949 1.00 24.93 181 ILE B CA 1
ATOM 3969 C C . ILE B 1 181 ? 41.645 77.013 -17.192 1.00 25.18 181 ILE B C 1
ATOM 3970 O O . ILE B 1 181 ? 42.800 76.623 -17.339 1.00 24.29 181 ILE B O 1
ATOM 3975 N N . LYS B 1 182 ? 40.779 7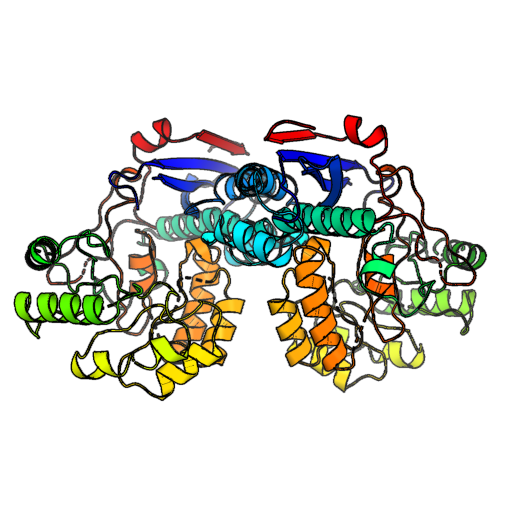6.404 -16.387 1.00 24.73 182 LYS B N 1
ATOM 3976 C CA . LYS B 1 182 ? 41.155 75.197 -15.659 1.00 27.06 182 LYS B CA 1
ATOM 3977 C C . LYS B 1 182 ? 40.514 74.004 -16.364 1.00 28.39 182 LYS B C 1
ATOM 3978 O O . LYS B 1 182 ? 39.297 73.965 -16.546 1.00 26.14 182 LYS B O 1
ATOM 3984 N N . LEU B 1 183 ? 41.333 73.038 -16.763 1.00 29.92 183 LEU B N 1
ATOM 3985 C CA . LEU B 1 183 ? 40.830 71.858 -17.458 1.00 32.21 183 LEU B CA 1
ATOM 3986 C C . LEU B 1 183 ? 40.793 70.639 -16.549 1.00 33.33 183 LEU B C 1
ATOM 3987 O O . LEU B 1 183 ? 41.728 70.393 -15.786 1.00 32.38 183 LEU B O 1
ATOM 3992 N N . LYS B 1 184 ? 39.705 69.881 -16.634 1.00 34.29 184 LYS B N 1
ATOM 3993 C CA . LYS B 1 184 ? 39.557 68.670 -15.838 1.00 35.67 184 LYS B CA 1
ATOM 3994 C C . LYS B 1 184 ? 40.341 67.545 -16.507 1.00 35.45 184 LYS B C 1
ATOM 3995 O O . LYS B 1 184 ? 40.225 67.336 -17.716 1.00 34.76 184 LYS B O 1
ATOM 4001 N N . VAL B 1 185 ? 41.145 66.836 -15.720 1.00 35.59 185 VAL B N 1
ATOM 4002 C CA . VAL B 1 185 ? 41.932 65.709 -16.219 1.00 34.87 185 VAL B CA 1
ATOM 4003 C C . VAL B 1 185 ? 41.847 64.608 -15.172 1.00 35.85 185 VAL B C 1
ATOM 4004 O O . VAL B 1 185 ? 41.114 64.737 -14.197 1.00 34.80 185 VAL B O 1
ATOM 4008 N N . GLY B 1 186 ? 42.594 63.529 -15.369 1.00 38.29 186 GLY B N 1
ATOM 4009 C CA . GLY B 1 186 ? 42.569 62.446 -14.403 1.00 42.18 186 GLY B CA 1
ATOM 4010 C C . GLY B 1 186 ? 41.738 61.249 -14.823 1.00 44.30 186 GLY B C 1
ATOM 4011 O O . GLY B 1 186 ? 41.205 60.529 -13.979 1.00 45.28 186 GLY B O 1
ATOM 4012 N N . GLN B 1 187 ? 41.617 61.032 -16.128 1.00 46.29 187 GLN B N 1
ATOM 4013 C CA . GLN B 1 187 ? 40.855 59.894 -16.628 1.00 48.21 187 GLN B CA 1
ATOM 4014 C C . GLN B 1 187 ? 41.821 58.755 -16.946 1.00 47.97 187 GLN B C 1
ATOM 4015 O O . GLN B 1 187 ? 42.969 58.994 -17.322 1.00 47.65 187 GLN B O 1
ATOM 4021 N N . PRO B 1 188 ? 41.367 57.500 -16.795 1.00 48.40 188 PRO B N 1
ATOM 4022 C CA . PRO B 1 188 ? 42.184 56.314 -17.063 1.00 47.66 188 PRO B CA 1
ATOM 4023 C C . PRO B 1 188 ? 43.113 56.427 -18.271 1.00 47.82 188 PRO B C 1
ATOM 4024 O O . PRO B 1 188 ? 44.254 55.969 -18.222 1.00 47.71 188 PRO B O 1
ATOM 4028 N N . ASP B 1 189 ? 42.633 57.039 -19.349 1.00 47.87 189 ASP B N 1
ATOM 4029 C CA . ASP B 1 189 ? 43.445 57.194 -20.555 1.00 48.61 189 ASP B CA 1
ATOM 4030 C C . ASP B 1 189 ? 44.206 58.520 -20.521 1.00 48.20 189 ASP B C 1
ATOM 4031 O O . ASP B 1 189 ? 43.703 59.544 -20.981 1.00 48.57 189 ASP B O 1
ATOM 4036 N N . GLY B 1 190 ? 45.421 58.490 -19.980 1.00 48.03 190 GLY B N 1
ATOM 4037 C CA . GLY B 1 190 ? 46.229 59.695 -19.885 1.00 45.96 190 GLY B CA 1
ATOM 4038 C C . GLY B 1 190 ? 46.501 60.375 -21.212 1.00 45.73 190 GLY B C 1
ATOM 4039 O O . GLY B 1 190 ? 46.581 61.604 -21.282 1.00 44.56 190 GLY B O 1
ATOM 4040 N N . ALA B 1 191 ? 46.649 59.579 -22.266 1.00 44.62 191 ALA B N 1
ATOM 4041 C CA . ALA B 1 191 ? 46.908 60.115 -23.596 1.00 45.14 191 ALA B CA 1
ATOM 4042 C C . ALA B 1 191 ? 45.772 61.042 -24.006 1.00 44.42 191 ALA B C 1
ATOM 4043 O O . ALA B 1 191 ? 45.977 61.989 -24.761 1.00 44.58 191 ALA B O 1
ATOM 4045 N N . LEU B 1 192 ? 44.575 60.763 -23.498 1.00 44.13 192 LEU B N 1
ATOM 4046 C CA . LEU B 1 192 ? 43.404 61.572 -23.810 1.00 45.70 192 LEU B CA 1
ATOM 4047 C C . LEU B 1 192 ? 43.559 62.982 -23.241 1.00 45.55 192 LEU B C 1
ATOM 4048 O O . LEU B 1 192 ? 43.413 63.973 -23.960 1.00 44.63 192 LEU B O 1
ATOM 4053 N N . ASP B 1 193 ? 43.858 63.066 -21.948 1.00 45.05 193 ASP B N 1
ATOM 4054 C CA . ASP B 1 193 ? 44.031 64.357 -21.299 1.00 43.25 193 ASP B CA 1
ATOM 4055 C C . ASP B 1 193 ? 45.093 65.181 -22.011 1.00 43.18 193 ASP B C 1
ATOM 4056 O O . ASP B 1 193 ? 44.884 66.359 -22.304 1.00 42.40 193 ASP B O 1
ATOM 4061 N N . ILE B 1 194 ? 46.230 64.557 -22.297 1.00 42.35 194 ILE B N 1
ATOM 4062 C CA . ILE B 1 194 ? 47.319 65.247 -22.977 1.00 42.97 194 ILE B CA 1
ATOM 4063 C C . ILE B 1 194 ? 46.835 65.818 -24.307 1.00 41.88 194 ILE B C 1
ATOM 4064 O O . ILE B 1 194 ? 47.181 66.941 -24.678 1.00 42.07 194 ILE B O 1
ATOM 4069 N N . ALA B 1 195 ? 46.028 65.038 -25.020 1.00 41.62 195 ALA B N 1
ATOM 4070 C CA . ALA B 1 195 ? 45.490 65.468 -26.306 1.00 40.66 195 ALA B CA 1
ATOM 4071 C C . ALA B 1 195 ? 44.549 66.655 -26.111 1.00 40.11 195 ALA B C 1
ATOM 4072 O O . ALA B 1 195 ? 44.674 67.677 -26.792 1.00 38.75 195 ALA B O 1
ATOM 4074 N N . ARG B 1 196 ? 43.610 66.513 -25.180 1.00 38.72 196 ARG B N 1
ATOM 4075 C CA . ARG B 1 196 ? 42.652 67.574 -24.888 1.00 40.09 196 ARG B CA 1
ATOM 4076 C C . ARG B 1 196 ? 43.361 68.872 -24.498 1.00 39.73 196 ARG B C 1
ATOM 4077 O O . ARG B 1 196 ? 43.022 69.944 -25.002 1.00 40.50 196 ARG B O 1
ATOM 4085 N N . VAL B 1 197 ? 44.347 68.770 -23.607 1.00 39.28 197 VAL B N 1
ATOM 4086 C CA . VAL B 1 197 ? 45.100 69.940 -23.161 1.00 38.80 197 VAL B CA 1
ATOM 4087 C C . VAL B 1 197 ? 45.891 70.532 -24.323 1.00 39.39 197 VAL B C 1
ATOM 4088 O O . VAL B 1 197 ? 45.967 71.752 -24.474 1.00 38.75 197 VAL B O 1
ATOM 4092 N N . THR B 1 198 ? 46.480 69.667 -25.144 1.00 40.13 198 THR B N 1
ATOM 4093 C CA . THR B 1 198 ? 47.247 70.130 -26.294 1.00 41.68 198 THR B CA 1
ATOM 4094 C C . THR B 1 198 ? 46.317 70.897 -27.227 1.00 42.01 198 THR B C 1
ATOM 4095 O O . THR B 1 198 ? 46.685 71.940 -27.772 1.00 42.90 198 THR B O 1
ATOM 4099 N N . ALA B 1 199 ? 45.106 70.373 -27.392 1.00 42.63 199 ALA B N 1
ATOM 4100 C CA . ALA B 1 199 ? 44.102 70.980 -28.262 1.00 43.55 199 ALA B CA 1
ATOM 4101 C C . ALA B 1 199 ? 43.679 72.359 -27.770 1.00 43.81 199 ALA B C 1
ATOM 4102 O O . ALA B 1 199 ? 43.568 73.299 -28.559 1.00 45.13 199 ALA B O 1
ATOM 4104 N N . VAL B 1 200 ? 43.439 72.473 -26.467 1.00 43.87 200 VAL B N 1
ATOM 4105 C CA . VAL B 1 200 ? 43.030 73.739 -25.870 1.00 43.05 200 VAL B CA 1
ATOM 4106 C C . VAL B 1 200 ? 44.152 74.769 -25.969 1.00 42.81 200 VAL B C 1
ATOM 4107 O O . VAL B 1 200 ? 43.913 75.928 -26.314 1.00 42.81 200 VAL B O 1
ATOM 4111 N N . ARG B 1 201 ? 45.376 74.346 -25.672 1.00 41.97 201 ARG B N 1
ATOM 4112 C CA . ARG B 1 201 ? 46.520 75.247 -25.739 1.00 43.19 201 ARG B CA 1
ATOM 4113 C C . ARG B 1 201 ? 46.721 75.792 -27.151 1.00 44.11 201 ARG B C 1
ATOM 4114 O O . ARG B 1 201 ? 46.989 76.980 -27.330 1.00 43.41 201 ARG B O 1
ATOM 4122 N N . LYS B 1 202 ? 46.583 74.932 -28.154 1.00 45.58 202 LYS B N 1
ATOM 4123 C CA . LYS B 1 202 ? 46.766 75.369 -29.535 1.00 46.76 202 LYS B CA 1
ATOM 4124 C C . LYS B 1 202 ? 45.673 76.349 -29.950 1.00 46.26 202 LYS B C 1
ATOM 4125 O O . LYS B 1 202 ? 45.914 77.279 -30.718 1.00 46.41 202 LYS B O 1
ATOM 4131 N N . HIS B 1 203 ? 44.472 76.142 -29.426 1.00 46.24 203 HIS B N 1
ATOM 4132 C CA . HIS B 1 203 ? 43.337 76.998 -29.746 1.00 46.64 203 HIS B CA 1
ATOM 4133 C C . HIS B 1 203 ? 43.435 78.397 -29.137 1.00 46.27 203 HIS B C 1
ATOM 4134 O O . HIS B 1 203 ? 43.388 79.401 -29.852 1.00 45.96 203 HIS B O 1
ATOM 4141 N N . LEU B 1 204 ? 43.576 78.458 -27.816 1.00 45.35 204 LEU B N 1
ATOM 4142 C CA . LEU B 1 204 ? 43.654 79.732 -27.108 1.00 44.12 204 LEU B CA 1
ATOM 4143 C C . LEU B 1 204 ? 44.982 80.463 -27.283 1.00 43.80 204 LEU B C 1
ATOM 4144 O O . LEU B 1 204 ? 45.029 81.695 -27.250 1.00 43.62 204 LEU B O 1
ATOM 4149 N N . GLY B 1 205 ? 46.058 79.708 -27.469 1.00 43.52 205 GLY B N 1
ATOM 4150 C CA . GLY B 1 205 ? 47.365 80.320 -27.631 1.00 43.90 205 GLY B CA 1
ATOM 4151 C C . GLY B 1 205 ? 48.170 80.228 -26.348 1.00 43.88 205 GLY B C 1
ATOM 4152 O O . GLY B 1 205 ? 47.609 80.011 -25.275 1.00 43.42 205 GLY B O 1
ATOM 4153 N N . ASP B 1 206 ? 49.484 80.400 -26.453 1.00 44.47 206 ASP B N 1
ATOM 4154 C CA . ASP B 1 206 ? 50.364 80.319 -25.292 1.00 45.21 206 ASP B CA 1
ATOM 4155 C C . ASP B 1 206 ? 50.156 81.444 -24.280 1.00 44.32 206 ASP B C 1
ATOM 4156 O O . ASP B 1 206 ? 50.549 81.316 -23.122 1.00 44.70 206 ASP B O 1
ATOM 4161 N N . ALA B 1 207 ? 49.537 82.538 -24.715 1.00 42.03 207 ALA B N 1
ATOM 4162 C CA . ALA B 1 207 ? 49.307 83.688 -23.843 1.00 40.47 207 ALA B CA 1
ATOM 4163 C C . ALA B 1 207 ? 48.165 83.529 -22.836 1.00 39.23 207 ALA B C 1
ATOM 4164 O O . ALA B 1 207 ? 48.036 84.334 -21.915 1.00 39.46 207 ALA B O 1
ATOM 4166 N N . VAL B 1 208 ? 47.333 82.507 -23.006 1.00 36.48 208 VAL B N 1
ATOM 4167 C CA . VAL B 1 208 ? 46.224 82.292 -22.084 1.00 34.54 208 VAL B CA 1
ATOM 4168 C C . VAL B 1 208 ? 46.633 81.330 -20.972 1.00 32.89 208 VAL B C 1
ATOM 4169 O O . VAL B 1 208 ? 46.984 80.179 -21.235 1.00 32.87 208 VAL B O 1
ATOM 4173 N N . PRO B 1 209 ? 46.611 81.797 -19.711 1.00 30.15 209 PRO B N 1
ATOM 4174 C CA . PRO B 1 209 ? 46.988 80.938 -18.582 1.00 27.30 209 PRO B CA 1
ATOM 4175 C C . PRO B 1 209 ? 46.143 79.675 -18.557 1.00 26.27 209 PRO B C 1
ATOM 4176 O O . PRO B 1 209 ? 44.924 79.730 -18.724 1.00 25.37 209 PRO B O 1
ATOM 4180 N N . LEU B 1 210 ? 46.797 78.539 -18.338 1.00 24.28 210 LEU B N 1
ATOM 4181 C CA . LEU B 1 210 ? 46.114 77.255 -18.305 1.00 25.74 210 LEU B CA 1
ATOM 4182 C C . LEU B 1 210 ? 46.516 76.428 -17.081 1.00 25.49 210 LEU B C 1
ATOM 4183 O O . LEU B 1 210 ? 47.689 76.391 -16.701 1.00 22.43 210 LEU B O 1
ATOM 4196 N N . VAL B 1 212 ? 45.371 72.599 -14.746 1.00 25.15 212 VAL B N 1
ATOM 4197 C CA . VAL B 1 212 ? 44.622 71.347 -14.796 1.00 23.59 212 VAL B CA 1
ATOM 4198 C C . VAL B 1 212 ? 44.271 70.874 -13.393 1.00 24.33 212 VAL B C 1
ATOM 4199 O O . VAL B 1 212 ? 44.940 71.221 -12.417 1.00 22.70 212 VAL B O 1
ATOM 4203 N N . ASP B 1 213 ? 43.212 70.079 -13.304 1.00 23.29 213 ASP B N 1
ATOM 4204 C CA . ASP B 1 213 ? 42.724 69.552 -12.040 1.00 25.92 213 ASP B CA 1
ATOM 4205 C C . ASP B 1 213 ? 42.521 68.051 -12.224 1.00 28.11 213 ASP B C 1
ATOM 4206 O O . ASP B 1 213 ? 41.660 67.634 -12.999 1.00 28.31 213 ASP B O 1
ATOM 4211 N N . ALA B 1 214 ? 43.310 67.242 -11.518 1.00 28.60 214 ALA B N 1
ATOM 4212 C CA . ALA B 1 214 ? 43.211 65.788 -11.636 1.00 30.93 214 ALA B CA 1
ATOM 4213 C C . ALA B 1 214 ? 42.240 65.169 -10.639 1.00 32.46 214 ALA B C 1
ATOM 4214 O O . ALA B 1 214 ? 41.992 63.964 -10.676 1.00 33.49 214 ALA B O 1
ATOM 4216 N N . ASN B 1 215 ? 41.699 65.992 -9.746 1.00 34.13 215 ASN B N 1
ATOM 4217 C CA . ASN B 1 215 ? 40.745 65.532 -8.740 1.00 36.16 215 ASN B CA 1
ATOM 4218 C C . ASN B 1 215 ? 41.130 64.247 -8.006 1.00 36.17 215 ASN B C 1
ATOM 4219 O O . ASN B 1 215 ? 40.314 63.331 -7.879 1.00 34.03 215 ASN B O 1
ATOM 4224 N N . GLN B 1 216 ? 42.367 64.184 -7.522 1.00 35.48 216 GLN B N 1
ATOM 4225 C CA . GLN B 1 216 ? 42.849 63.023 -6.773 1.00 36.10 216 GLN B CA 1
ATOM 4226 C C . GLN B 1 216 ? 42.746 61.704 -7.540 1.00 36.26 216 GLN B C 1
ATOM 4227 O O . GLN B 1 216 ? 42.661 60.642 -6.926 1.00 37.45 216 GLN B O 1
ATOM 4233 N N . GLN B 1 217 ? 42.774 61.754 -8.868 1.00 36.49 217 GLN B N 1
ATOM 4234 C CA . GLN B 1 217 ? 42.642 60.532 -9.662 1.00 37.23 217 GLN B CA 1
ATOM 4235 C C . GLN B 1 217 ? 43.916 59.739 -9.933 1.00 36.03 217 GLN B C 1
ATOM 4236 O O . GLN B 1 217 ? 43.853 58.602 -10.406 1.00 35.59 217 GLN B O 1
ATOM 4242 N N . TRP B 1 218 ? 45.071 60.321 -9.637 1.00 33.23 218 TRP B N 1
ATOM 4243 C CA . TRP B 1 218 ? 46.326 59.634 -9.900 1.00 30.91 218 TRP B CA 1
ATOM 4244 C C . TRP B 1 218 ? 46.997 59.017 -8.682 1.00 30.15 218 TRP B C 1
ATOM 4245 O O . TRP B 1 218 ? 46.893 59.541 -7.572 1.00 30.00 218 TRP B O 1
ATOM 4256 N N . ASP B 1 219 ? 47.675 57.889 -8.889 1.00 29.36 219 ASP B N 1
ATOM 4257 C CA . ASP B 1 219 ? 48.428 57.273 -7.802 1.00 28.72 219 ASP B CA 1
ATOM 4258 C C . ASP B 1 219 ? 49.802 57.919 -7.957 1.00 25.92 219 ASP B C 1
ATOM 4259 O O . ASP B 1 219 ? 50.041 58.612 -8.946 1.00 23.71 219 ASP B O 1
ATOM 4264 N N . ARG B 1 220 ? 50.704 57.721 -7.004 1.00 25.89 220 ARG B N 1
ATOM 4265 C CA . ARG B 1 220 ? 52.018 58.350 -7.115 1.00 25.70 220 ARG B CA 1
ATOM 4266 C C . ARG B 1 220 ? 52.732 58.112 -8.442 1.00 26.23 220 ARG B C 1
ATOM 4267 O O . ARG B 1 220 ? 53.217 59.059 -9.057 1.00 23.79 220 ARG B O 1
ATOM 4275 N N . PRO B 1 221 ? 52.805 56.852 -8.905 1.00 26.93 221 PRO B N 1
ATOM 4276 C CA . PRO B 1 221 ? 53.482 56.569 -10.177 1.00 28.53 221 PRO B CA 1
ATOM 4277 C C . PRO B 1 221 ? 52.854 57.309 -11.362 1.00 28.31 221 PRO B C 1
ATOM 4278 O O . PRO B 1 221 ? 53.556 57.906 -12.177 1.00 28.51 221 PRO B O 1
ATOM 4282 N N . THR B 1 222 ? 51.531 57.269 -11.453 1.00 29.39 222 THR B N 1
ATOM 4283 C CA . THR B 1 222 ? 50.845 57.932 -12.554 1.00 30.09 222 THR B CA 1
ATOM 4284 C C . THR B 1 222 ? 51.034 59.444 -12.476 1.00 28.77 222 THR B C 1
ATOM 4285 O O . THR B 1 222 ? 51.328 60.088 -13.481 1.00 29.46 222 THR B O 1
ATOM 4289 N N . ALA B 1 223 ? 50.883 60.011 -11.282 1.00 27.67 223 ALA B N 1
ATOM 4290 C CA . ALA B 1 223 ? 51.056 61.452 -11.112 1.00 28.00 223 ALA B CA 1
ATOM 4291 C C . ALA B 1 223 ? 52.452 61.856 -11.561 1.00 27.16 223 ALA B C 1
ATOM 4292 O O . ALA B 1 223 ? 52.634 62.871 -12.232 1.00 26.86 223 ALA B O 1
ATOM 4294 N N . GLN B 1 224 ? 53.439 61.050 -11.183 1.00 27.33 224 GLN B N 1
ATOM 4295 C CA . GLN B 1 224 ? 54.831 61.305 -11.536 1.00 27.71 224 GLN B CA 1
ATOM 4296 C C . GLN B 1 224 ? 54.993 61.410 -13.052 1.00 28.08 224 GLN B C 1
ATOM 4297 O O . GLN B 1 224 ? 55.625 62.339 -13.561 1.00 26.71 224 GLN B O 1
ATOM 4303 N N . ARG B 1 225 ? 54.411 60.451 -13.766 1.00 29.02 225 ARG B N 1
ATOM 4304 C CA . ARG B 1 225 ? 54.497 60.402 -15.225 1.00 31.72 225 ARG B CA 1
ATOM 4305 C C . ARG B 1 225 ? 53.738 61.541 -15.910 1.00 31.45 225 ARG B C 1
ATOM 4306 O O . ARG B 1 225 ? 54.238 62.139 -16.863 1.00 31.26 225 ARG B O 1
ATOM 4322 N N . CYS B 1 227 ? 52.866 64.518 -14.549 1.00 28.21 227 CYS B N 1
ATOM 4323 C CA . CYS B 1 227 ? 53.475 65.811 -14.265 1.00 27.35 227 CYS B CA 1
ATOM 4324 C C . CYS B 1 227 ? 54.666 66.011 -15.207 1.00 27.43 227 CYS B C 1
ATOM 4325 O O . CYS B 1 227 ? 54.883 67.104 -15.726 1.00 25.52 227 CYS B O 1
ATOM 4328 N N . ARG B 1 228 ? 55.427 64.943 -15.434 1.00 27.12 228 ARG B N 1
ATOM 4329 C CA . ARG B 1 228 ? 56.578 64.997 -16.329 1.00 29.42 228 ARG B CA 1
ATOM 4330 C C . ARG B 1 228 ? 56.138 65.454 -17.726 1.00 29.55 228 ARG B C 1
ATOM 4331 O O . ARG B 1 228 ? 56.747 66.338 -18.327 1.00 28.09 228 ARG B O 1
ATOM 4339 N N . ILE B 1 229 ? 55.071 64.844 -18.228 1.00 32.14 229 ILE B N 1
ATOM 4340 C CA . ILE B 1 229 ? 54.542 65.170 -19.548 1.00 35.06 229 ILE B CA 1
ATOM 4341 C C . ILE B 1 229 ? 54.047 66.612 -19.648 1.00 35.62 229 ILE B C 1
ATOM 4342 O O . ILE B 1 229 ? 54.266 67.278 -20.660 1.00 35.72 229 ILE B O 1
ATOM 4347 N N . PHE B 1 230 ? 53.391 67.093 -18.596 1.00 34.99 230 PHE B N 1
ATOM 4348 C CA . PHE B 1 230 ? 52.852 68.449 -18.583 1.00 34.55 230 PHE B CA 1
ATOM 4349 C C . PHE B 1 230 ? 53.871 69.569 -18.405 1.00 35.06 230 PHE B C 1
ATOM 4350 O O . PHE B 1 230 ? 53.560 70.728 -18.675 1.00 35.02 230 PHE B O 1
ATOM 4358 N N . GLU B 1 231 ? 55.077 69.237 -17.956 1.00 34.93 231 GLU B N 1
ATOM 4359 C CA . GLU B 1 231 ? 56.110 70.249 -17.728 1.00 35.84 231 GLU B CA 1
ATOM 4360 C C . GLU B 1 231 ? 56.296 71.265 -18.854 1.00 36.76 231 GLU B C 1
ATOM 4361 O O . GLU B 1 231 ? 56.337 72.470 -18.603 1.00 36.34 231 GLU B O 1
ATOM 4367 N N . PRO B 1 232 ? 56.422 70.798 -20.109 1.00 37.08 232 PRO B N 1
ATOM 4368 C CA . PRO B 1 232 ? 56.609 71.720 -21.238 1.00 37.25 232 PRO B CA 1
ATOM 4369 C C . PRO B 1 232 ? 55.435 72.674 -21.460 1.00 36.41 232 PRO B C 1
ATOM 4370 O O . PRO B 1 232 ? 55.601 73.743 -22.046 1.00 36.06 232 PRO B O 1
ATOM 4374 N N . PHE B 1 233 ? 54.256 72.278 -20.993 1.00 36.11 233 PHE B N 1
ATOM 4375 C CA . PHE B 1 233 ? 53.043 73.081 -21.144 1.00 36.02 233 PHE B CA 1
ATOM 4376 C C . PHE B 1 233 ? 53.056 74.407 -20.385 1.00 34.49 233 PHE B C 1
ATOM 4377 O O . PHE B 1 233 ? 52.301 75.322 -20.721 1.00 33.64 233 PHE B O 1
ATOM 4385 N N . ASN B 1 234 ? 53.905 74.507 -19.366 1.00 32.49 234 ASN B N 1
ATOM 4386 C CA . ASN B 1 234 ? 53.993 75.719 -18.553 1.00 31.30 234 ASN B CA 1
ATOM 4387 C C . ASN B 1 234 ? 52.635 76.082 -17.957 1.00 28.30 234 ASN B C 1
ATOM 4388 O O . ASN B 1 234 ? 52.202 77.235 -18.026 1.00 24.65 234 ASN B O 1
ATOM 4393 N N . LEU B 1 235 ? 51.961 75.095 -17.379 1.00 24.93 235 LEU B N 1
ATOM 4394 C CA . LEU B 1 235 ? 50.656 75.329 -16.775 1.00 24.12 235 LEU B CA 1
ATOM 4395 C C . LEU B 1 235 ? 50.823 76.186 -15.527 1.00 23.36 235 LEU B C 1
ATOM 4396 O O . LEU B 1 235 ? 51.898 76.218 -14.929 1.00 21.16 235 LEU B O 1
ATOM 4401 N N . VAL B 1 236 ? 49.763 76.888 -15.143 1.00 21.53 236 VAL B N 1
ATOM 4402 C CA . VAL B 1 236 ? 49.812 77.709 -13.944 1.00 22.26 236 VAL B CA 1
ATOM 4403 C C . VAL B 1 236 ? 49.998 76.756 -12.768 1.00 20.11 236 VAL B C 1
ATOM 4404 O O . VAL B 1 236 ? 50.771 77.028 -11.854 1.00 17.20 236 VAL B O 1
ATOM 4408 N N . TRP B 1 237 ? 49.277 75.636 -12.792 1.00 19.98 237 TRP B N 1
ATOM 4409 C CA . TRP B 1 237 ? 49.406 74.640 -11.739 1.00 20.58 237 TRP B CA 1
ATOM 4410 C C . TRP B 1 237 ? 48.758 73.311 -12.102 1.00 20.31 237 TRP B C 1
ATOM 4411 O O . TRP B 1 237 ? 48.006 73.214 -13.076 1.00 20.68 237 TRP B O 1
ATOM 4422 N N . ILE B 1 238 ? 49.101 72.285 -11.331 1.00 18.51 238 ILE B N 1
ATOM 4423 C CA . ILE B 1 238 ? 48.529 70.953 -11.477 1.00 20.04 238 ILE B CA 1
ATOM 4424 C C . ILE B 1 238 ? 47.846 70.760 -10.125 1.00 20.89 238 ILE B C 1
ATOM 4425 O O . ILE B 1 238 ? 48.508 70.659 -9.091 1.00 19.80 238 ILE B O 1
ATOM 4430 N N . GLU B 1 239 ? 46.518 70.728 -10.147 1.00 21.15 239 GLU B N 1
ATOM 4431 C CA . GLU B 1 239 ? 45.700 70.630 -8.940 1.00 21.00 239 GLU B CA 1
ATOM 4432 C C . GLU B 1 239 ? 45.274 69.218 -8.522 1.00 22.06 239 GLU B C 1
ATOM 4433 O O . GLU B 1 239 ? 44.833 68.426 -9.347 1.00 22.08 239 GLU B O 1
ATOM 4439 N N . GLU B 1 240 ? 45.403 68.930 -7.227 1.00 21.72 240 GLU B N 1
ATOM 4440 C CA . GLU B 1 240 ? 45.021 67.641 -6.643 1.00 26.29 240 GLU B CA 1
ATOM 4441 C C . GLU B 1 240 ? 45.470 66.422 -7.451 1.00 25.52 240 GLU B C 1
ATOM 4442 O O . GLU B 1 240 ? 44.652 65.572 -7.804 1.00 25.27 240 GLU B O 1
ATOM 4448 N N . PRO B 1 241 ? 46.772 66.316 -7.756 1.00 24.54 241 PRO B N 1
ATOM 4449 C CA . PRO B 1 241 ? 47.206 65.148 -8.528 1.00 24.82 241 PRO B CA 1
ATOM 4450 C C . PRO B 1 241 ? 47.054 63.845 -7.741 1.00 26.11 241 PRO B C 1
ATOM 4451 O O . PRO B 1 241 ? 46.830 62.783 -8.319 1.00 28.44 241 PRO B O 1
ATOM 4455 N N . LEU B 1 242 ? 47.151 63.938 -6.419 1.00 26.23 242 LEU B N 1
ATOM 4456 C CA . LEU B 1 242 ? 47.046 62.767 -5.550 1.00 27.03 242 LEU B CA 1
ATOM 4457 C C . LEU B 1 242 ? 45.944 62.915 -4.514 1.00 27.96 242 LEU B C 1
ATOM 4458 O O . LEU B 1 242 ? 45.249 63.931 -4.473 1.00 25.41 242 LEU B O 1
ATOM 4463 N N . ASP B 1 243 ? 45.800 61.892 -3.675 1.00 28.53 243 ASP B N 1
ATOM 4464 C CA . ASP B 1 243 ? 44.818 61.915 -2.604 1.00 29.22 243 ASP B CA 1
ATOM 4465 C C . ASP B 1 243 ? 45.117 63.156 -1.776 1.00 29.11 243 ASP B C 1
ATOM 4466 O O . ASP B 1 243 ? 46.277 63.434 -1.454 1.00 26.59 243 ASP B O 1
ATOM 4471 N N . ALA B 1 244 ? 44.069 63.895 -1.429 1.00 27.91 244 ALA B N 1
ATOM 4472 C CA . ALA B 1 244 ? 44.201 65.122 -0.652 1.00 28.57 244 ALA B CA 1
ATOM 4473 C C . ALA B 1 244 ? 45.025 64.969 0.623 1.00 28.87 244 ALA B C 1
ATOM 4474 O O . ALA B 1 244 ? 45.574 65.945 1.136 1.00 26.82 244 ALA B O 1
ATOM 4476 N N . TYR B 1 245 ? 45.120 63.749 1.135 1.00 28.93 245 TYR B N 1
ATOM 4477 C CA . TYR B 1 245 ? 45.859 63.518 2.370 1.00 30.06 245 TYR B CA 1
ATOM 4478 C C . TYR B 1 245 ? 47.280 62.975 2.220 1.00 28.60 245 TYR B C 1
ATOM 4479 O O . TYR B 1 245 ? 47.975 62.779 3.216 1.00 28.89 245 TYR B O 1
ATOM 4488 N N . ASP B 1 246 ? 47.713 62.753 0.983 1.00 26.67 246 ASP B N 1
ATOM 4489 C CA . ASP B 1 246 ? 49.058 62.241 0.718 1.00 26.58 246 ASP B CA 1
ATOM 4490 C C . ASP B 1 246 ? 50.031 63.420 0.650 1.00 25.40 246 ASP B C 1
ATOM 4491 O O . ASP B 1 246 ? 50.494 63.806 -0.419 1.00 23.71 246 ASP B O 1
ATOM 4496 N N . HIS B 1 247 ? 50.343 63.984 1.809 1.00 26.78 247 HIS B N 1
ATOM 4497 C CA . HIS B 1 247 ? 51.229 65.139 1.884 1.00 26.93 247 HIS B CA 1
ATOM 4498 C C . HIS B 1 247 ? 52.657 64.865 1.421 1.00 26.69 247 HIS B C 1
ATOM 4499 O O . HIS B 1 247 ? 53.258 65.698 0.739 1.00 22.42 247 HIS B O 1
ATOM 4506 N N . GLU B 1 248 ? 53.206 63.708 1.784 1.00 26.82 248 GLU B N 1
ATOM 4507 C CA . GLU B 1 248 ? 54.559 63.372 1.351 1.00 27.07 248 GLU B CA 1
ATOM 4508 C C . GLU B 1 248 ? 54.563 63.234 -0.165 1.00 26.69 248 GLU B C 1
ATOM 4509 O O . GLU B 1 248 ? 55.516 63.640 -0.834 1.00 24.59 248 GLU B O 1
ATOM 4515 N N . GLY B 1 249 ? 53.489 62.650 -0.696 1.00 25.29 249 GLY B N 1
ATOM 4516 C CA . GLY B 1 249 ? 53.368 62.468 -2.133 1.00 24.70 249 GLY B CA 1
ATOM 4517 C C . GLY B 1 249 ? 53.389 63.802 -2.852 1.00 23.29 249 GLY B C 1
ATOM 4518 O O . GLY B 1 249 ? 54.127 63.975 -3.821 1.00 22.23 249 GLY B O 1
ATOM 4519 N N . HIS B 1 250 ? 52.581 64.747 -2.375 1.00 21.36 250 HIS B N 1
ATOM 4520 C CA . HIS B 1 250 ? 52.519 66.078 -2.977 1.00 21.49 250 HIS B CA 1
ATOM 4521 C C . HIS B 1 250 ? 53.847 66.810 -2.831 1.00 18.41 250 HIS B C 1
ATOM 4522 O O . HIS B 1 250 ? 54.299 67.470 -3.761 1.00 18.79 250 HIS B O 1
ATOM 4529 N N . ALA B 1 251 ? 54.468 66.694 -1.662 1.00 19.11 251 ALA B N 1
ATOM 4530 C CA . ALA B 1 251 ? 55.750 67.350 -1.414 1.00 20.75 251 ALA B CA 1
ATOM 4531 C C . ALA B 1 251 ? 56.800 66.844 -2.399 1.00 22.07 251 ALA B C 1
ATOM 4532 O O . ALA B 1 251 ? 57.595 67.624 -2.922 1.00 20.27 251 ALA B O 1
ATOM 4534 N N . ALA B 1 252 ? 56.800 65.537 -2.652 1.00 22.44 252 ALA B N 1
ATOM 4535 C CA . ALA B 1 252 ? 57.763 64.942 -3.579 1.00 23.97 252 ALA B CA 1
ATOM 4536 C C . ALA B 1 252 ? 57.576 65.481 -5.000 1.00 24.55 252 ALA B C 1
ATOM 4537 O O . ALA B 1 252 ? 58.551 65.730 -5.711 1.00 23.70 252 ALA B O 1
ATOM 4539 N N . LEU B 1 253 ? 56.324 65.654 -5.413 1.00 24.29 253 LEU B N 1
ATOM 4540 C CA . LEU B 1 253 ? 56.034 66.182 -6.737 1.00 24.59 253 LEU B CA 1
ATOM 4541 C C . LEU B 1 253 ? 56.509 67.633 -6.843 1.00 23.81 253 LEU B C 1
ATOM 4542 O O . LEU B 1 253 ? 57.158 68.012 -7.818 1.00 23.56 253 LEU B O 1
ATOM 4547 N N . ALA B 1 254 ? 56.193 68.441 -5.833 1.00 23.46 254 ALA B N 1
ATOM 4548 C CA . ALA B 1 254 ? 56.588 69.846 -5.823 1.00 23.45 254 ALA B CA 1
ATOM 4549 C C . ALA B 1 254 ? 58.106 70.006 -5.847 1.00 23.95 254 ALA B C 1
ATOM 4550 O O . ALA B 1 254 ? 58.635 70.929 -6.460 1.00 24.11 254 ALA B O 1
ATOM 4552 N N . LEU B 1 255 ? 58.814 69.106 -5.177 1.00 22.38 255 LEU B N 1
ATOM 4553 C CA . LEU B 1 255 ? 60.265 69.196 -5.144 1.00 23.91 255 LEU B CA 1
ATOM 4554 C C . LEU B 1 255 ? 60.860 68.870 -6.509 1.00 23.11 255 LEU B C 1
ATOM 4555 O O . LEU B 1 255 ? 61.811 69.507 -6.949 1.00 22.66 255 LEU B O 1
ATOM 4560 N N . GLN B 1 256 ? 60.269 67.890 -7.181 1.00 23.78 256 GLN B N 1
ATOM 4561 C CA . GLN B 1 256 ? 60.746 67.421 -8.478 1.00 26.12 256 GLN B CA 1
ATOM 4562 C C . GLN B 1 256 ? 60.420 68.291 -9.694 1.00 26.95 256 GLN B C 1
ATOM 4563 O O . GLN B 1 256 ? 61.278 68.517 -10.545 1.00 25.98 256 GLN B O 1
ATOM 4569 N N . PHE B 1 257 ? 59.192 68.792 -9.769 1.00 24.87 257 PHE B N 1
ATOM 4570 C CA . PHE B 1 257 ? 58.767 69.560 -10.936 1.00 25.38 257 PHE B CA 1
ATOM 4571 C C . PHE B 1 257 ? 58.696 71.080 -10.841 1.00 24.53 257 PHE B C 1
ATOM 4572 O O . PHE B 1 257 ? 58.471 71.643 -9.769 1.00 22.96 257 PHE B O 1
ATOM 4580 N N . ASP B 1 258 ? 58.890 71.734 -11.984 1.00 23.78 258 ASP B N 1
ATOM 4581 C CA . ASP B 1 258 ? 58.829 73.191 -12.067 1.00 24.70 258 ASP B CA 1
ATOM 4582 C C . ASP B 1 258 ? 57.387 73.653 -11.928 1.00 23.49 258 ASP B C 1
ATOM 4583 O O . ASP B 1 258 ? 57.119 74.692 -11.332 1.00 22.04 258 ASP B O 1
ATOM 4588 N N . THR B 1 259 ? 56.464 72.883 -12.498 1.00 22.60 259 THR B N 1
ATOM 4589 C CA . THR B 1 259 ? 55.045 73.237 -12.451 1.00 23.10 259 THR B CA 1
ATOM 4590 C C . THR B 1 259 ? 54.508 73.230 -11.025 1.00 19.92 259 THR B C 1
ATOM 4591 O O . THR B 1 259 ? 54.656 72.248 -10.295 1.00 19.82 259 THR B O 1
ATOM 4595 N N . PRO B 1 260 ? 53.872 74.333 -10.610 1.00 18.52 260 PRO B N 1
ATOM 4596 C CA . PRO B 1 260 ? 53.327 74.407 -9.254 1.00 17.66 260 PRO B CA 1
ATOM 4597 C C . PRO B 1 260 ? 52.283 73.338 -8.987 1.00 17.45 260 PRO B C 1
ATOM 4598 O O . PRO B 1 260 ? 51.517 72.957 -9.875 1.00 18.12 260 PRO B O 1
ATOM 4602 N N . ILE B 1 261 ? 52.270 72.851 -7.754 1.00 16.57 261 ILE B N 1
ATOM 4603 C CA . ILE B 1 261 ? 51.307 71.852 -7.334 1.00 16.07 261 ILE B CA 1
ATOM 4604 C C . ILE B 1 261 ? 50.327 72.598 -6.447 1.00 17.42 261 ILE B C 1
ATOM 4605 O O . ILE B 1 261 ? 50.736 73.369 -5.579 1.00 15.57 261 ILE B O 1
ATOM 4610 N N . ALA B 1 262 ? 49.037 72.382 -6.681 1.00 17.41 262 ALA B N 1
ATOM 4611 C CA . ALA B 1 262 ? 47.999 73.045 -5.904 1.00 18.12 262 ALA B CA 1
ATOM 4612 C C . ALA B 1 262 ? 47.140 72.006 -5.213 1.00 18.82 262 ALA B C 1
ATOM 4613 O O . ALA B 1 262 ? 46.715 71.036 -5.835 1.00 16.97 262 ALA B O 1
ATOM 4615 N N . THR B 1 263 ? 46.882 72.208 -3.927 1.00 17.86 263 THR B N 1
ATOM 4616 C CA . THR B 1 263 ? 46.056 71.271 -3.183 1.00 19.27 263 THR B CA 1
ATOM 4617 C C . THR B 1 263 ? 45.544 71.918 -1.904 1.00 18.77 263 THR B C 1
ATOM 4618 O O . THR B 1 263 ? 45.970 73.020 -1.545 1.00 19.20 263 THR B O 1
ATOM 4622 N N . GLY B 1 264 ? 44.621 71.234 -1.232 1.00 17.52 264 GLY B N 1
ATOM 4623 C CA . GLY B 1 264 ? 44.071 71.738 0.015 1.00 18.83 264 GLY B CA 1
ATOM 4624 C C . GLY B 1 264 ? 42.569 71.968 0.029 1.00 20.13 264 GLY B C 1
ATOM 4625 O O . GLY B 1 264 ? 41.971 72.091 1.096 1.00 18.70 264 GLY B O 1
ATOM 4626 N N . GLU B 1 265 ? 41.952 72.008 -1.148 1.00 21.83 265 GLU B N 1
ATOM 4627 C CA . GLU B 1 265 ? 40.516 72.254 -1.242 1.00 24.22 265 GLU B CA 1
ATOM 4628 C C . GLU B 1 265 ? 39.654 71.252 -0.465 1.00 24.13 265 GLU B C 1
ATOM 4629 O O . GLU B 1 265 ? 38.545 71.581 -0.048 1.00 23.85 265 GLU B O 1
ATOM 4643 N N . LEU B 1 267 ? 40.564 69.785 2.469 1.00 23.45 267 LEU B N 1
ATOM 4644 C CA . LEU B 1 267 ? 40.815 69.873 3.901 1.00 22.56 267 LEU B CA 1
ATOM 4645 C C . LEU B 1 267 ? 39.726 70.638 4.656 1.00 24.38 267 LEU B C 1
ATOM 4646 O O . LEU B 1 267 ? 39.089 71.536 4.101 1.00 21.91 267 LEU B O 1
ATOM 4651 N N . THR B 1 268 ? 39.522 70.282 5.923 1.00 22.32 268 THR B N 1
ATOM 4652 C CA . THR B 1 268 ? 38.476 70.902 6.734 1.00 23.55 268 THR B CA 1
ATOM 4653 C C . THR B 1 268 ? 38.904 71.557 8.043 1.00 22.90 268 THR B C 1
ATOM 4654 O O . THR B 1 268 ? 38.074 71.767 8.923 1.00 21.58 268 THR B O 1
ATOM 4658 N N . SER B 1 269 ? 40.184 71.875 8.195 1.00 23.11 269 SER B N 1
ATOM 4659 C CA . SER B 1 269 ? 40.633 72.519 9.428 1.00 24.07 269 SER B CA 1
ATOM 4660 C C . SER B 1 269 ? 41.996 73.158 9.273 1.00 24.04 269 SER B C 1
ATOM 4661 O O . SER B 1 269 ? 42.766 72.800 8.379 1.00 23.21 269 SER B O 1
ATOM 4664 N N . ALA B 1 270 ? 42.292 74.101 10.159 1.00 23.64 270 ALA B N 1
ATOM 4665 C CA . ALA B 1 270 ? 43.572 74.789 10.129 1.00 25.99 270 ALA B CA 1
ATOM 4666 C C . ALA B 1 270 ? 44.689 73.782 10.384 1.00 25.84 270 ALA B C 1
ATOM 4667 O O . ALA B 1 270 ? 45.778 73.897 9.826 1.00 25.92 270 ALA B O 1
ATOM 4669 N N . ALA B 1 271 ? 44.411 72.794 11.230 1.00 26.80 271 ALA B N 1
ATOM 4670 C CA . ALA B 1 271 ? 45.399 71.769 11.556 1.00 26.02 271 ALA B CA 1
ATOM 4671 C C . ALA B 1 271 ? 45.816 70.949 10.337 1.00 26.42 271 ALA B C 1
ATOM 4672 O O . ALA B 1 271 ? 47.002 70.655 10.157 1.00 26.21 271 ALA B O 1
ATOM 4674 N N . GLU B 1 272 ? 44.852 70.571 9.502 1.00 24.59 272 GLU B N 1
ATOM 4675 C CA . GLU B 1 272 ? 45.173 69.784 8.314 1.00 25.03 272 GLU B CA 1
ATOM 4676 C C . GLU B 1 272 ? 46.023 70.609 7.351 1.00 24.03 272 GLU B C 1
ATOM 4677 O O . GLU B 1 272 ? 46.967 70.095 6.749 1.00 24.02 272 GLU B O 1
ATOM 4683 N N . HIS B 1 273 ? 45.681 71.887 7.204 1.00 22.74 273 HIS B N 1
ATOM 4684 C CA . HIS B 1 273 ? 46.432 72.778 6.327 1.00 21.54 273 HIS B CA 1
ATOM 4685 C C . HIS B 1 273 ? 47.825 72.976 6.906 1.00 21.98 273 HIS B C 1
ATOM 4686 O O . HIS B 1 273 ? 48.809 73.075 6.170 1.00 20.96 273 HIS B O 1
ATOM 4693 N N . GLY B 1 274 ? 47.905 73.022 8.231 1.00 22.53 274 GLY B N 1
ATOM 4694 C CA . GLY B 1 274 ? 49.193 73.191 8.876 1.00 24.72 274 GLY B CA 1
ATOM 4695 C C . GLY B 1 274 ? 50.091 72.013 8.544 1.00 24.96 274 GLY B C 1
ATOM 4696 O O . GLY B 1 274 ? 51.280 72.179 8.292 1.00 23.40 274 GLY B O 1
ATOM 4697 N N . ASP B 1 275 ? 49.515 70.817 8.526 1.00 25.80 275 ASP B N 1
ATOM 4698 C CA . ASP B 1 275 ? 50.279 69.611 8.226 1.00 28.12 275 ASP B CA 1
ATOM 4699 C C . ASP B 1 275 ? 50.765 69.657 6.778 1.00 26.81 275 ASP B C 1
ATOM 4700 O O . ASP B 1 275 ? 51.921 69.341 6.480 1.00 25.56 275 ASP B O 1
ATOM 4705 N N . LEU B 1 276 ? 49.878 70.070 5.880 1.00 23.83 276 LEU B N 1
ATOM 4706 C CA . LEU B 1 276 ? 50.204 70.178 4.464 1.00 24.72 276 LEU B CA 1
ATOM 4707 C C . LEU B 1 276 ? 51.360 71.171 4.283 1.00 23.88 276 LEU B C 1
ATOM 4708 O O . LEU B 1 276 ? 52.302 70.922 3.524 1.00 22.22 276 LEU B O 1
ATOM 4713 N N . ILE B 1 277 ? 51.289 72.287 5.001 1.00 21.32 277 ILE B N 1
ATOM 4714 C CA . ILE B 1 277 ? 52.319 73.323 4.929 1.00 23.07 277 ILE B CA 1
ATOM 4715 C C . ILE B 1 277 ? 53.641 72.833 5.514 1.00 23.85 277 ILE B C 1
ATOM 4716 O O . ILE B 1 277 ? 54.707 73.138 4.985 1.00 23.40 277 ILE B O 1
ATOM 4721 N N . ARG B 1 278 ? 53.569 72.074 6.603 1.00 24.69 278 ARG B N 1
ATOM 4722 C CA . ARG B 1 278 ? 54.768 71.540 7.244 1.00 26.35 278 ARG B CA 1
ATOM 4723 C C . ARG B 1 278 ? 55.530 70.648 6.261 1.00 26.60 278 ARG B C 1
ATOM 4724 O O . ARG B 1 278 ? 56.761 70.605 6.267 1.00 24.69 278 ARG B O 1
ATOM 4732 N N . HIS B 1 279 ? 54.784 69.946 5.410 1.00 23.84 279 HIS B N 1
ATOM 4733 C CA . HIS B 1 279 ? 55.367 69.056 4.408 1.00 25.66 279 HIS B CA 1
ATOM 4734 C C . HIS B 1 279 ? 55.830 69.797 3.151 1.00 24.89 279 HIS B C 1
ATOM 4735 O O . HIS B 1 279 ? 56.499 69.209 2.300 1.00 25.11 279 HIS B O 1
ATOM 4742 N N . ARG B 1 280 ? 55.482 71.077 3.034 1.00 23.62 280 ARG B N 1
ATOM 4743 C CA . ARG B 1 280 ? 55.822 71.855 1.841 1.00 25.37 280 ARG B CA 1
ATOM 4744 C C . ARG B 1 280 ? 55.187 71.096 0.678 1.00 23.51 280 ARG B C 1
ATOM 4745 O O . ARG B 1 280 ? 55.799 70.885 -0.371 1.00 22.71 280 ARG B O 1
ATOM 4753 N N . ALA B 1 281 ? 53.937 70.702 0.890 1.00 21.16 281 ALA B N 1
ATOM 4754 C CA . ALA B 1 281 ? 53.178 69.921 -0.072 1.00 21.49 281 ALA B CA 1
ATOM 4755 C C . ALA B 1 281 ? 52.431 70.725 -1.124 1.00 21.19 281 ALA B C 1
ATOM 4756 O O . ALA B 1 281 ? 51.791 70.146 -2.001 1.00 22.32 281 ALA B O 1
ATOM 4758 N N . ALA B 1 282 ? 52.504 72.048 -1.057 1.00 19.49 282 ALA B N 1
ATOM 4759 C CA . ALA B 1 282 ? 51.782 72.857 -2.035 1.00 21.27 282 ALA B CA 1
ATOM 4760 C C . ALA B 1 282 ? 52.408 74.204 -2.349 1.00 21.57 282 ALA B C 1
ATOM 4761 O O . ALA B 1 282 ? 52.832 74.936 -1.454 1.00 21.80 282 ALA B O 1
ATOM 4763 N N . ASP B 1 283 ? 52.460 74.523 -3.637 1.00 19.27 283 ASP B N 1
ATOM 4764 C CA . ASP B 1 283 ? 52.993 75.798 -4.096 1.00 17.69 283 ASP B CA 1
ATOM 4765 C C . ASP B 1 283 ? 51.842 76.790 -3.974 1.00 17.72 283 ASP B C 1
ATOM 4766 O O . ASP B 1 283 ? 52.041 77.943 -3.595 1.00 17.93 283 ASP B O 1
ATOM 4771 N N . TYR B 1 284 ? 50.644 76.322 -4.316 1.00 16.01 284 TYR B N 1
ATOM 4772 C CA . TYR B 1 284 ? 49.407 77.107 -4.210 1.00 16.89 284 TYR B CA 1
ATOM 4773 C C . TYR B 1 284 ? 48.518 76.389 -3.200 1.00 17.21 284 TYR B C 1
ATOM 4774 O O . TYR B 1 284 ? 48.086 75.260 -3.445 1.00 17.22 284 TYR B O 1
ATOM 4783 N N . LEU B 1 285 ? 48.240 77.036 -2.076 1.00 14.38 285 LEU B N 1
ATOM 4784 C CA . LEU B 1 285 ? 47.377 76.438 -1.068 1.00 15.89 285 LEU B CA 1
ATOM 4785 C C . LEU B 1 285 ? 45.947 76.823 -1.429 1.00 15.44 285 LEU B C 1
ATOM 4786 O O . LEU B 1 285 ? 45.672 77.984 -1.742 1.00 17.70 285 LEU B O 1
ATOM 4799 N N . PRO B 1 287 ? 42.726 76.768 0.410 1.00 16.45 287 PRO B N 1
ATOM 4800 C CA . PRO B 1 287 ? 41.785 76.656 1.522 1.00 17.45 287 PRO B CA 1
ATOM 4801 C C . PRO B 1 287 ? 40.381 77.072 1.087 1.00 17.01 287 PRO B C 1
ATOM 4802 O O . PRO B 1 287 ? 40.216 77.910 0.201 1.00 15.93 287 PRO B O 1
ATOM 4806 N N . ASP B 1 288 ? 39.377 76.457 1.699 1.00 16.43 288 ASP B N 1
ATOM 4807 C CA . ASP B 1 288 ? 37.968 76.736 1.408 1.00 17.57 288 ASP B CA 1
ATOM 4808 C C . ASP B 1 288 ? 37.383 77.230 2.729 1.00 17.41 288 ASP B C 1
ATOM 4809 O O . ASP B 1 288 ? 37.128 76.428 3.627 1.00 15.77 288 ASP B O 1
ATOM 4814 N N . ALA B 1 289 ? 37.180 78.539 2.856 1.00 16.85 289 ALA B N 1
ATOM 4815 C CA . ALA B 1 289 ? 36.660 79.110 4.098 1.00 19.59 289 ALA B CA 1
ATOM 4816 C C . ALA B 1 289 ? 35.456 78.363 4.683 1.00 20.34 289 ALA B C 1
ATOM 4817 O O . ALA B 1 289 ? 35.497 77.927 5.833 1.00 20.66 289 ALA B O 1
ATOM 4819 N N . PRO B 1 290 ? 34.366 78.210 3.910 1.00 22.26 290 PRO B N 1
ATOM 4820 C CA . PRO B 1 290 ? 33.200 77.494 4.446 1.00 23.20 290 PRO B CA 1
ATOM 4821 C C . PRO B 1 290 ? 33.552 76.091 4.942 1.00 22.08 290 PRO B C 1
ATOM 4822 O O . PRO B 1 290 ? 33.079 75.647 5.988 1.00 22.70 290 PRO B O 1
ATOM 4826 N N . ARG B 1 291 ? 34.395 75.403 4.183 1.00 20.45 291 ARG B N 1
ATOM 4827 C CA . ARG B 1 291 ? 34.789 74.045 4.514 1.00 22.48 291 ARG B CA 1
ATOM 4828 C C . ARG B 1 291 ? 35.686 73.889 5.746 1.00 20.09 291 ARG B C 1
ATOM 4829 O O . ARG B 1 291 ? 35.627 72.861 6.423 1.00 19.55 291 ARG B O 1
ATOM 4837 N N . VAL B 1 292 ? 36.504 74.897 6.045 1.00 18.01 292 VAL B N 1
ATOM 4838 C CA . VAL B 1 292 ? 37.411 74.812 7.192 1.00 17.40 292 VAL B CA 1
ATOM 4839 C C . VAL B 1 292 ? 36.856 75.414 8.479 1.00 18.01 292 VAL B C 1
ATOM 4840 O O . VAL B 1 292 ? 37.512 75.374 9.515 1.00 15.08 292 VAL B O 1
ATOM 4844 N N . GLY B 1 293 ? 35.661 75.986 8.418 1.00 16.48 293 GLY B N 1
ATOM 4845 C CA . GLY B 1 293 ? 35.079 76.551 9.623 1.00 18.72 293 GLY B CA 1
ATOM 4846 C C . GLY B 1 293 ? 34.831 78.044 9.603 1.00 18.30 293 GLY B C 1
ATOM 4847 O O . GLY B 1 293 ? 34.564 78.642 10.650 1.00 18.97 293 GLY B O 1
ATOM 4848 N N . GLY B 1 294 ? 34.928 78.653 8.425 1.00 16.71 294 GLY B N 1
ATOM 4849 C CA . GLY B 1 294 ? 34.686 80.078 8.319 1.00 16.20 294 GLY B CA 1
ATOM 4850 C C . GLY B 1 294 ? 35.915 80.940 8.093 1.00 16.91 294 GLY B C 1
ATOM 4851 O O . GLY B 1 294 ? 37.021 80.449 7.848 1.00 15.48 294 GLY B O 1
ATOM 4852 N N . ILE B 1 295 ? 35.706 82.247 8.182 1.00 15.22 295 ILE B N 1
ATOM 4853 C CA . ILE B 1 295 ? 36.766 83.226 7.987 1.00 15.76 295 ILE B CA 1
ATOM 4854 C C . ILE B 1 295 ? 37.825 83.187 9.092 1.00 16.17 295 ILE B C 1
ATOM 4855 O O . ILE B 1 295 ? 39.014 83.366 8.825 1.00 15.34 295 ILE B O 1
ATOM 4860 N N . THR B 1 296 ? 37.396 82.948 10.329 1.00 15.21 296 THR B N 1
ATOM 4861 C CA . THR B 1 296 ? 38.325 82.906 11.453 1.00 15.41 296 THR B CA 1
ATOM 4862 C C . THR B 1 296 ? 39.417 81.848 11.237 1.00 15.02 296 THR B C 1
ATOM 4863 O O . THR B 1 296 ? 40.606 82.167 11.302 1.00 15.38 296 THR B O 1
ATOM 4867 N N . PRO B 1 297 ? 39.044 80.584 10.978 1.00 14.05 297 PRO B N 1
ATOM 4868 C CA . PRO B 1 297 ? 40.125 79.610 10.766 1.00 15.69 297 PRO B CA 1
ATOM 4869 C C . PRO B 1 297 ? 40.862 79.851 9.442 1.00 15.86 297 PRO B C 1
ATOM 4870 O O . PRO B 1 297 ? 42.056 79.557 9.320 1.00 16.11 297 PRO B O 1
ATOM 4874 N N . PHE B 1 298 ? 40.153 80.396 8.456 1.00 15.53 298 PHE B N 1
ATOM 4875 C CA . PHE B 1 298 ? 40.764 80.690 7.159 1.00 15.74 298 PHE B CA 1
ATOM 4876 C C . PHE B 1 298 ? 41.906 81.696 7.337 1.00 15.36 298 PHE B C 1
ATOM 4877 O O . PHE B 1 298 ? 42.958 81.570 6.707 1.00 15.17 298 PHE B O 1
ATOM 4885 N N . LEU B 1 299 ? 41.706 82.697 8.190 1.00 16.24 299 LEU B N 1
ATOM 4886 C CA . LEU B 1 299 ? 42.742 83.705 8.413 1.00 16.35 299 LEU B CA 1
ATOM 4887 C C . LEU B 1 299 ? 43.972 83.095 9.077 1.00 16.72 299 LEU B C 1
ATOM 4888 O O . LEU B 1 299 ? 45.102 83.496 8.795 1.00 15.45 299 LEU B O 1
ATOM 4893 N N . LYS B 1 300 ? 43.756 82.134 9.966 1.00 15.60 300 LYS B N 1
ATOM 4894 C CA . LYS B 1 300 ? 44.880 81.482 10.627 1.00 19.14 300 LYS B CA 1
ATOM 4895 C C . LYS B 1 300 ? 45.673 80.703 9.586 1.00 17.49 300 LYS B C 1
ATOM 4896 O O . LYS B 1 300 ? 46.899 80.687 9.610 1.00 17.40 300 LYS B O 1
ATOM 4902 N N . ILE B 1 301 ? 44.956 80.065 8.667 1.00 16.62 301 ILE B N 1
ATOM 4903 C CA . ILE B 1 301 ? 45.579 79.296 7.598 1.00 17.06 301 ILE B CA 1
ATOM 4904 C C . ILE B 1 301 ? 46.345 80.233 6.663 1.00 17.53 301 ILE B C 1
ATOM 4905 O O . ILE B 1 301 ? 47.481 79.945 6.283 1.00 15.22 301 ILE B O 1
ATOM 4910 N N . ALA B 1 302 ? 45.722 81.352 6.298 1.00 14.90 302 ALA B N 1
ATOM 4911 C CA . ALA B 1 302 ? 46.363 82.313 5.400 1.00 15.56 302 ALA B CA 1
ATOM 4912 C C . ALA B 1 302 ? 47.633 82.870 6.037 1.00 16.76 302 ALA B C 1
ATOM 4913 O O . ALA B 1 302 ? 48.617 83.146 5.347 1.00 14.68 302 ALA B O 1
ATOM 4915 N N . SER B 1 303 ? 47.611 83.032 7.357 1.00 15.53 303 SER B N 1
ATOM 4916 C CA . SER B 1 303 ? 48.775 83.528 8.078 1.00 17.47 303 SER B CA 1
ATOM 4917 C C . SER B 1 303 ? 49.914 82.513 7.974 1.00 17.40 303 SER B C 1
ATOM 4918 O O . SER B 1 303 ? 51.069 82.884 7.782 1.00 16.47 303 SER B O 1
ATOM 4921 N N . LEU B 1 304 ? 49.589 81.229 8.108 1.00 17.92 304 LEU B N 1
ATOM 4922 C CA . LEU B 1 304 ? 50.605 80.177 8.014 1.00 18.74 304 LEU B CA 1
ATOM 4923 C C . LEU B 1 304 ? 51.167 80.087 6.591 1.00 18.31 304 LEU B C 1
ATOM 4924 O O . LEU B 1 304 ? 52.371 79.906 6.403 1.00 17.28 304 LEU B O 1
ATOM 4929 N N . ALA B 1 305 ? 50.301 80.220 5.591 1.00 15.50 305 ALA B N 1
ATOM 4930 C CA . ALA B 1 305 ? 50.743 80.152 4.200 1.00 18.91 305 ALA B CA 1
ATOM 4931 C C . ALA B 1 305 ? 51.625 81.342 3.847 1.00 18.20 305 ALA B C 1
ATOM 4932 O O . ALA B 1 305 ? 52.600 81.212 3.103 1.00 16.68 305 ALA B O 1
ATOM 4934 N N . GLU B 1 306 ? 51.267 82.502 4.382 1.00 18.16 306 GLU B N 1
ATOM 4935 C CA . GLU B 1 306 ? 51.999 83.733 4.131 1.00 21.78 306 GLU B CA 1
ATOM 4936 C C . GLU B 1 306 ? 53.420 83.596 4.665 1.00 22.00 306 GLU B C 1
ATOM 4937 O O . GLU B 1 306 ? 54.395 83.903 3.972 1.00 21.26 306 GLU B O 1
ATOM 4943 N N . HIS B 1 307 ? 53.525 83.118 5.900 1.00 21.19 307 HIS B N 1
ATOM 4944 C CA . HIS B 1 307 ? 54.815 82.930 6.556 1.00 21.99 307 HIS B CA 1
ATOM 4945 C C . HIS B 1 307 ? 55.667 81.889 5.831 1.00 20.79 307 HIS B C 1
ATOM 4946 O O . HIS B 1 307 ? 56.890 82.012 5.776 1.00 21.05 307 HIS B O 1
ATOM 4953 N N . ALA B 1 308 ? 55.025 80.864 5.281 1.00 19.70 308 ALA B N 1
ATOM 4954 C CA . ALA B 1 308 ? 55.752 79.817 4.563 1.00 20.43 308 ALA B CA 1
ATOM 4955 C C . ALA B 1 308 ? 56.123 80.265 3.145 1.00 21.76 308 ALA B C 1
ATOM 4956 O O . ALA B 1 308 ? 56.766 79.522 2.404 1.00 22.24 308 ALA B O 1
ATOM 4958 N N . GLY B 1 309 ? 55.704 81.475 2.777 1.00 20.72 309 GLY B N 1
ATOM 4959 C CA . GLY B 1 309 ? 56.005 82.024 1.462 1.00 20.59 309 GLY B CA 1
ATOM 4960 C C . GLY B 1 309 ? 55.223 81.441 0.294 1.00 21.24 309 GLY B C 1
ATOM 4961 O O . GLY B 1 309 ? 55.644 81.550 -0.864 1.00 21.57 309 GLY B O 1
ATOM 4962 N N . LEU B 1 310 ? 54.073 80.845 0.584 1.00 18.74 310 LEU B N 1
ATOM 4963 C CA . LEU B 1 310 ? 53.253 80.216 -0.445 1.00 18.05 310 LEU B CA 1
ATOM 4964 C C . LEU B 1 310 ? 52.294 81.168 -1.148 1.00 17.79 310 LEU B C 1
ATOM 4965 O O . LEU B 1 310 ? 52.090 82.300 -0.705 1.00 15.85 310 LEU B O 1
ATOM 4978 N N . LEU B 1 312 ? 48.335 81.761 -2.803 1.00 18.17 312 LEU B N 1
ATOM 4979 C CA . LEU B 1 312 ? 46.984 81.410 -2.392 1.00 17.81 312 LEU B CA 1
ATOM 4980 C C . LEU B 1 312 ? 46.005 81.326 -3.558 1.00 19.26 312 LEU B C 1
ATOM 4981 O O . LEU B 1 312 ? 46.000 82.183 -4.448 1.00 17.93 312 LEU B O 1
ATOM 4986 N N . ALA B 1 313 ? 45.169 80.291 -3.536 1.00 17.50 313 ALA B N 1
ATOM 4987 C CA . ALA B 1 313 ? 44.155 80.084 -4.566 1.00 18.90 313 ALA B CA 1
ATOM 4988 C C . ALA B 1 313 ? 42.933 79.466 -3.889 1.00 18.71 313 ALA B C 1
ATOM 4989 O O . ALA B 1 313 ? 42.667 78.275 -4.035 1.00 18.73 313 ALA B O 1
ATOM 4991 N N . PRO B 1 314 ? 42.175 80.278 -3.133 1.00 20.50 314 PRO B N 1
ATOM 4992 C CA . PRO B 1 314 ? 40.974 79.826 -2.419 1.00 20.63 314 PRO B CA 1
ATOM 4993 C C . PRO B 1 314 ? 40.031 79.083 -3.353 1.00 22.90 314 PRO B C 1
ATOM 4994 O O . PRO B 1 314 ? 39.870 79.463 -4.518 1.00 20.18 314 PRO B O 1
ATOM 4998 N N . HIS B 1 315 ? 39.399 78.034 -2.838 1.00 23.11 315 HIS B N 1
ATOM 4999 C CA . HIS B 1 315 ? 38.501 77.219 -3.649 1.00 26.96 315 HIS B CA 1
ATOM 5000 C C . HIS B 1 315 ? 37.018 77.379 -3.331 1.00 27.02 315 HIS B C 1
ATOM 5001 O O . HIS B 1 315 ? 36.623 77.447 -2.166 1.00 25.31 315 HIS B O 1
ATOM 5008 N N . PHE B 1 316 ? 36.214 77.434 -4.392 1.00 29.13 316 PHE B N 1
ATOM 5009 C CA . PHE B 1 316 ? 34.763 77.569 -4.300 1.00 31.01 316 PHE B CA 1
ATOM 5010 C C . PHE B 1 316 ? 34.367 78.972 -3.839 1.00 29.87 316 PHE B C 1
ATOM 5011 O O . PHE B 1 316 ? 35.201 79.872 -3.793 1.00 30.68 316 PHE B O 1
ATOM 5019 N N . ALA B 1 317 ? 33.085 79.141 -3.524 1.00 28.77 317 ALA B N 1
ATOM 5020 C CA . ALA B 1 317 ? 32.502 80.397 -3.045 1.00 24.92 317 ALA B CA 1
ATOM 5021 C C . ALA B 1 317 ? 33.271 81.684 -3.334 1.00 23.27 317 ALA B C 1
ATOM 5022 O O . ALA B 1 317 ? 33.804 82.308 -2.417 1.00 19.19 317 ALA B O 1
ATOM 5032 N N . GLU B 1 319 ? 32.103 84.486 -3.954 1.00 18.38 319 GLU B N 1
ATOM 5033 C CA . GLU B 1 319 ? 31.403 85.590 -3.291 1.00 20.58 319 GLU B CA 1
ATOM 5034 C C . GLU B 1 319 ? 32.065 85.962 -1.964 1.00 21.06 319 GLU B C 1
ATOM 5035 O O . GLU B 1 319 ? 32.005 87.114 -1.518 1.00 19.90 319 GLU B O 1
ATOM 5041 N N . LEU B 1 320 ? 32.686 84.976 -1.327 1.00 19.53 320 LEU B N 1
ATOM 5042 C CA . LEU B 1 320 ? 33.375 85.201 -0.063 1.00 18.89 320 LEU B CA 1
ATOM 5043 C C . LEU B 1 320 ? 34.881 85.298 -0.272 1.00 17.43 320 LEU B C 1
ATOM 5044 O O . LEU B 1 320 ? 35.536 86.191 0.265 1.00 16.51 320 LEU B O 1
ATOM 5049 N N . HIS B 1 321 ? 35.426 84.386 -1.071 1.00 17.03 321 HIS B N 1
ATOM 5050 C CA . HIS B 1 321 ? 36.862 84.349 -1.304 1.00 16.48 321 HIS B CA 1
ATOM 5051 C C . HIS B 1 321 ? 37.463 85.535 -2.042 1.00 17.22 321 HIS B C 1
ATOM 5052 O O . HIS B 1 321 ? 38.650 85.809 -1.892 1.00 14.30 321 HIS B O 1
ATOM 5059 N N . VAL B 1 322 ? 36.669 86.247 -2.838 1.00 16.27 322 VAL B N 1
ATOM 5060 C CA . VAL B 1 322 ? 37.227 87.400 -3.528 1.00 14.57 322 VAL B CA 1
ATOM 5061 C C . VAL B 1 322 ? 37.694 88.407 -2.476 1.00 14.90 322 VAL B C 1
ATOM 5062 O O . VAL B 1 322 ? 38.705 89.095 -2.657 1.00 13.93 322 VAL B O 1
ATOM 5066 N N . HIS B 1 323 ? 36.964 88.490 -1.368 1.00 14.41 323 HIS B N 1
ATOM 5067 C CA . HIS B 1 323 ? 37.335 89.406 -0.291 1.00 13.92 323 HIS B CA 1
ATOM 5068 C C . HIS B 1 323 ? 38.568 88.915 0.454 1.00 14.58 323 HIS B C 1
ATOM 5069 O O . HIS B 1 323 ? 39.468 89.699 0.791 1.00 14.52 323 HIS B O 1
ATOM 5076 N N . LEU B 1 324 ? 38.599 87.617 0.735 1.00 15.49 324 LEU B N 1
ATOM 5077 C CA . LEU B 1 324 ? 39.721 87.035 1.458 1.00 16.37 324 LEU B CA 1
ATOM 5078 C C . LEU B 1 324 ? 40.990 87.076 0.610 1.00 15.75 324 LEU B C 1
ATOM 5079 O O . LEU B 1 324 ? 42.075 87.383 1.112 1.00 15.91 324 LEU B O 1
ATOM 5084 N N . ALA B 1 325 ? 40.850 86.779 -0.678 1.00 15.52 325 ALA B N 1
ATOM 5085 C CA . ALA B 1 325 ? 41.989 86.805 -1.589 1.00 16.68 325 ALA B CA 1
ATOM 5086 C C . ALA B 1 325 ? 42.571 88.210 -1.681 1.00 17.28 325 ALA B C 1
ATOM 5087 O O . ALA B 1 325 ? 43.788 88.385 -1.715 1.00 16.95 325 ALA B O 1
ATOM 5089 N N . ALA B 1 326 ? 41.699 89.213 -1.713 1.00 16.67 326 ALA B N 1
ATOM 5090 C CA . ALA B 1 326 ? 42.133 90.601 -1.811 1.00 16.86 326 ALA B CA 1
ATOM 5091 C C . ALA B 1 326 ? 43.043 90.989 -0.647 1.00 16.06 326 ALA B C 1
ATOM 5092 O O . ALA B 1 326 ? 43.896 91.866 -0.780 1.00 14.51 326 ALA B O 1
ATOM 5094 N N . ALA B 1 327 ? 42.854 90.332 0.492 1.00 15.70 327 ALA B N 1
ATOM 5095 C CA . ALA B 1 327 ? 43.636 90.611 1.694 1.00 17.85 327 ALA B CA 1
ATOM 5096 C C . ALA B 1 327 ? 44.958 89.845 1.789 1.00 17.46 327 ALA B C 1
ATOM 5097 O O . ALA B 1 327 ? 45.708 90.031 2.747 1.00 16.20 327 ALA B O 1
ATOM 5099 N N . TYR B 1 328 ? 45.254 88.988 0.814 1.00 16.80 328 TYR B N 1
ATOM 5100 C CA . TYR B 1 328 ? 46.507 88.221 0.852 1.00 18.22 328 TYR B CA 1
ATOM 5101 C C . TYR B 1 328 ? 47.646 89.022 0.210 1.00 18.98 328 TYR B C 1
ATOM 5102 O O . TYR B 1 328 ? 47.472 89.621 -0.846 1.00 19.45 328 TYR B O 1
ATOM 5111 N N . PRO B 1 329 ? 48.833 89.029 0.840 1.00 20.96 329 PRO B N 1
ATOM 5112 C CA . PRO B 1 329 ? 50.009 89.758 0.347 1.00 20.35 329 PRO B CA 1
ATOM 5113 C C . PRO B 1 329 ? 50.432 89.466 -1.093 1.00 21.27 329 PRO B C 1
ATOM 5114 O O . PRO B 1 329 ? 50.733 90.390 -1.847 1.00 21.57 329 PRO B O 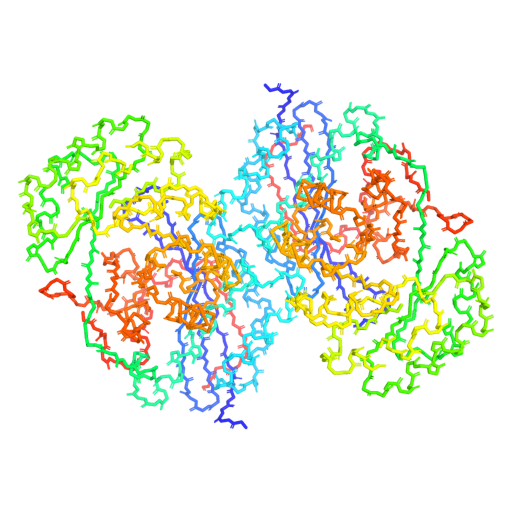1
ATOM 5118 N N . ARG B 1 330 ? 50.467 88.192 -1.473 1.00 21.32 330 ARG B N 1
ATOM 5119 C CA . ARG B 1 330 ? 50.880 87.811 -2.826 1.00 22.49 330 ARG B CA 1
ATOM 5120 C C . ARG B 1 330 ? 49.695 87.622 -3.766 1.00 22.50 330 ARG B C 1
ATOM 5121 O O . ARG B 1 330 ? 48.632 87.180 -3.350 1.00 21.95 330 ARG B O 1
ATOM 5129 N N . GLU B 1 331 ? 49.891 87.949 -5.041 1.00 22.62 331 GLU B N 1
ATOM 5130 C CA . GLU B 1 331 ? 48.830 87.829 -6.036 1.00 22.65 331 GLU B CA 1
ATOM 5131 C C . GLU B 1 331 ? 48.182 86.447 -6.071 1.00 22.25 331 GLU B C 1
ATOM 5132 O O . GLU B 1 331 ? 48.798 85.473 -6.496 1.00 19.42 331 GLU B O 1
ATOM 5138 N N . PRO B 1 332 ? 46.922 86.349 -5.619 1.00 20.30 332 PRO B N 1
ATOM 5139 C CA . PRO B 1 332 ? 46.207 85.071 -5.612 1.00 20.12 332 PRO B CA 1
ATOM 5140 C C . PRO B 1 332 ? 45.392 84.859 -6.891 1.00 20.65 332 PRO B C 1
ATOM 5141 O O . PRO B 1 332 ? 45.367 85.717 -7.782 1.00 17.54 332 PRO B O 1
ATOM 5145 N N . TRP B 1 333 ? 44.749 83.698 -6.972 1.00 19.71 333 TRP B N 1
ATOM 5146 C CA . TRP B 1 333 ? 43.873 83.352 -8.090 1.00 21.06 333 TRP B CA 1
ATOM 5147 C C . TRP B 1 333 ? 42.561 82.893 -7.461 1.00 21.46 333 TRP B C 1
ATOM 5148 O O . TRP B 1 333 ? 42.573 82.143 -6.484 1.00 20.30 333 TRP B O 1
ATOM 5159 N N . VAL B 1 334 ? 41.438 83.341 -8.014 1.00 20.10 334 VAL B N 1
ATOM 5160 C CA . VAL B 1 334 ? 40.125 82.935 -7.523 1.00 20.44 334 VAL B CA 1
ATOM 5161 C C . VAL B 1 334 ? 39.342 82.400 -8.715 1.00 21.60 334 VAL B C 1
ATOM 5162 O O . VAL B 1 334 ? 39.383 82.972 -9.806 1.00 18.54 334 VAL B O 1
ATOM 5166 N N . GLU B 1 335 ? 38.625 81.304 -8.512 1.00 22.36 335 GLU B N 1
ATOM 5167 C CA . GLU B 1 335 ? 37.858 80.712 -9.600 1.00 25.87 335 GLU B CA 1
ATOM 5168 C C . GLU B 1 335 ? 36.516 81.409 -9.843 1.00 27.64 335 GLU B C 1
ATOM 5169 O O . GLU B 1 335 ? 35.763 81.648 -8.896 1.00 25.58 335 GLU B O 1
ATOM 5175 N N . HIS B 1 336 ? 36.230 81.750 -11.103 1.00 28.99 336 HIS B N 1
ATOM 5176 C CA . HIS B 1 336 ? 34.942 82.358 -11.437 1.00 32.51 336 HIS B CA 1
ATOM 5177 C C . HIS B 1 336 ? 33.999 81.172 -11.553 1.00 33.32 336 HIS B C 1
ATOM 5178 O O . HIS B 1 336 ? 34.090 80.365 -12.481 1.00 34.28 336 HIS B O 1
ATOM 5185 N N . PHE B 1 337 ? 33.095 81.093 -10.590 1.00 32.61 337 PHE B N 1
ATOM 5186 C CA . PHE B 1 337 ? 32.145 80.003 -10.444 1.00 34.62 337 PHE B CA 1
ATOM 5187 C C . PHE B 1 337 ? 30.740 80.621 -10.310 1.00 32.82 337 PHE B C 1
ATOM 5188 O O . PHE B 1 337 ? 30.478 81.341 -9.354 1.00 32.55 337 PHE B O 1
ATOM 5196 N N . GLU B 1 338 ? 29.841 80.340 -11.254 1.00 31.58 338 GLU B N 1
ATOM 5197 C CA . GLU B 1 338 ? 28.504 80.944 -11.218 1.00 32.17 338 GLU B CA 1
ATOM 5198 C C . GLU B 1 338 ? 27.334 80.163 -10.605 1.00 28.84 338 GLU B C 1
ATOM 5199 O O . GLU B 1 338 ? 26.215 80.677 -10.549 1.00 24.97 338 GLU B O 1
ATOM 5205 N N . TRP B 1 339 ? 27.586 78.951 -10.121 1.00 26.30 339 TRP B N 1
ATOM 5206 C CA . TRP B 1 339 ? 26.525 78.114 -9.549 1.00 25.53 339 TRP B CA 1
ATOM 5207 C C . TRP B 1 339 ? 25.743 78.708 -8.377 1.00 23.77 339 TRP B C 1
ATOM 5208 O O . TRP B 1 339 ? 24.560 78.418 -8.220 1.00 21.50 339 TRP B O 1
ATOM 5219 N N . LEU B 1 340 ? 26.391 79.524 -7.549 1.00 20.11 340 LEU B N 1
ATOM 5220 C CA . LEU B 1 340 ? 25.709 80.086 -6.389 1.00 21.96 340 LEU B CA 1
ATOM 5221 C C . LEU B 1 340 ? 24.915 81.368 -6.639 1.00 20.98 340 LEU B C 1
ATOM 5222 O O . LEU B 1 340 ? 24.126 81.776 -5.787 1.00 19.47 340 LEU B O 1
ATOM 5227 N N . GLU B 1 341 ? 25.108 81.990 -7.799 1.00 20.58 341 GLU B N 1
ATOM 5228 C CA . GLU B 1 341 ? 24.424 83.248 -8.124 1.00 23.37 341 GLU B CA 1
ATOM 5229 C C . GLU B 1 341 ? 22.921 83.342 -7.831 1.00 21.87 341 GLU B C 1
ATOM 5230 O O . GLU B 1 341 ? 22.463 84.351 -7.300 1.00 22.20 341 GLU B O 1
ATOM 5236 N N . PRO B 1 342 ? 22.136 82.306 -8.180 1.00 22.00 342 PRO B N 1
ATOM 5237 C CA . PRO B 1 342 ? 20.688 82.333 -7.930 1.00 23.57 342 PRO B CA 1
ATOM 5238 C C . PRO B 1 342 ? 20.309 82.568 -6.463 1.00 24.37 342 PRO B C 1
ATOM 5239 O O . PRO B 1 342 ? 19.191 82.983 -6.164 1.00 22.78 342 PRO B O 1
ATOM 5243 N N . LEU B 1 343 ? 21.243 82.299 -5.557 1.00 22.03 343 LEU B N 1
ATOM 5244 C CA . LEU B 1 343 ? 20.998 82.463 -4.123 1.00 23.04 343 LEU B CA 1
ATOM 5245 C C . LEU B 1 343 ? 21.036 83.904 -3.651 1.00 21.59 343 LEU B C 1
ATOM 5246 O O . LEU B 1 343 ? 20.473 84.233 -2.605 1.00 21.30 343 LEU B O 1
ATOM 5251 N N . PHE B 1 344 ? 21.707 84.754 -4.421 1.00 19.61 344 PHE B N 1
ATOM 5252 C CA . PHE B 1 344 ? 21.887 86.153 -4.059 1.00 20.68 344 PHE B CA 1
ATOM 5253 C C . PHE B 1 344 ? 21.347 87.155 -5.074 1.00 20.90 344 PHE B C 1
ATOM 5254 O O . PHE B 1 344 ? 21.113 86.820 -6.232 1.00 20.22 344 PHE B O 1
ATOM 5262 N N . ASN B 1 345 ? 21.178 88.393 -4.621 1.00 20.91 345 ASN B N 1
ATOM 5263 C CA . ASN B 1 345 ? 20.679 89.468 -5.469 1.00 22.04 345 ASN B CA 1
ATOM 5264 C C . ASN B 1 345 ? 21.835 90.219 -6.107 1.00 22.10 345 ASN B C 1
ATOM 5265 O O . ASN B 1 345 ? 21.634 90.982 -7.047 1.00 25.38 345 ASN B O 1
ATOM 5270 N N . GLU B 1 346 ? 23.043 89.994 -5.596 1.00 20.44 346 GLU B N 1
ATOM 5271 C CA . GLU B 1 346 ? 24.233 90.676 -6.090 1.00 19.99 346 GLU B CA 1
ATOM 5272 C C . GLU B 1 346 ? 25.050 89.801 -7.034 1.00 20.55 346 GLU B C 1
ATOM 5273 O O . GLU B 1 346 ? 24.873 88.587 -7.076 1.00 21.05 346 GLU B O 1
ATOM 5279 N N . ARG B 1 347 ? 25.954 90.421 -7.784 1.00 20.80 347 ARG B N 1
ATOM 5280 C CA . ARG B 1 347 ? 26.782 89.686 -8.731 1.00 23.00 347 ARG B CA 1
ATOM 5281 C C . ARG B 1 347 ? 28.214 90.193 -8.739 1.00 23.07 347 ARG B C 1
ATOM 5282 O O . ARG B 1 347 ? 28.485 91.341 -8.394 1.00 23.75 347 ARG B O 1
ATOM 5290 N N . ILE B 1 348 ? 29.131 89.318 -9.128 1.00 23.90 348 ILE B N 1
ATOM 5291 C CA . ILE B 1 348 ? 30.540 89.667 -9.204 1.00 25.21 348 ILE B CA 1
ATOM 5292 C C . ILE B 1 348 ? 30.818 90.079 -10.647 1.00 24.63 348 ILE B C 1
ATOM 5293 O O . ILE B 1 348 ? 30.272 89.488 -11.575 1.00 24.19 348 ILE B O 1
ATOM 5298 N N . GLU B 1 349 ? 31.643 91.096 -10.850 1.00 24.57 349 GLU B N 1
ATOM 5299 C CA . GLU B 1 349 ? 31.953 91.481 -12.214 1.00 28.02 349 GLU B CA 1
ATOM 5300 C C . GLU B 1 349 ? 33.410 91.195 -12.530 1.00 27.46 349 GLU B C 1
ATOM 5301 O O . GLU B 1 349 ? 34.288 91.328 -11.675 1.00 23.46 349 GLU B O 1
ATOM 5307 N N . ILE B 1 350 ? 33.651 90.761 -13.762 1.00 27.02 350 ILE B N 1
ATOM 5308 C CA . ILE B 1 350 ? 34.992 90.439 -14.210 1.00 29.45 350 ILE B CA 1
ATOM 5309 C C . ILE B 1 350 ? 35.395 91.379 -15.334 1.00 30.04 350 ILE B C 1
ATOM 5310 O O . ILE B 1 350 ? 34.562 91.795 -16.136 1.00 29.30 350 ILE B O 1
ATOM 5315 N N . ARG B 1 351 ? 36.678 91.711 -15.383 1.00 30.10 351 ARG B N 1
ATOM 5316 C CA . ARG B 1 351 ? 37.180 92.618 -16.397 1.00 32.95 351 ARG B CA 1
ATOM 5317 C C . ARG B 1 351 ? 38.669 92.398 -16.627 1.00 31.76 351 ARG B C 1
ATOM 5318 O O . ARG B 1 351 ? 39.450 92.300 -15.681 1.00 30.23 351 ARG B O 1
ATOM 5326 N N . ASP B 1 352 ? 39.053 92.307 -17.895 1.00 30.64 352 ASP B N 1
ATOM 5327 C CA . ASP B 1 352 ? 40.449 92.125 -18.267 1.00 29.51 352 ASP B CA 1
ATOM 5328 C C . ASP B 1 352 ? 41.198 91.054 -17.470 1.00 27.40 352 ASP B C 1
ATOM 5329 O O . ASP B 1 352 ? 42.302 91.295 -16.975 1.00 27.78 352 ASP B O 1
ATOM 5334 N N . GLY B 1 353 ? 40.591 89.878 -17.348 1.00 23.21 353 GLY B N 1
ATOM 5335 C CA . GLY B 1 353 ? 41.229 88.776 -16.644 1.00 24.24 353 GLY B CA 1
ATOM 5336 C C . GLY B 1 353 ? 41.170 88.837 -15.131 1.00 23.61 353 GLY B C 1
ATOM 5337 O O . GLY B 1 353 ? 41.743 87.982 -14.449 1.00 23.29 353 GLY B O 1
ATOM 5338 N N . ARG B 1 354 ? 40.475 89.834 -14.598 1.00 22.25 354 ARG B N 1
ATOM 5339 C CA . ARG B 1 354 ? 40.377 89.974 -13.154 1.00 23.63 354 ARG B CA 1
ATOM 5340 C C . ARG B 1 354 ? 38.944 90.121 -12.656 1.00 25.08 354 ARG B C 1
ATOM 5341 O O . ARG B 1 354 ? 38.065 90.640 -13.343 1.00 23.83 354 ARG B O 1
ATOM 5357 N N . LEU B 1 356 ? 36.513 91.820 -9.965 1.00 21.11 356 LEU B N 1
ATOM 5358 C CA . LEU B 1 356 ? 36.503 93.018 -9.128 1.00 20.76 356 LEU B CA 1
ATOM 5359 C C . LEU B 1 356 ? 36.050 92.706 -7.710 1.00 19.38 356 LEU B C 1
ATOM 5360 O O . LEU B 1 356 ? 35.088 91.972 -7.504 1.00 18.62 356 LEU B O 1
ATOM 5365 N N . VAL B 1 357 ? 36.746 93.268 -6.733 1.00 19.11 357 VAL B N 1
ATOM 5366 C CA . VAL B 1 357 ? 36.380 93.059 -5.339 1.00 19.43 357 VAL B CA 1
ATOM 5367 C C . VAL B 1 357 ? 35.197 93.982 -5.071 1.00 19.47 357 VAL B C 1
ATOM 5368 O O . VAL B 1 357 ? 35.285 95.182 -5.319 1.00 19.10 357 VAL B O 1
ATOM 5372 N N . PRO B 1 358 ? 34.071 93.435 -4.586 1.00 20.51 358 PRO B N 1
ATOM 5373 C CA . PRO B 1 358 ? 32.888 94.259 -4.302 1.00 21.54 358 PRO B CA 1
ATOM 5374 C C . PRO B 1 358 ? 33.221 95.403 -3.344 1.00 22.65 358 PRO B C 1
ATOM 5375 O O . PRO B 1 358 ? 34.062 95.246 -2.457 1.00 20.95 358 PRO B O 1
ATOM 5379 N N . THR B 1 359 ? 32.565 96.547 -3.523 1.00 22.61 359 THR B N 1
ATOM 5380 C CA . THR B 1 359 ? 32.809 97.706 -2.671 1.00 23.84 359 THR B CA 1
ATOM 5381 C C . THR B 1 359 ? 31.705 97.925 -1.633 1.00 24.63 359 THR B C 1
ATOM 5382 O O . THR B 1 359 ? 31.844 98.763 -0.742 1.00 24.14 359 THR B O 1
ATOM 5386 N N . ARG B 1 360 ? 30.619 97.165 -1.747 1.00 23.85 360 ARG B N 1
ATOM 5387 C CA . ARG B 1 360 ? 29.498 97.258 -0.811 1.00 25.30 360 ARG B CA 1
ATOM 5388 C C . ARG B 1 360 ? 29.937 96.798 0.589 1.00 25.01 360 ARG B C 1
ATOM 5389 O O . ARG B 1 360 ? 30.914 96.066 0.729 1.00 22.79 360 ARG B O 1
ATOM 5397 N N . PRO B 1 361 ? 29.220 97.223 1.643 1.00 24.74 361 PRO B N 1
ATOM 5398 C CA . PRO B 1 361 ? 29.557 96.839 3.024 1.00 24.96 361 PRO B CA 1
ATOM 5399 C C . PRO B 1 361 ? 29.474 95.334 3.299 1.00 24.39 361 PRO B C 1
ATOM 5400 O O . PRO B 1 361 ? 28.591 94.646 2.783 1.00 25.71 361 PRO B O 1
ATOM 5404 N N . GLY B 1 362 ? 30.394 94.833 4.122 1.00 22.95 362 GLY B N 1
ATOM 5405 C CA . GLY B 1 362 ? 30.411 93.417 4.457 1.00 22.21 362 GLY B CA 1
ATOM 5406 C C . GLY B 1 362 ? 30.667 92.514 3.263 1.00 21.28 362 GLY B C 1
ATOM 5407 O O . GLY B 1 362 ? 31.426 92.873 2.364 1.00 19.41 362 GLY B O 1
ATOM 5408 N N . LEU B 1 363 ? 30.047 91.337 3.255 1.00 19.78 363 LEU B N 1
ATOM 5409 C CA . LEU B 1 363 ? 30.203 90.405 2.143 1.00 23.09 363 LEU B CA 1
ATOM 5410 C C . LEU B 1 363 ? 29.517 90.946 0.899 1.00 24.25 363 LEU B C 1
ATOM 5411 O O . LEU B 1 363 ? 29.830 90.535 -0.216 1.00 25.43 363 LEU B O 1
ATOM 5416 N N . GLY B 1 364 ? 28.566 91.854 1.100 1.00 23.79 364 GLY B N 1
ATOM 5417 C CA . GLY B 1 364 ? 27.835 92.426 -0.018 1.00 23.16 364 GLY B CA 1
ATOM 5418 C C . GLY B 1 364 ? 26.828 91.451 -0.609 1.00 23.51 364 GLY B C 1
ATOM 5419 O O . GLY B 1 364 ? 26.594 91.443 -1.821 1.00 23.55 364 GLY B O 1
ATOM 5420 N N . LEU B 1 365 ? 26.225 90.627 0.242 1.00 21.85 365 LEU B N 1
ATOM 5421 C CA . LEU B 1 365 ? 25.251 89.649 -0.221 1.00 21.97 365 LEU B CA 1
ATOM 5422 C C . LEU B 1 365 ? 23.934 89.711 0.545 1.00 22.76 365 LEU B C 1
ATOM 5423 O O . LEU B 1 365 ? 23.912 89.976 1.751 1.00 21.20 365 LEU B O 1
ATOM 5428 N N . THR B 1 366 ? 22.842 89.464 -0.173 1.00 21.01 366 THR B N 1
ATOM 5429 C CA . THR B 1 366 ? 21.503 89.422 0.406 1.00 22.82 366 THR B CA 1
ATOM 5430 C C . THR B 1 366 ? 20.817 88.243 -0.272 1.00 21.72 366 THR B C 1
ATOM 5431 O O . THR B 1 366 ? 21.076 87.958 -1.441 1.00 21.17 366 THR B O 1
ATOM 5435 N N . LEU B 1 367 ? 19.962 87.545 0.463 1.00 20.75 367 LEU B N 1
ATOM 5436 C CA . LEU B 1 367 ? 19.281 86.377 -0.075 1.00 21.41 367 LEU B CA 1
ATOM 5437 C C . LEU B 1 367 ? 18.216 86.711 -1.104 1.00 23.13 367 LEU B C 1
ATOM 5438 O O . LEU B 1 367 ? 17.382 87.587 -0.888 1.00 23.40 367 LEU B O 1
ATOM 5443 N N . SER B 1 368 ? 18.251 85.997 -2.225 1.00 22.11 368 SER B N 1
ATOM 5444 C CA . SER B 1 368 ? 17.280 86.209 -3.289 1.00 24.86 368 SER B CA 1
ATOM 5445 C C . SER B 1 368 ? 15.931 85.638 -2.855 1.00 25.63 368 SER B C 1
ATOM 5446 O O . SER B 1 368 ? 15.840 84.904 -1.866 1.00 22.43 368 SER B O 1
ATOM 5449 N N . GLY B 1 369 ? 14.885 85.980 -3.597 1.00 26.12 369 GLY B N 1
ATOM 5450 C CA . GLY B 1 369 ? 13.563 85.485 -3.262 1.00 29.20 369 GLY B CA 1
ATOM 5451 C C . GLY B 1 369 ? 13.441 84.004 -3.557 1.00 30.71 369 GLY B C 1
ATOM 5452 O O . GLY B 1 369 ? 12.517 83.339 -3.087 1.00 32.23 369 GLY B O 1
ATOM 5453 N N . GLN B 1 370 ? 14.386 83.484 -4.330 1.00 31.29 370 GLN B N 1
ATOM 5454 C CA . GLN B 1 370 ? 14.385 82.075 -4.697 1.00 32.00 370 GLN B CA 1
ATOM 5455 C C . GLN B 1 370 ? 14.819 81.170 -3.544 1.00 30.80 370 GLN B C 1
ATOM 5456 O O . GLN B 1 370 ? 14.473 79.987 -3.511 1.00 29.62 370 GLN B O 1
ATOM 5462 N N . VAL B 1 371 ? 15.574 81.723 -2.599 1.00 29.06 371 VAL B N 1
ATOM 5463 C CA . VAL B 1 371 ? 16.045 80.939 -1.460 1.00 29.07 371 VAL B CA 1
ATOM 5464 C C . VAL B 1 371 ? 14.893 80.307 -0.682 1.00 29.93 371 VAL B C 1
ATOM 5465 O O . VAL B 1 371 ? 14.976 79.150 -0.263 1.00 29.86 371 VAL B O 1
ATOM 5469 N N . LYS B 1 372 ? 13.815 81.059 -0.496 1.00 30.48 372 LYS B N 1
ATOM 5470 C CA . LYS B 1 372 ? 12.664 80.542 0.235 1.00 31.20 372 LYS B CA 1
ATOM 5471 C C . LYS B 1 372 ? 12.136 79.246 -0.374 1.00 29.96 372 LYS B C 1
ATOM 5472 O O . LYS B 1 372 ? 11.943 78.260 0.325 1.00 28.00 372 LYS B O 1
ATOM 5478 N N . ALA B 1 373 ? 11.912 79.250 -1.681 1.00 30.50 373 ALA B N 1
ATOM 5479 C CA . ALA B 1 373 ? 11.389 78.072 -2.361 1.00 30.67 373 ALA B CA 1
ATOM 5480 C C . ALA B 1 373 ? 12.297 76.848 -2.246 1.00 31.00 373 ALA B C 1
ATOM 5481 O O . ALA B 1 373 ? 11.826 75.712 -2.328 1.00 29.99 373 ALA B O 1
ATOM 5483 N N . TRP B 1 374 ? 13.592 77.078 -2.056 1.00 28.40 374 TRP B N 1
ATOM 5484 C CA . TRP B 1 374 ? 14.547 75.978 -1.962 1.00 29.13 374 TRP B CA 1
ATOM 5485 C C . TRP B 1 374 ? 14.911 75.575 -0.537 1.00 28.87 374 TRP B C 1
ATOM 5486 O O . TRP B 1 374 ? 15.718 74.667 -0.331 1.00 28.16 374 TRP B O 1
ATOM 5497 N N . THR B 1 375 ? 14.313 76.243 0.442 1.00 27.88 375 THR B N 1
ATOM 5498 C CA . THR B 1 375 ? 14.588 75.955 1.843 1.00 28.99 375 THR B CA 1
ATOM 5499 C C . THR B 1 375 ? 13.794 74.745 2.332 1.00 29.70 375 THR B C 1
ATOM 5500 O O . THR B 1 375 ? 12.564 74.730 2.271 1.00 29.13 375 THR B O 1
ATOM 5504 N N . ARG B 1 376 ? 14.498 73.728 2.820 1.00 28.60 376 ARG B N 1
ATOM 5505 C CA . ARG B 1 376 ? 13.834 72.518 3.300 1.00 29.49 376 ARG B CA 1
ATOM 5506 C C . ARG B 1 376 ? 13.775 72.432 4.818 1.00 30.64 376 ARG B C 1
ATOM 5507 O O . ARG B 1 376 ? 12.983 71.668 5.376 1.00 29.85 376 ARG B O 1
ATOM 5515 N N . GLU B 1 377 ? 14.620 73.210 5.481 1.00 28.77 377 GLU B N 1
ATOM 5516 C CA . GLU B 1 377 ? 14.659 73.234 6.937 1.00 29.22 377 GLU B CA 1
ATOM 5517 C C . GLU B 1 377 ? 15.022 74.638 7.384 1.00 29.14 377 GLU B C 1
ATOM 5518 O O . GLU B 1 377 ? 15.750 75.346 6.687 1.00 27.57 377 GLU B O 1
ATOM 5524 N N . GLU B 1 378 ? 14.511 75.037 8.544 1.00 27.60 378 GLU B N 1
ATOM 5525 C CA . GLU B 1 378 ? 14.815 76.349 9.096 1.00 29.37 378 GLU B CA 1
ATOM 5526 C C . GLU B 1 378 ? 14.487 76.382 10.580 1.00 28.20 378 GLU B C 1
ATOM 5527 O O . GLU B 1 378 ? 13.641 75.630 11.063 1.00 26.30 378 GLU B O 1
ATOM 5533 N N . ALA B 1 379 ? 15.163 77.265 11.299 1.00 26.00 379 ALA B N 1
ATOM 5534 C CA . ALA B 1 379 ? 14.952 77.409 12.729 1.00 24.87 379 ALA B CA 1
ATOM 5535 C C . ALA B 1 379 ? 15.481 78.764 13.149 1.00 25.25 379 ALA B C 1
ATOM 5536 O O . ALA B 1 379 ? 16.329 79.347 12.475 1.00 22.81 379 ALA B O 1
ATOM 5538 N N . GLN B 1 380 ? 14.969 79.275 14.255 1.00 26.84 380 GLN B N 1
ATOM 5539 C CA . GLN B 1 380 ? 15.436 80.551 14.752 1.00 30.06 380 GLN B CA 1
ATOM 5540 C C . GLN B 1 380 ? 15.295 80.572 16.263 1.00 30.19 380 GLN B C 1
ATOM 5541 O O . GLN B 1 380 ? 14.532 79.795 16.838 1.00 28.31 380 GLN B O 1
ATOM 5547 N N . VAL B 1 381 ? 16.053 81.449 16.905 1.00 30.06 381 VAL B N 1
ATOM 5548 C CA . VAL B 1 381 ? 16.013 81.560 18.348 1.00 32.59 381 VAL B CA 1
ATOM 5549 C C . VAL B 1 381 ? 16.237 83.013 18.719 1.00 33.83 381 VAL B C 1
ATOM 5550 O O . VAL B 1 381 ? 16.915 83.746 18.000 1.00 32.05 381 VAL B O 1
ATOM 5554 N N . GLY B 1 382 ? 15.650 83.432 19.834 1.00 35.26 382 GLY B N 1
ATOM 5555 C CA . GLY B 1 382 ? 15.798 84.806 20.269 1.00 37.53 382 GLY B CA 1
ATOM 5556 C C . GLY B 1 382 ? 14.660 85.681 19.782 1.00 39.78 382 GLY B C 1
ATOM 5557 O O . GLY B 1 382 ? 13.710 85.193 19.172 1.00 39.05 382 GLY B O 1
ATOM 5558 N N . THR B 1 383 ? 14.759 86.977 20.060 1.00 41.90 383 THR B N 1
ATOM 5559 C CA . THR B 1 383 ? 13.743 87.942 19.653 1.00 44.16 383 THR B CA 1
ATOM 5560 C C . THR B 1 383 ? 14.347 88.921 18.653 1.00 43.85 383 THR B C 1
ATOM 5561 O O . THR B 1 383 ? 15.330 89.604 18.945 1.00 42.59 383 THR B O 1
ATOM 5565 N N . ARG B 1 384 ? 13.749 88.988 17.472 1.00 44.46 384 ARG B N 1
ATOM 5566 C CA . ARG B 1 384 ? 14.239 89.864 16.423 1.00 46.77 384 ARG B CA 1
ATOM 5567 C C . ARG B 1 384 ? 14.052 91.348 16.750 1.00 48.27 384 ARG B C 1
ATOM 5568 O O . ARG B 1 384 ? 12.987 91.767 17.209 1.00 48.63 384 ARG B O 1
ATOM 5576 N N . PRO B 1 385 ? 15.099 92.163 16.527 1.00 49.81 385 PRO B N 1
ATOM 5577 C CA . PRO B 1 385 ? 15.060 93.605 16.792 1.00 50.49 385 PRO B CA 1
ATOM 5578 C C . PRO B 1 385 ? 14.216 94.352 15.759 1.00 51.34 385 PRO B C 1
ATOM 5579 O O . PRO B 1 385 ? 13.575 93.673 14.927 1.00 50.90 385 PRO B O 1
#

Sequence (708 aa):
PSDRITWVRISSCYLPLATPITEIAILFAEIETAGGHQGLGFSYSKRAGGPGQFAHAREIAPALIGEDPSDIAKLWDKLCWAGASAGRSGLSTQAIGAFDVALWDLKAKRAGLSLAKLLGSYRDSVRCYNTSGGFLHTPIDQLVNASASIERGIGGIKLKVGQPDGALDIARVTAVRKHLGDAVPLVDANQQWDRPTAQRCRIFEPFNLVWIEEPLDAYDHEGHAALALQFDTPIATGELTSAAEHGDLIRHRAADYLPDAPRVGGITPFLKIASLAEHAGLLAPHFAELHVHLAAAYPREPWVEHFEWLEPLFNERIEIRDGRLVPTRPGLGLTLSGQVKAWTREEAQVGTRPPSDRITWVRISSCYLPLATPITEIAILFAEIETAGGHQGLGFSYSKRAGGPGQFAHAREIAPALIGEDPSDIAKLWDKLCWAGASAGRSGLSTQAIGAFDVALWDLKAKRAGLSLAKLLGSYRDSVRCYNTSGGFLHTPIDQLVNASASIERGIGGIKLKVGQPDGALDIARVTAVRKHLGDAVPLVDANQQWDRPTAQRCRIFEPFNLVWIEEPLDAYDHEGHAALALQFDTPIATGELTSAAEHGDLIRHRAADYLPDAPRVGGITPFLKIASLAEHAGLLAPHFAELHVHLAAAYPREPWVEHFEWLEPLFNERIEIRDGRLVPTRPGLGLTLSGQVKAWTREEAQVGTRP